Protein AF-A0A1F3SXJ8-F1 (afdb_monomer_lite)

Structure (mmCIF, N/CA/C/O backbone):
data_AF-A0A1F3SXJ8-F1
#
_entry.id   AF-A0A1F3SXJ8-F1
#
loop_
_atom_site.group_PDB
_atom_site.id
_atom_site.type_symbol
_atom_site.label_atom_id
_atom_site.label_alt_id
_atom_site.label_comp_id
_atom_site.label_asym_id
_atom_site.label_entity_id
_atom_site.label_seq_id
_atom_site.pdbx_PDB_ins_code
_atom_site.Cartn_x
_atom_site.Cartn_y
_atom_site.Cartn_z
_atom_site.occupancy
_atom_site.B_iso_or_equiv
_atom_site.auth_seq_id
_atom_site.auth_comp_id
_atom_site.auth_asym_id
_atom_site.auth_atom_id
_atom_site.pdbx_PDB_model_num
ATOM 1 N N . MET A 1 1 ? 17.870 -5.395 9.537 1.00 45.91 1 MET A N 1
ATOM 2 C CA . MET A 1 1 ? 19.115 -6.196 9.465 1.00 45.91 1 MET A CA 1
ATOM 3 C C . MET A 1 1 ? 20.356 -5.421 9.894 1.00 45.91 1 MET A C 1
ATOM 5 O O . MET A 1 1 ? 21.103 -5.962 10.693 1.00 45.91 1 MET A O 1
ATOM 9 N N . LYS A 1 2 ? 20.575 -4.167 9.451 1.00 41.06 2 LYS A N 1
ATOM 10 C CA . LYS A 1 2 ? 21.709 -3.338 9.923 1.00 41.06 2 LYS A CA 1
ATOM 11 C C . LYS A 1 2 ? 21.764 -3.216 11.456 1.00 41.06 2 LYS A C 1
ATOM 13 O O . LYS A 1 2 ? 22.825 -3.426 12.023 1.00 41.06 2 LYS A O 1
ATOM 18 N N . THR A 1 3 ? 20.620 -2.989 12.109 1.00 46.38 3 THR A N 1
ATOM 19 C CA . THR A 1 3 ? 20.518 -2.929 13.578 1.00 46.38 3 THR A CA 1
ATOM 20 C C . THR A 1 3 ? 20.816 -4.271 14.235 1.00 46.38 3 THR A C 1
ATOM 22 O O . THR A 1 3 ? 21.673 -4.316 15.090 1.00 46.38 3 THR A O 1
ATOM 25 N N . LEU A 1 4 ? 20.222 -5.382 13.777 1.00 50.81 4 LEU A N 1
ATOM 26 C CA . LEU A 1 4 ? 20.514 -6.718 14.321 1.00 50.81 4 LEU A CA 1
ATOM 27 C C . LEU A 1 4 ? 21.997 -7.090 14.170 1.00 50.81 4 LEU A C 1
ATOM 29 O O . LEU A 1 4 ? 22.610 -7.548 15.122 1.00 50.81 4 LEU A O 1
ATOM 33 N N . ARG A 1 5 ? 22.598 -6.834 13.001 1.00 53.53 5 ARG A N 1
ATOM 34 C CA . ARG A 1 5 ? 24.032 -7.052 12.769 1.00 53.53 5 ARG A CA 1
ATOM 35 C C . ARG A 1 5 ? 24.880 -6.163 13.680 1.00 53.53 5 ARG A C 1
ATOM 37 O O . ARG A 1 5 ? 25.856 -6.649 14.230 1.00 53.53 5 ARG A O 1
ATOM 44 N N . ALA A 1 6 ? 24.498 -4.900 13.878 1.00 56.47 6 ALA A N 1
ATOM 45 C CA . ALA A 1 6 ? 25.168 -4.004 14.816 1.00 56.47 6 ALA A CA 1
ATOM 46 C C . ALA A 1 6 ? 25.017 -4.478 16.270 1.00 56.47 6 ALA A C 1
ATOM 48 O O . ALA A 1 6 ? 26.016 -4.550 16.967 1.00 56.47 6 ALA A O 1
ATOM 49 N N . THR A 1 7 ? 23.825 -4.883 16.711 1.00 57.97 7 THR A N 1
ATOM 50 C CA . THR A 1 7 ? 23.561 -5.406 18.060 1.00 57.97 7 THR A CA 1
ATOM 51 C C . THR A 1 7 ? 24.315 -6.707 18.312 1.00 57.97 7 THR A C 1
ATOM 53 O O . THR A 1 7 ? 24.943 -6.842 19.354 1.00 57.97 7 THR A O 1
ATOM 56 N N . VAL A 1 8 ? 24.336 -7.632 17.347 1.00 61.56 8 VAL A N 1
ATOM 57 C CA . VAL A 1 8 ? 25.119 -8.877 17.426 1.00 61.56 8 VAL A CA 1
ATOM 58 C C . VAL A 1 8 ? 26.617 -8.575 17.462 1.00 61.56 8 VAL A C 1
ATOM 60 O O . VAL A 1 8 ? 27.333 -9.162 18.265 1.00 61.56 8 VAL A O 1
ATOM 63 N N . LEU A 1 9 ? 27.102 -7.627 16.654 1.00 59.56 9 LEU A N 1
ATOM 64 C CA . LEU A 1 9 ? 28.509 -7.216 16.673 1.00 59.56 9 LEU A CA 1
ATOM 65 C C . LEU A 1 9 ? 28.885 -6.493 17.972 1.00 59.56 9 LEU A C 1
ATOM 67 O O . LEU A 1 9 ? 29.981 -6.712 18.480 1.00 59.56 9 LEU A O 1
ATOM 71 N N . ILE A 1 10 ? 28.000 -5.665 18.527 1.00 66.50 10 ILE A N 1
ATOM 72 C CA . ILE A 1 10 ? 28.198 -4.975 19.807 1.00 66.50 10 ILE A CA 1
ATOM 73 C C . ILE A 1 10 ? 28.194 -5.995 20.943 1.00 66.50 10 ILE A C 1
ATOM 75 O O . ILE A 1 10 ? 29.121 -5.985 21.744 1.00 66.50 10 ILE A O 1
ATOM 79 N N . ALA A 1 11 ? 27.227 -6.915 20.976 1.00 63.75 11 ALA A N 1
ATOM 80 C CA . ALA A 1 11 ? 27.183 -7.999 21.950 1.00 63.75 11 ALA A CA 1
ATOM 81 C C . ALA A 1 11 ? 28.458 -8.848 21.861 1.00 63.75 11 ALA A C 1
ATOM 83 O O . ALA A 1 11 ? 29.163 -8.980 22.854 1.00 63.75 11 ALA A O 1
ATOM 84 N N . ALA A 1 12 ? 28.843 -9.308 20.668 1.00 62.53 12 ALA A N 1
ATOM 85 C CA . ALA A 1 12 ? 30.094 -10.036 20.463 1.00 62.53 12 ALA A CA 1
ATOM 86 C C . ALA A 1 12 ? 31.324 -9.223 20.911 1.00 62.53 12 ALA A C 1
ATOM 88 O O . ALA A 1 12 ? 32.210 -9.764 21.562 1.00 62.53 12 ALA A O 1
ATOM 89 N N . SER A 1 13 ? 31.366 -7.915 20.644 1.00 61.56 13 SER A N 1
ATOM 90 C CA . SER A 1 13 ? 32.469 -7.036 21.062 1.00 61.56 13 SER A CA 1
ATOM 91 C C . SER A 1 13 ? 32.528 -6.844 22.580 1.00 61.56 13 SER A C 1
ATOM 93 O O . SER A 1 13 ? 33.615 -6.847 23.153 1.00 61.56 13 SER A O 1
ATOM 95 N N . VAL A 1 14 ? 31.379 -6.720 23.251 1.00 65.81 14 VAL A N 1
ATOM 96 C CA . VAL A 1 14 ? 31.276 -6.641 24.717 1.00 65.81 14 VAL A CA 1
ATOM 97 C C . VAL A 1 14 ? 31.698 -7.965 25.355 1.00 65.81 14 VAL A C 1
ATOM 99 O O . VAL A 1 14 ? 32.440 -7.962 26.339 1.00 65.81 14 VAL A O 1
ATOM 102 N N . LEU A 1 15 ? 31.300 -9.096 24.768 1.00 60.72 15 LEU A N 1
ATOM 103 C CA . LEU A 1 15 ? 31.690 -10.436 25.213 1.00 60.72 15 LEU A CA 1
ATOM 104 C C . LEU A 1 15 ? 33.191 -10.704 25.009 1.00 60.72 15 LEU A C 1
ATOM 106 O O . LEU A 1 15 ? 33.859 -11.250 25.887 1.00 60.72 15 LEU A O 1
ATOM 110 N N . LEU A 1 16 ? 33.762 -10.245 23.895 1.00 59.88 16 LEU A N 1
ATOM 111 C CA . LEU A 1 16 ? 35.203 -10.317 23.641 1.00 59.88 16 LEU A CA 1
ATOM 112 C C . LEU A 1 16 ? 35.997 -9.386 24.570 1.00 59.88 16 LEU A C 1
ATOM 114 O O . LEU A 1 16 ? 37.046 -9.780 25.077 1.00 59.88 16 LEU A O 1
ATOM 118 N N . ALA A 1 17 ? 35.495 -8.181 24.853 1.00 63.03 17 ALA A N 1
ATOM 119 C CA . ALA A 1 17 ? 36.131 -7.245 25.781 1.00 63.03 17 ALA A CA 1
ATOM 120 C C . ALA A 1 17 ? 36.107 -7.758 27.232 1.00 63.03 17 ALA A C 1
ATOM 122 O O . ALA A 1 17 ? 37.111 -7.661 27.940 1.00 63.03 17 ALA A O 1
ATOM 123 N N . THR A 1 18 ? 34.996 -8.358 27.669 1.00 59.91 18 THR A N 1
ATOM 124 C CA . THR A 1 18 ? 34.894 -9.012 28.986 1.00 59.91 18 THR A CA 1
ATOM 125 C C . THR A 1 18 ? 35.774 -10.260 29.075 1.00 59.91 18 THR A C 1
ATOM 127 O O . THR A 1 18 ? 36.429 -10.461 30.097 1.00 59.91 18 THR A O 1
ATOM 130 N N . SER A 1 19 ? 35.900 -11.034 27.992 1.00 57.22 19 SER A N 1
ATOM 131 C CA . SER A 1 19 ? 36.876 -12.131 27.887 1.00 57.22 19 SER A CA 1
ATOM 132 C C . SER A 1 19 ? 38.327 -11.647 27.998 1.00 57.22 19 SER A C 1
ATOM 134 O O . SER A 1 19 ? 39.131 -12.235 28.724 1.00 57.22 19 SER A O 1
ATOM 136 N N . ALA A 1 20 ? 38.671 -10.539 27.336 1.00 58.50 20 ALA A N 1
ATOM 137 C CA . ALA A 1 20 ? 40.007 -9.951 27.408 1.00 58.50 20 ALA A CA 1
ATOM 138 C C . ALA A 1 20 ? 40.341 -9.437 28.821 1.00 58.50 20 ALA A C 1
ATOM 140 O O . ALA A 1 20 ? 41.445 -9.667 29.311 1.00 58.50 20 ALA A O 1
ATOM 141 N N . LEU A 1 21 ? 39.372 -8.822 29.510 1.00 55.25 21 LEU A N 1
ATOM 142 C CA . LEU A 1 21 ? 39.504 -8.405 30.912 1.00 55.25 21 LEU A CA 1
ATOM 143 C C . LEU A 1 21 ? 39.670 -9.602 31.867 1.00 55.25 21 LEU A C 1
ATOM 145 O O . LEU A 1 21 ? 40.415 -9.509 32.843 1.00 55.25 21 LEU A O 1
ATOM 149 N N . ALA A 1 22 ? 39.036 -10.740 31.565 1.00 53.34 22 ALA A N 1
ATOM 150 C CA . ALA A 1 22 ? 39.152 -11.977 32.340 1.00 53.34 22 ALA A CA 1
ATOM 151 C C . ALA A 1 22 ? 40.514 -12.679 32.189 1.00 53.34 22 ALA A C 1
ATOM 153 O O . ALA A 1 22 ? 40.909 -13.440 33.068 1.00 53.34 22 ALA A O 1
ATOM 154 N N . LYS A 1 23 ? 41.267 -12.401 31.114 1.00 50.53 23 LYS A N 1
ATOM 155 C CA . LYS A 1 23 ? 42.625 -12.934 30.882 1.00 50.53 23 LYS A CA 1
ATOM 156 C C . LYS A 1 23 ? 43.728 -12.197 31.653 1.00 50.53 23 LYS A C 1
ATOM 158 O O . LYS A 1 23 ? 44.911 -12.475 31.444 1.00 50.53 23 LYS A O 1
ATOM 163 N N . ASN A 1 24 ? 43.377 -11.275 32.552 1.00 55.25 24 ASN A N 1
ATOM 164 C CA . ASN A 1 24 ? 44.347 -10.662 33.451 1.00 55.25 24 ASN A CA 1
ATOM 165 C C . ASN A 1 24 ? 45.011 -11.751 34.321 1.00 55.25 24 ASN A C 1
ATOM 167 O O . ASN A 1 24 ? 44.344 -12.455 35.076 1.00 55.25 24 ASN A O 1
ATOM 171 N N . LYS A 1 25 ? 46.338 -11.894 34.199 1.00 52.59 25 LYS A N 1
ATOM 172 C CA . LYS A 1 25 ? 47.150 -13.027 34.695 1.00 52.59 25 LYS A CA 1
ATOM 173 C C . LYS A 1 25 ? 47.098 -13.272 36.212 1.00 52.59 25 LYS A C 1
ATOM 175 O O . LYS A 1 25 ? 47.639 -14.268 36.679 1.00 52.59 25 LYS A O 1
ATOM 180 N N . ASN A 1 26 ? 46.452 -12.396 36.976 1.00 57.78 26 ASN A N 1
ATOM 181 C CA . ASN A 1 26 ? 46.413 -12.445 38.437 1.00 57.78 26 ASN A CA 1
ATOM 182 C C . ASN A 1 26 ? 45.236 -13.238 39.024 1.00 57.78 26 ASN A C 1
ATOM 184 O O . ASN A 1 26 ? 45.022 -13.187 40.233 1.00 57.78 26 ASN A O 1
ATOM 188 N N . CYS A 1 27 ? 44.460 -13.957 38.213 1.00 54.38 27 CYS A N 1
ATOM 189 C CA . CYS A 1 27 ? 43.386 -14.799 38.731 1.00 54.38 27 CYS A CA 1
ATOM 190 C C . CYS A 1 27 ? 43.185 -16.049 37.850 1.00 54.38 27 CYS A C 1
ATOM 192 O O . CYS A 1 27 ? 42.284 -16.094 37.017 1.00 54.38 27 CYS A O 1
ATOM 194 N N . PRO A 1 28 ? 44.058 -17.061 37.995 1.00 52.66 28 PRO A N 1
ATOM 195 C CA . PRO A 1 28 ? 43.994 -18.287 37.199 1.00 52.66 28 PRO A CA 1
ATOM 196 C C . PRO A 1 28 ? 42.751 -19.154 37.481 1.00 52.66 28 PRO A C 1
ATOM 198 O O . PRO A 1 28 ? 42.366 -19.919 36.606 1.00 52.66 28 PRO A O 1
ATOM 201 N N . ASP A 1 29 ? 42.082 -18.971 38.629 1.00 56.00 29 ASP A N 1
ATOM 202 C CA . ASP A 1 29 ? 40.935 -19.791 39.064 1.00 56.00 29 ASP A CA 1
ATOM 203 C C . ASP A 1 29 ? 39.591 -19.041 39.102 1.00 56.00 29 ASP A C 1
ATOM 205 O O . ASP A 1 29 ? 38.616 -19.527 39.683 1.00 56.00 29 ASP A O 1
ATOM 209 N N . CYS A 1 30 ? 39.480 -17.834 38.532 1.00 58.09 30 CYS A N 1
ATOM 210 C CA . CYS A 1 30 ? 38.157 -17.217 38.477 1.00 58.09 30 CYS A CA 1
ATOM 211 C C . CYS A 1 30 ? 37.302 -17.880 37.395 1.00 58.09 30 CYS A C 1
ATOM 213 O O . CYS A 1 30 ? 37.627 -17.852 36.211 1.00 58.09 30 CYS A O 1
ATOM 215 N N . ILE A 1 31 ? 36.126 -18.337 37.830 1.00 56.97 31 ILE A N 1
ATOM 216 C CA . ILE A 1 31 ? 34.956 -18.807 37.061 1.00 56.97 31 ILE A CA 1
ATOM 217 C C . ILE A 1 31 ? 34.684 -17.978 35.780 1.00 56.97 31 ILE A C 1
ATOM 219 O O . ILE A 1 31 ? 34.106 -18.463 34.808 1.00 56.97 31 ILE A O 1
ATOM 223 N N . ILE A 1 32 ? 35.136 -16.723 35.754 1.00 54.41 32 ILE A N 1
ATOM 224 C CA . ILE A 1 32 ? 35.036 -15.791 34.630 1.00 54.41 32 ILE A CA 1
ATOM 225 C C . ILE A 1 32 ? 35.848 -16.263 33.403 1.00 54.41 32 ILE A C 1
ATOM 227 O O . ILE A 1 32 ? 35.368 -16.118 32.282 1.00 54.41 32 ILE A O 1
ATOM 231 N N . GLY A 1 33 ? 37.032 -16.865 33.575 1.00 55.81 33 GLY A N 1
ATOM 232 C CA . GLY A 1 33 ? 37.881 -17.318 32.461 1.00 55.81 33 GLY A CA 1
ATOM 233 C C . GLY A 1 33 ? 37.307 -18.517 31.698 1.00 55.81 33 GLY A C 1
ATOM 234 O O . GLY A 1 33 ? 37.305 -18.533 30.465 1.00 55.81 33 GLY A O 1
ATOM 235 N N . GLU A 1 34 ? 36.749 -19.494 32.419 1.00 62.91 34 GLU A N 1
ATOM 236 C CA . GLU A 1 34 ? 36.032 -20.627 31.818 1.00 62.91 34 GLU A CA 1
ATOM 237 C C . GLU A 1 34 ? 34.749 -20.164 31.123 1.00 62.91 34 GLU A C 1
ATOM 239 O O . GLU A 1 34 ? 34.487 -20.556 29.984 1.00 62.91 34 GLU A O 1
ATOM 244 N N . SER A 1 35 ? 34.007 -19.251 31.761 1.00 62.47 35 SER A N 1
ATOM 245 C CA . SER A 1 35 ? 32.795 -18.662 31.187 1.00 62.47 35 SER A CA 1
ATOM 246 C C . SER A 1 35 ? 33.098 -17.903 29.894 1.00 62.47 35 SER A C 1
ATOM 248 O O . SER A 1 35 ? 32.388 -18.067 28.910 1.00 62.47 35 SER A O 1
ATOM 250 N N . ALA A 1 36 ? 34.188 -17.134 29.843 1.00 58.91 36 ALA A N 1
ATOM 251 C CA . ALA A 1 36 ? 34.584 -16.371 28.664 1.00 58.91 36 ALA A CA 1
ATOM 252 C C . ALA A 1 36 ? 35.030 -17.247 27.479 1.00 58.91 36 ALA A C 1
ATOM 254 O O . ALA A 1 36 ? 34.729 -16.931 26.328 1.00 58.91 36 ALA A O 1
ATOM 255 N N . ASN A 1 37 ? 35.728 -18.357 27.741 1.00 62.50 37 ASN A N 1
ATOM 256 C CA . ASN A 1 37 ? 36.095 -19.318 26.696 1.00 62.50 37 ASN A CA 1
ATOM 257 C C . ASN A 1 37 ? 34.879 -20.113 26.198 1.00 62.50 37 ASN A C 1
ATOM 259 O O . ASN A 1 37 ? 34.784 -20.381 25.000 1.00 62.50 37 ASN A O 1
ATOM 263 N N . ALA A 1 38 ? 33.946 -20.468 27.087 1.00 69.06 38 ALA A N 1
ATOM 264 C CA . ALA A 1 38 ? 32.680 -21.088 26.700 1.00 69.06 38 ALA A CA 1
ATOM 265 C C . ALA A 1 38 ? 31.848 -20.140 25.823 1.00 69.06 38 ALA A C 1
ATOM 267 O O . ALA A 1 38 ? 31.354 -20.547 24.775 1.00 69.06 38 ALA A O 1
ATOM 268 N N . LEU A 1 39 ? 31.792 -18.858 26.189 1.00 62.84 39 LEU A N 1
ATOM 269 C CA . LEU A 1 39 ? 31.069 -17.842 25.436 1.00 62.84 39 LEU A CA 1
ATOM 270 C C . LEU A 1 39 ? 31.705 -17.553 24.072 1.00 62.84 39 LEU A C 1
ATOM 272 O O . LEU A 1 39 ? 30.993 -17.450 23.084 1.00 62.84 39 LEU A O 1
ATOM 276 N N . SER A 1 40 ? 33.041 -17.496 23.991 1.00 63.25 40 SER A N 1
ATOM 277 C CA . SER A 1 40 ? 33.751 -17.329 22.714 1.00 63.25 40 SER A CA 1
ATOM 278 C C . SER A 1 40 ? 33.445 -18.471 21.741 1.00 63.25 40 SER A C 1
ATOM 280 O O . SER A 1 40 ? 33.204 -18.223 20.563 1.00 63.25 40 SER A O 1
ATOM 282 N N . LYS A 1 41 ? 33.403 -19.716 22.235 1.00 72.75 41 LYS A N 1
ATOM 283 C CA . LYS A 1 41 ? 33.024 -20.884 21.423 1.00 72.75 41 LYS A CA 1
ATOM 284 C C . LYS A 1 41 ? 31.560 -20.843 20.972 1.00 72.75 41 LYS A C 1
ATOM 286 O O . LYS A 1 41 ? 31.239 -21.423 19.944 1.00 72.75 41 LYS A O 1
ATOM 291 N N . GLN A 1 42 ? 30.692 -20.159 21.717 1.00 73.25 42 GLN A N 1
ATOM 292 C CA . GLN A 1 42 ? 29.283 -19.957 21.362 1.00 73.25 42 GLN A CA 1
ATOM 293 C C . GLN A 1 42 ? 29.064 -18.754 20.430 1.00 73.25 42 GLN A C 1
ATOM 295 O O . GLN A 1 42 ? 28.085 -18.723 19.691 1.00 73.25 42 GLN A O 1
ATOM 300 N N . THR A 1 43 ? 29.969 -17.768 20.412 1.00 70.12 43 THR A N 1
ATOM 301 C CA . THR A 1 43 ? 29.855 -16.604 19.516 1.00 70.12 43 THR A CA 1
ATOM 302 C C . THR A 1 43 ? 30.278 -16.888 18.076 1.00 70.12 43 THR A C 1
ATOM 304 O O . THR A 1 43 ? 29.793 -16.206 17.174 1.00 70.12 43 THR A O 1
ATOM 307 N N . ASP A 1 44 ? 31.141 -17.880 17.835 1.00 73.94 44 ASP A N 1
ATOM 308 C CA . ASP A 1 44 ? 31.619 -18.210 16.484 1.00 73.94 44 ASP A CA 1
ATOM 309 C C . ASP A 1 44 ? 30.480 -18.663 15.542 1.00 73.94 44 ASP A C 1
ATOM 311 O O . ASP A 1 44 ? 30.356 -18.068 14.466 1.00 73.94 44 ASP A O 1
ATOM 315 N N . PRO A 1 45 ? 29.569 -19.582 15.940 1.00 76.75 45 PRO A N 1
ATOM 316 C CA . PRO A 1 45 ? 28.390 -19.925 15.138 1.00 76.75 45 PRO A CA 1
ATOM 317 C C . PRO A 1 45 ? 27.483 -18.722 14.849 1.00 76.75 45 PRO A C 1
ATOM 319 O O . PRO A 1 45 ? 27.024 -18.543 13.724 1.00 76.75 45 PRO A O 1
ATOM 322 N N . ILE A 1 46 ? 27.277 -17.834 15.829 1.00 70.06 46 ILE A N 1
ATOM 323 C CA . ILE A 1 46 ? 26.433 -16.636 15.671 1.00 70.06 46 ILE A CA 1
ATOM 324 C C . ILE A 1 46 ? 27.055 -15.657 14.664 1.00 70.06 46 ILE A C 1
ATOM 326 O O . ILE A 1 46 ? 26.353 -15.083 13.827 1.00 70.06 46 ILE A O 1
ATOM 330 N N . LEU A 1 47 ? 28.376 -15.461 14.718 1.00 71.25 47 LEU A N 1
ATOM 331 C CA . LEU A 1 47 ? 29.100 -14.622 13.762 1.00 71.25 47 LEU A CA 1
ATOM 332 C C . LEU A 1 47 ? 29.119 -15.240 12.362 1.00 71.25 47 LEU A C 1
ATOM 334 O O . LEU A 1 47 ? 29.050 -14.502 11.378 1.00 71.25 47 LEU A O 1
ATOM 338 N N . GLU A 1 48 ? 29.192 -16.564 12.256 1.00 76.19 48 GLU A N 1
ATOM 339 C CA . GLU A 1 48 ? 29.110 -17.279 10.983 1.00 76.19 48 GLU A CA 1
ATOM 340 C C . GLU A 1 48 ? 27.710 -17.167 10.364 1.00 76.19 48 GLU A C 1
ATOM 342 O O . GLU A 1 48 ? 27.592 -16.783 9.198 1.00 76.19 48 GLU A O 1
ATOM 347 N N . VAL A 1 49 ? 26.647 -17.318 11.161 1.00 74.50 49 VAL A N 1
ATOM 348 C CA . VAL A 1 49 ? 25.262 -17.049 10.737 1.00 74.50 49 VAL A CA 1
ATOM 349 C C . VAL A 1 49 ? 25.102 -15.589 10.299 1.00 74.50 49 VAL A C 1
ATOM 351 O O . VAL A 1 49 ? 24.595 -15.323 9.208 1.00 74.50 49 VAL A O 1
ATOM 354 N N . ALA A 1 50 ? 25.612 -14.626 11.073 1.00 70.25 50 ALA A N 1
ATOM 355 C CA . ALA A 1 50 ? 25.540 -13.207 10.722 1.00 70.25 50 ALA A CA 1
ATOM 356 C C . ALA A 1 50 ? 26.315 -12.854 9.436 1.00 70.25 50 ALA A C 1
ATOM 358 O O . ALA A 1 50 ? 25.921 -11.931 8.719 1.00 70.25 50 ALA A O 1
ATOM 359 N N . ARG A 1 51 ? 27.406 -13.574 9.131 1.00 77.38 51 ARG A N 1
ATOM 360 C CA . ARG A 1 51 ? 28.158 -13.459 7.866 1.00 77.38 51 ARG A CA 1
ATOM 361 C C . ARG A 1 51 ? 27.454 -14.157 6.701 1.00 77.38 51 ARG A C 1
ATOM 363 O O . ARG A 1 51 ? 27.634 -13.729 5.566 1.00 77.38 51 ARG A O 1
ATOM 370 N N . SER A 1 52 ? 26.669 -15.196 6.978 1.00 80.50 52 SER A N 1
ATOM 371 C CA . SER A 1 52 ? 25.893 -15.930 5.975 1.00 80.50 52 SER A CA 1
ATOM 372 C C . SER A 1 52 ? 24.619 -15.202 5.539 1.00 80.50 52 SER A C 1
ATOM 374 O O . SER A 1 52 ? 24.088 -15.499 4.466 1.00 80.50 52 SER A O 1
ATOM 376 N N . CYS A 1 53 ? 24.130 -14.233 6.327 1.00 74.38 53 CYS A N 1
ATOM 377 C CA . CYS A 1 53 ? 22.936 -13.503 5.932 1.00 74.38 53 CYS A CA 1
ATOM 378 C C . CYS A 1 53 ? 23.191 -12.681 4.658 1.00 74.38 53 CYS A C 1
ATOM 380 O O . CYS A 1 53 ? 24.202 -11.979 4.551 1.00 74.38 53 CYS A O 1
ATOM 382 N N . PRO A 1 54 ? 22.268 -12.750 3.684 1.00 79.44 54 PRO A N 1
ATOM 383 C CA . PRO A 1 54 ? 22.410 -12.044 2.424 1.00 79.44 54 PRO A CA 1
ATOM 384 C C . PRO A 1 54 ? 22.520 -10.533 2.650 1.00 79.44 54 PRO A C 1
ATOM 386 O O . PRO A 1 54 ? 21.953 -9.978 3.594 1.00 79.44 54 PRO A O 1
ATOM 389 N N . GLU A 1 55 ? 23.244 -9.863 1.750 1.00 80.00 55 GLU A N 1
ATOM 390 C CA . GLU A 1 55 ? 23.338 -8.401 1.747 1.00 80.00 55 GLU A CA 1
ATOM 391 C C . GLU A 1 55 ? 21.939 -7.762 1.826 1.00 80.00 55 GLU A C 1
ATOM 393 O O . GLU A 1 55 ? 21.007 -8.265 1.184 1.00 80.00 55 GLU A O 1
ATOM 398 N N . PRO A 1 56 ? 21.769 -6.656 2.577 1.00 76.88 56 PRO A N 1
ATOM 399 C CA . PRO A 1 56 ? 20.491 -5.957 2.660 1.00 76.88 56 PRO A CA 1
ATOM 400 C C . PRO A 1 56 ? 19.902 -5.692 1.269 1.00 76.88 56 PRO A C 1
ATOM 402 O O . PRO A 1 56 ? 20.602 -5.192 0.390 1.00 76.88 56 PRO A O 1
ATOM 405 N N . GLY A 1 57 ? 18.628 -6.031 1.062 1.00 87.62 57 GLY A N 1
ATOM 406 C CA . GLY A 1 57 ? 17.943 -5.894 -0.225 1.00 87.62 57 GLY A CA 1
ATOM 407 C C . GLY A 1 57 ? 17.981 -7.148 -1.102 1.00 87.62 57 GLY A C 1
ATOM 408 O O . GLY A 1 57 ? 17.061 -7.346 -1.889 1.00 87.62 57 GLY A O 1
ATOM 409 N N . LYS A 1 58 ? 18.976 -8.042 -0.965 1.00 91.69 58 LYS A N 1
ATOM 410 C CA . LYS A 1 58 ? 19.015 -9.283 -1.767 1.00 91.69 58 LYS A CA 1
ATOM 411 C C . LYS A 1 58 ? 17.877 -10.231 -1.409 1.00 91.69 58 LYS A C 1
ATOM 413 O O . LYS A 1 58 ? 17.271 -10.806 -2.309 1.00 91.69 58 LYS A O 1
ATOM 418 N N . LEU A 1 59 ? 17.591 -10.385 -0.115 1.00 91.19 59 LEU A N 1
ATOM 419 C CA . LEU A 1 59 ? 16.481 -11.219 0.342 1.00 91.19 59 LEU A CA 1
ATOM 420 C C . LEU A 1 59 ? 15.151 -10.664 -0.175 1.00 91.19 59 LEU A C 1
ATOM 422 O O . LEU A 1 59 ? 14.350 -11.399 -0.742 1.00 91.19 59 LEU A O 1
ATOM 426 N N . GLU A 1 60 ? 14.942 -9.355 -0.045 1.00 94.38 60 GLU A N 1
ATOM 427 C CA . GLU A 1 60 ? 13.683 -8.724 -0.437 1.00 94.38 60 GLU A CA 1
ATOM 428 C C . GLU A 1 60 ? 13.475 -8.679 -1.955 1.00 94.38 60 GLU A C 1
ATOM 430 O O . GLU A 1 60 ? 12.330 -8.765 -2.415 1.00 94.38 60 GLU A O 1
ATOM 435 N N . LEU A 1 61 ? 14.560 -8.604 -2.732 1.00 96.12 61 LEU A N 1
ATOM 436 C CA . LEU A 1 61 ? 14.533 -8.787 -4.180 1.00 96.12 61 LEU A CA 1
ATOM 437 C C . LEU A 1 61 ? 14.183 -10.231 -4.559 1.00 96.12 61 LEU A C 1
ATOM 439 O O . LEU A 1 61 ? 13.351 -10.443 -5.439 1.00 96.12 61 LEU A O 1
ATOM 443 N N . GLU A 1 62 ? 14.768 -11.226 -3.894 1.00 95.94 62 GLU A N 1
ATOM 444 C CA . GLU A 1 62 ? 14.465 -12.633 -4.172 1.00 95.94 62 GLU A CA 1
ATOM 445 C C . GLU A 1 62 ? 13.008 -12.976 -3.827 1.00 95.94 62 GLU A C 1
ATOM 447 O O . GLU A 1 62 ? 12.308 -13.633 -4.601 1.00 95.94 62 GLU A O 1
ATOM 452 N N . GLU A 1 63 ? 12.489 -12.440 -2.721 1.00 95.69 63 GLU A N 1
ATOM 453 C CA . GLU A 1 63 ? 11.063 -12.506 -2.395 1.00 95.69 63 GLU A CA 1
ATOM 454 C C . GLU A 1 63 ? 10.190 -11.868 -3.482 1.00 95.69 63 GLU A C 1
ATOM 456 O O . GLU A 1 63 ? 9.155 -12.432 -3.852 1.00 95.69 63 GLU A O 1
ATOM 461 N N . ALA A 1 64 ? 10.595 -10.710 -4.017 1.00 97.75 64 ALA A N 1
ATOM 462 C CA . ALA A 1 64 ? 9.878 -10.042 -5.100 1.00 97.75 64 ALA A CA 1
ATOM 463 C C . ALA A 1 64 ? 9.887 -10.880 -6.388 1.00 97.75 64 ALA A C 1
ATOM 465 O O . ALA A 1 64 ? 8.834 -11.043 -7.009 1.00 97.75 64 ALA A O 1
ATOM 466 N N . ARG A 1 65 ? 11.026 -11.485 -6.749 1.00 97.75 65 ARG A N 1
ATOM 467 C CA . ARG A 1 65 ? 11.150 -12.414 -7.887 1.00 97.75 65 ARG A CA 1
ATOM 468 C C . ARG A 1 65 ? 10.261 -13.637 -7.721 1.00 97.75 65 ARG A C 1
ATOM 470 O O . ARG A 1 65 ? 9.516 -13.971 -8.642 1.00 97.75 65 ARG A O 1
ATOM 477 N N . LYS A 1 66 ? 10.266 -14.263 -6.542 1.00 97.44 66 LYS A N 1
ATOM 478 C CA . LYS A 1 66 ? 9.400 -15.409 -6.232 1.00 97.44 66 LYS A CA 1
ATOM 479 C C . LYS A 1 66 ? 7.919 -15.033 -6.311 1.00 97.44 66 LYS A C 1
ATOM 481 O O . LYS A 1 66 ? 7.134 -15.754 -6.928 1.00 97.44 66 LYS A O 1
ATOM 486 N N . ALA A 1 67 ? 7.531 -13.900 -5.723 1.00 97.44 67 ALA A N 1
ATOM 487 C CA . ALA A 1 67 ? 6.156 -13.411 -5.769 1.00 97.44 67 ALA A CA 1
ATOM 488 C C . ALA A 1 67 ? 5.708 -13.099 -7.203 1.00 97.44 67 ALA A C 1
ATOM 490 O O . ALA A 1 67 ? 4.583 -13.436 -7.569 1.00 97.44 67 ALA A O 1
ATOM 491 N N . HIS A 1 68 ? 6.593 -12.511 -8.012 1.00 98.19 68 HIS A N 1
ATOM 492 C CA . HIS A 1 68 ? 6.357 -12.234 -9.424 1.00 98.19 68 HIS A CA 1
ATOM 493 C C . HIS A 1 68 ? 6.198 -13.517 -10.237 1.00 98.19 68 HIS A C 1
ATOM 495 O O . HIS A 1 68 ? 5.189 -13.679 -10.913 1.00 98.19 68 HIS A O 1
ATOM 501 N N . ALA A 1 69 ? 7.138 -14.460 -10.136 1.00 98.00 69 ALA A N 1
ATOM 502 C CA . ALA A 1 69 ? 7.077 -15.734 -10.852 1.00 98.00 69 ALA A CA 1
ATOM 503 C C . ALA A 1 69 ? 5.806 -16.538 -10.521 1.00 98.00 69 ALA A C 1
ATOM 505 O O . ALA A 1 69 ? 5.280 -17.239 -11.382 1.00 98.00 69 ALA A O 1
ATOM 506 N N . ALA A 1 70 ? 5.277 -16.402 -9.300 1.00 97.62 70 ALA A N 1
ATOM 507 C CA . ALA A 1 70 ? 4.025 -17.038 -8.900 1.00 97.62 70 ALA A CA 1
ATOM 508 C C . ALA A 1 70 ? 2.780 -16.463 -9.608 1.00 97.62 70 ALA A C 1
ATOM 510 O O . ALA A 1 70 ? 1.803 -17.188 -9.783 1.00 97.62 70 ALA A O 1
ATOM 511 N N . VAL A 1 71 ? 2.785 -15.185 -10.009 1.00 97.75 71 VAL A N 1
ATOM 512 C CA . VAL A 1 71 ? 1.647 -14.542 -10.706 1.00 97.75 71 VAL A CA 1
ATOM 513 C C . VAL A 1 71 ? 1.866 -14.359 -12.211 1.00 97.75 71 VAL A C 1
ATOM 515 O O . VAL A 1 71 ? 0.894 -14.281 -12.962 1.00 97.75 71 VAL A O 1
ATOM 518 N N . PHE A 1 72 ? 3.124 -14.342 -12.651 1.00 97.69 72 PHE A N 1
ATOM 519 C CA . PHE A 1 72 ? 3.569 -14.286 -14.042 1.00 97.69 72 PHE A CA 1
ATOM 520 C C . PHE A 1 72 ? 4.562 -15.428 -14.308 1.00 97.69 72 PHE A C 1
ATOM 522 O O . PHE A 1 72 ? 5.773 -15.193 -14.397 1.00 97.69 72 PHE A O 1
ATOM 529 N N . PRO A 1 73 ? 4.092 -16.687 -14.389 1.00 97.12 73 PRO A N 1
ATOM 530 C CA . PRO A 1 73 ? 4.986 -17.805 -14.636 1.00 97.12 73 PRO A CA 1
ATOM 531 C C . PRO A 1 73 ? 5.658 -17.668 -16.014 1.00 97.12 73 PRO A C 1
ATOM 533 O O . PRO A 1 73 ? 5.006 -17.232 -16.967 1.00 97.12 73 PRO A O 1
ATOM 536 N N . PRO A 1 74 ? 6.932 -18.086 -16.168 1.00 94.44 74 PRO A N 1
ATOM 537 C CA . PRO A 1 74 ? 7.668 -17.970 -17.434 1.00 94.44 74 PRO A CA 1
ATOM 538 C C . PRO A 1 74 ? 7.016 -18.674 -18.633 1.00 94.44 74 PRO A C 1
ATOM 540 O O . PRO A 1 74 ? 7.373 -18.399 -19.773 1.00 94.44 74 PRO A O 1
ATOM 543 N N . SER A 1 75 ? 6.076 -19.591 -18.385 1.00 96.31 75 SER A N 1
ATOM 544 C CA . SER A 1 75 ? 5.312 -20.303 -19.411 1.00 96.31 75 SER A CA 1
ATOM 545 C C . SER A 1 75 ? 4.201 -19.469 -20.055 1.00 96.31 75 SER A C 1
ATOM 547 O O . SER A 1 75 ? 3.617 -19.914 -21.045 1.00 96.31 75 SER A O 1
ATOM 549 N N . LEU A 1 76 ? 3.874 -18.286 -19.518 1.00 96.12 76 LEU A N 1
ATOM 550 C CA . LEU A 1 76 ? 2.848 -17.435 -20.111 1.00 96.12 76 LEU A CA 1
ATOM 551 C C . LEU A 1 76 ? 3.284 -16.920 -21.491 1.00 96.12 76 LEU A C 1
ATOM 553 O O . LEU A 1 76 ? 4.436 -16.517 -21.674 1.00 96.12 76 LEU A O 1
ATOM 557 N N . PRO A 1 77 ? 2.359 -16.870 -22.467 1.00 96.69 77 PRO A N 1
ATOM 558 C CA . PRO A 1 77 ? 2.665 -16.333 -23.780 1.00 96.69 77 PRO A CA 1
ATOM 559 C C . PRO A 1 77 ? 3.033 -14.850 -23.677 1.00 96.69 77 PRO A C 1
ATOM 561 O O . PRO A 1 77 ? 2.355 -14.060 -23.010 1.00 96.69 77 PRO A O 1
ATOM 564 N N . THR A 1 78 ? 4.098 -14.474 -24.381 1.00 96.25 78 THR A N 1
ATOM 565 C CA . THR A 1 78 ? 4.512 -13.076 -24.520 1.00 96.25 78 THR A CA 1
ATOM 566 C C . THR A 1 78 ? 3.924 -12.472 -25.789 1.00 96.25 78 THR A C 1
ATOM 568 O O . THR A 1 78 ? 3.725 -13.156 -26.791 1.00 96.25 78 THR A O 1
ATOM 571 N N . ALA A 1 79 ? 3.634 -11.181 -25.729 1.00 95.88 79 ALA A N 1
ATOM 572 C CA . ALA A 1 79 ? 3.192 -10.355 -26.835 1.00 95.88 79 ALA A CA 1
ATOM 573 C C . ALA A 1 79 ? 4.103 -9.131 -26.942 1.00 95.88 79 ALA A C 1
ATOM 575 O O . ALA A 1 79 ? 4.881 -8.836 -26.032 1.00 95.88 79 ALA A O 1
ATOM 576 N N . GLU A 1 80 ? 3.978 -8.410 -28.050 1.00 95.38 80 GLU A N 1
ATOM 577 C CA . GLU A 1 80 ? 4.634 -7.125 -28.244 1.00 95.38 80 GLU A CA 1
ATOM 578 C C . GLU A 1 80 ? 3.587 -6.034 -28.447 1.00 95.38 80 GLU A C 1
ATOM 580 O O . GLU A 1 80 ? 2.637 -6.219 -29.210 1.00 95.38 80 GLU A O 1
ATOM 585 N N . LYS A 1 81 ? 3.740 -4.901 -27.757 1.00 94.75 81 LYS A N 1
ATOM 586 C CA . LYS A 1 81 ? 2.851 -3.739 -27.887 1.00 94.75 81 LYS A CA 1
ATOM 587 C C . LYS A 1 81 ? 3.649 -2.447 -27.829 1.00 94.75 81 LYS A C 1
ATOM 589 O O . LYS A 1 81 ? 4.644 -2.359 -27.116 1.00 94.75 81 LYS A O 1
ATOM 594 N N . ASN A 1 82 ? 3.175 -1.438 -28.552 1.00 91.62 82 ASN A N 1
ATOM 595 C CA . ASN A 1 82 ? 3.668 -0.079 -28.384 1.00 91.62 82 ASN A CA 1
ATOM 596 C C . ASN A 1 82 ? 3.002 0.536 -27.147 1.00 91.62 82 ASN A C 1
ATOM 598 O O . ASN A 1 82 ? 1.774 0.577 -27.076 1.00 91.62 82 ASN A O 1
ATOM 602 N N . ALA A 1 83 ? 3.796 1.011 -26.193 1.00 86.69 83 ALA A N 1
ATOM 603 C CA . ALA A 1 83 ? 3.334 1.740 -25.018 1.00 86.69 83 ALA A CA 1
ATOM 604 C C . ALA A 1 83 ? 4.271 2.925 -24.767 1.00 86.69 83 ALA A C 1
ATOM 606 O O . ALA A 1 83 ? 5.489 2.759 -24.733 1.00 86.69 83 ALA A O 1
ATOM 607 N N . SER A 1 84 ? 3.697 4.125 -24.646 1.00 80.25 84 SER A N 1
ATOM 608 C CA . SER A 1 84 ? 4.434 5.374 -24.389 1.00 80.25 84 SER A CA 1
ATOM 609 C C . SER A 1 84 ? 5.637 5.591 -25.322 1.00 80.25 84 SER A C 1
ATOM 611 O O . SER A 1 84 ? 6.724 5.954 -24.882 1.00 80.25 84 SER A O 1
ATOM 613 N N . GLY A 1 85 ? 5.451 5.317 -26.619 1.00 85.12 85 GLY A N 1
ATOM 614 C CA . GLY A 1 85 ? 6.485 5.489 -27.648 1.00 85.12 85 GLY A CA 1
ATOM 615 C C . GLY A 1 85 ? 7.513 4.355 -27.755 1.00 85.12 85 GLY A C 1
ATOM 616 O O . GLY A 1 85 ? 8.348 4.391 -28.654 1.00 85.12 85 GLY A O 1
ATOM 617 N N . LEU A 1 86 ? 7.441 3.327 -26.904 1.00 87.56 86 LEU A N 1
ATOM 618 C CA . LEU A 1 86 ? 8.356 2.184 -26.907 1.00 87.56 86 LEU A CA 1
ATOM 619 C C . LEU A 1 86 ? 7.643 0.912 -27.365 1.00 87.56 86 LEU A C 1
ATOM 621 O O . LEU A 1 86 ? 6.514 0.649 -26.951 1.00 87.56 86 LEU A O 1
ATOM 625 N N . ARG A 1 87 ? 8.309 0.082 -28.177 1.00 92.25 87 ARG A N 1
ATOM 626 C CA . ARG A 1 87 ? 7.851 -1.287 -28.452 1.00 92.25 87 ARG A CA 1
ATOM 627 C C . ARG A 1 87 ? 8.346 -2.195 -27.333 1.00 92.25 87 ARG A C 1
ATOM 629 O O . ARG A 1 87 ? 9.548 -2.369 -27.152 1.00 92.25 87 ARG A O 1
ATOM 636 N N . LEU A 1 88 ? 7.424 -2.769 -26.578 1.00 93.62 88 LEU A N 1
ATOM 637 C CA . LEU A 1 88 ? 7.724 -3.574 -25.399 1.00 93.62 88 LEU A CA 1
ATOM 638 C C . LEU A 1 88 ? 7.273 -5.008 -25.607 1.00 93.62 88 LEU A C 1
ATOM 640 O O . LEU A 1 88 ? 6.244 -5.243 -26.240 1.00 93.62 88 LEU A O 1
ATOM 644 N N . ARG A 1 89 ? 8.015 -5.950 -25.028 1.00 95.00 89 ARG A N 1
ATOM 645 C CA . ARG A 1 89 ? 7.677 -7.368 -24.957 1.00 95.00 89 ARG A CA 1
ATOM 646 C C . ARG A 1 89 ? 7.459 -7.7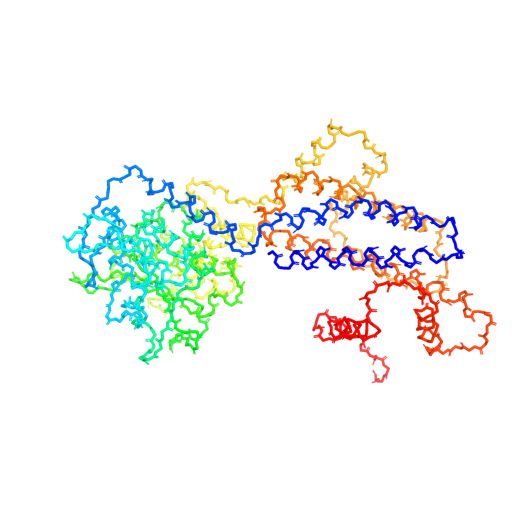83 -23.507 1.00 95.00 89 ARG A C 1
ATOM 648 O O . ARG A 1 89 ? 8.257 -7.472 -22.628 1.00 95.00 89 ARG A O 1
ATOM 655 N N . GLY A 1 90 ? 6.391 -8.531 -23.286 1.00 96.12 90 GLY A N 1
ATOM 656 C CA . GLY A 1 90 ? 6.015 -9.113 -22.002 1.00 96.12 90 GLY A CA 1
ATOM 657 C C . GLY A 1 90 ? 4.729 -9.907 -22.168 1.00 96.12 90 GLY A C 1
ATOM 658 O O . GLY A 1 90 ? 4.210 -10.029 -23.277 1.00 96.12 90 GLY A O 1
ATOM 659 N N . THR A 1 91 ? 4.178 -10.457 -21.098 1.00 97.31 91 THR A N 1
ATOM 660 C CA . THR A 1 91 ? 2.812 -10.989 -21.145 1.00 97.31 91 THR A CA 1
ATOM 661 C C . THR A 1 91 ? 1.820 -9.862 -21.457 1.00 97.31 91 THR A C 1
ATOM 663 O O . THR A 1 91 ? 2.064 -8.688 -21.170 1.00 97.31 91 THR A O 1
ATOM 666 N N . ASN A 1 92 ? 0.662 -10.201 -22.031 1.00 97.06 92 ASN A N 1
ATOM 667 C CA . ASN A 1 92 ? -0.384 -9.207 -22.322 1.00 97.06 92 ASN A CA 1
ATOM 668 C C . ASN A 1 92 ? -0.787 -8.383 -21.091 1.00 97.06 92 ASN A C 1
ATOM 670 O O . ASN A 1 92 ? -1.152 -7.215 -21.222 1.00 97.06 92 ASN A O 1
ATOM 674 N N . GLU A 1 93 ? -0.726 -9.006 -19.919 1.00 97.75 93 GLU A N 1
ATOM 675 C CA . GLU A 1 93 ? -1.099 -8.401 -18.654 1.00 97.75 93 GLU A CA 1
ATOM 676 C C . GLU A 1 93 ? 0.007 -7.510 -18.080 1.00 97.75 93 GLU A C 1
ATOM 678 O O . GLU A 1 93 ? -0.301 -6.406 -17.640 1.00 97.75 93 GLU A O 1
ATOM 683 N N . GLU A 1 94 ? 1.281 -7.918 -18.147 1.00 98.06 94 GLU A N 1
ATOM 684 C CA . GLU A 1 94 ? 2.401 -7.030 -17.790 1.00 98.06 94 GLU A CA 1
ATOM 685 C C . GLU A 1 94 ? 2.383 -5.764 -18.653 1.00 98.06 94 GLU A C 1
ATOM 687 O O . GLU A 1 94 ? 2.523 -4.668 -18.126 1.00 98.06 94 GLU A O 1
ATOM 692 N N . LEU A 1 95 ? 2.131 -5.892 -19.962 1.00 97.12 95 LEU A N 1
ATOM 693 C CA . LEU A 1 95 ? 2.044 -4.748 -20.878 1.00 97.12 95 LEU A CA 1
ATOM 694 C C . LEU A 1 95 ? 0.864 -3.815 -20.559 1.00 97.12 95 LEU A C 1
ATOM 696 O O . LEU A 1 95 ? 0.989 -2.599 -20.690 1.00 97.12 95 LEU A O 1
ATOM 700 N N . ARG A 1 96 ? -0.282 -4.366 -20.133 1.00 96.94 96 ARG A N 1
ATOM 701 C CA . ARG A 1 96 ? -1.434 -3.567 -19.679 1.00 96.94 96 ARG A CA 1
ATOM 702 C C . ARG A 1 96 ? -1.096 -2.817 -18.393 1.00 96.94 96 ARG A C 1
ATOM 704 O O . ARG A 1 96 ? -1.293 -1.608 -18.327 1.00 96.94 96 ARG A O 1
ATOM 711 N N . ILE A 1 97 ? -0.587 -3.533 -17.389 1.00 97.50 97 ILE A N 1
ATOM 712 C CA . ILE A 1 97 ? -0.228 -2.964 -16.085 1.00 97.50 97 ILE A CA 1
ATOM 713 C C . ILE A 1 97 ? 0.848 -1.895 -16.249 1.00 97.50 97 ILE A C 1
ATOM 715 O O . ILE A 1 97 ? 0.726 -0.829 -15.660 1.00 97.50 97 ILE A O 1
ATOM 719 N N . PHE A 1 98 ? 1.859 -2.152 -17.077 1.00 96.00 98 PHE A N 1
ATOM 720 C CA . PHE A 1 98 ? 2.880 -1.177 -17.436 1.00 96.00 98 PHE A CA 1
ATOM 721 C C . PHE A 1 98 ? 2.254 0.136 -17.896 1.00 96.00 98 PHE A C 1
ATOM 723 O O . PHE A 1 98 ? 2.537 1.179 -17.315 1.00 96.00 98 PHE A O 1
ATOM 730 N N . GLY A 1 99 ? 1.357 0.068 -18.886 1.00 94.62 99 GLY A N 1
ATOM 731 C CA . GLY A 1 99 ? 0.671 1.244 -19.412 1.00 94.62 99 GLY A CA 1
ATOM 732 C C . GLY A 1 99 ? -0.090 2.018 -18.337 1.00 94.62 99 GLY A C 1
ATOM 733 O O . GLY A 1 99 ? -0.126 3.237 -18.402 1.00 94.62 99 GLY A O 1
ATOM 734 N N . GLU A 1 100 ? -0.647 1.337 -17.332 1.00 95.50 100 GLU A N 1
ATOM 735 C CA . GLU A 1 100 ? -1.330 1.978 -16.202 1.00 95.50 100 GLU A CA 1
ATOM 736 C C . GLU A 1 100 ? -0.365 2.577 -15.168 1.00 95.50 100 GLU A C 1
ATOM 738 O O . GLU A 1 100 ? -0.636 3.663 -14.665 1.00 95.50 100 GLU A O 1
ATOM 743 N N . ILE A 1 101 ? 0.752 1.908 -14.856 1.00 96.00 101 ILE A N 1
ATOM 744 C CA . ILE A 1 101 ? 1.787 2.418 -13.937 1.00 96.00 101 ILE A CA 1
ATOM 745 C C . ILE A 1 101 ? 2.349 3.742 -14.454 1.00 96.00 101 ILE A C 1
ATOM 747 O O . ILE A 1 101 ? 2.611 4.653 -13.671 1.00 96.00 101 ILE A O 1
ATOM 751 N N . VAL A 1 102 ? 2.537 3.837 -15.769 1.00 92.81 102 VAL A N 1
ATOM 752 C CA . VAL A 1 102 ? 3.212 4.970 -16.415 1.00 92.81 102 VAL A CA 1
ATOM 753 C C . VAL A 1 102 ? 2.222 5.929 -17.070 1.00 92.81 102 VAL A C 1
ATOM 755 O O . VAL A 1 102 ? 2.623 6.877 -17.739 1.00 92.81 102 VAL A O 1
ATOM 758 N N . ALA A 1 103 ? 0.923 5.684 -16.887 1.00 90.25 103 ALA A N 1
ATOM 759 C CA . ALA A 1 103 ? -0.116 6.620 -17.269 1.00 90.25 103 ALA A CA 1
ATOM 760 C C . ALA A 1 103 ? -0.085 7.849 -16.355 1.00 90.25 103 ALA A C 1
ATOM 762 O O . ALA A 1 103 ? 0.310 7.787 -15.193 1.00 90.25 103 ALA A O 1
ATOM 763 N N . GLY A 1 104 ? -0.565 8.969 -16.882 1.00 86.19 104 GLY A N 1
ATOM 764 C CA . GLY A 1 104 ? -0.671 10.225 -16.153 1.00 86.19 104 GLY A CA 1
ATOM 765 C C . GLY A 1 104 ? -0.356 11.409 -17.049 1.00 86.19 104 GLY A C 1
ATOM 766 O O . GLY A 1 104 ? 0.159 11.253 -18.155 1.00 86.19 104 GLY A O 1
ATOM 767 N N . ASN A 1 105 ? -0.663 12.606 -16.557 1.00 86.56 105 ASN A N 1
ATOM 768 C CA . ASN A 1 105 ? -0.395 13.840 -17.301 1.00 86.56 105 ASN A CA 1
ATOM 769 C C . ASN A 1 105 ? 1.075 14.281 -17.211 1.00 86.56 105 ASN A C 1
ATOM 771 O O . ASN A 1 105 ? 1.522 15.082 -18.027 1.00 86.56 105 ASN A O 1
ATOM 775 N N . ARG A 1 106 ? 1.825 13.769 -16.227 1.00 92.06 106 ARG A N 1
ATOM 776 C CA . ARG A 1 106 ? 3.272 13.975 -16.086 1.00 92.06 106 ARG A CA 1
ATOM 777 C C . ARG A 1 106 ? 3.947 12.660 -15.724 1.00 92.06 106 ARG A C 1
ATOM 779 O O . ARG A 1 106 ? 3.755 12.165 -14.619 1.00 92.06 106 ARG A O 1
ATOM 786 N N . THR A 1 107 ? 4.725 12.105 -16.643 1.00 87.75 107 THR A N 1
ATOM 787 C CA . THR A 1 107 ? 5.614 10.967 -16.376 1.00 87.75 107 THR A CA 1
ATOM 788 C C . THR A 1 107 ? 6.952 11.458 -15.826 1.00 87.75 107 THR A C 1
ATOM 790 O O . THR A 1 107 ? 7.297 12.613 -16.073 1.00 87.75 107 THR A O 1
ATOM 793 N N . PRO A 1 108 ? 7.726 10.607 -15.134 1.00 88.31 108 PRO A N 1
ATOM 794 C CA . PRO A 1 108 ? 9.081 10.958 -14.730 1.00 88.31 108 PRO A CA 1
ATOM 795 C C . PRO A 1 108 ? 9.961 11.326 -15.927 1.00 88.31 108 PRO A C 1
ATOM 797 O O . PRO A 1 108 ? 9.863 10.702 -16.989 1.00 88.31 108 PRO A O 1
ATOM 800 N N . SER A 1 109 ? 10.844 12.303 -15.754 1.00 88.81 109 SER A N 1
ATOM 801 C CA . SER A 1 109 ? 11.771 12.769 -16.788 1.00 88.81 109 SER A CA 1
ATOM 802 C C . SER A 1 109 ? 12.763 11.691 -17.232 1.00 88.81 109 SER A C 1
ATOM 804 O O . SER A 1 109 ? 13.119 11.641 -18.408 1.00 88.81 109 SER A O 1
ATOM 806 N N . ASN A 1 110 ? 13.139 10.774 -16.331 1.00 85.19 110 ASN A N 1
ATOM 807 C CA . ASN A 1 110 ? 14.035 9.649 -16.623 1.00 85.19 110 ASN A CA 1
ATOM 808 C C . ASN A 1 110 ? 13.403 8.577 -17.541 1.00 85.19 110 ASN A C 1
ATOM 810 O O . ASN A 1 110 ? 14.092 7.650 -17.965 1.00 85.19 110 ASN A O 1
ATOM 814 N N . TRP A 1 111 ? 12.111 8.695 -17.877 1.00 81.94 111 TRP A N 1
ATOM 815 C CA . TRP A 1 111 ? 11.353 7.694 -18.629 1.00 81.94 111 TRP A CA 1
ATOM 816 C C . TRP A 1 111 ? 11.969 7.286 -19.982 1.00 81.94 111 TRP A C 1
ATOM 818 O O . TRP A 1 111 ? 12.137 6.082 -20.208 1.00 81.94 111 TRP A O 1
ATOM 828 N N . PRO A 1 112 ? 12.307 8.216 -20.901 1.00 78.06 112 PRO A N 1
ATOM 829 C CA . PRO A 1 112 ? 12.813 7.834 -22.220 1.00 78.06 112 PRO A CA 1
ATOM 830 C C . PRO A 1 112 ? 14.203 7.189 -22.141 1.00 78.06 112 PRO A C 1
ATOM 832 O O . PRO A 1 112 ? 14.480 6.221 -22.853 1.00 78.06 112 PRO A O 1
ATOM 835 N N . ASP A 1 113 ? 15.048 7.687 -21.238 1.00 85.19 113 ASP A N 1
ATOM 836 C CA . ASP A 1 113 ? 16.431 7.235 -21.073 1.00 85.19 113 ASP A CA 1
ATOM 837 C C . ASP A 1 113 ? 16.510 5.885 -20.350 1.00 85.19 113 ASP A C 1
ATOM 839 O O . ASP A 1 113 ? 17.348 5.043 -20.684 1.00 85.19 113 ASP A O 1
ATOM 843 N N . ALA A 1 114 ? 15.592 5.621 -19.416 1.00 83.94 114 ALA A N 1
ATOM 844 C CA . ALA A 1 114 ? 15.521 4.359 -18.686 1.00 83.94 114 ALA A CA 1
ATOM 845 C C . ALA A 1 114 ? 15.382 3.148 -19.626 1.00 83.94 114 ALA A C 1
ATOM 847 O O . ALA A 1 114 ? 16.012 2.110 -19.413 1.00 83.94 114 ALA A O 1
ATOM 848 N N . ALA A 1 115 ? 14.620 3.285 -20.715 1.00 80.12 115 ALA A N 1
ATOM 849 C CA . ALA A 1 115 ? 14.454 2.217 -21.698 1.00 80.12 115 ALA A CA 1
ATOM 850 C C . ALA A 1 115 ? 15.716 1.952 -22.536 1.00 80.12 115 ALA A C 1
ATOM 852 O O . ALA A 1 115 ? 15.928 0.821 -22.981 1.00 80.12 115 ALA A O 1
ATOM 853 N N . ALA A 1 116 ? 16.572 2.957 -22.742 1.00 83.69 116 ALA A N 1
ATOM 854 C CA . ALA A 1 116 ? 17.784 2.822 -23.551 1.00 83.69 116 ALA A CA 1
ATOM 855 C C . ALA A 1 116 ? 18.808 1.856 -22.929 1.00 83.69 116 ALA A C 1
ATOM 857 O O . ALA A 1 116 ? 19.555 1.202 -23.658 1.00 83.69 116 ALA A O 1
ATOM 858 N N . ASN A 1 117 ? 18.793 1.718 -21.601 1.00 85.94 117 ASN A N 1
ATOM 859 C CA . ASN A 1 117 ? 19.681 0.821 -20.857 1.00 85.94 117 ASN A CA 1
ATOM 860 C C . ASN A 1 117 ? 19.235 -0.647 -20.890 1.00 85.94 117 ASN A C 1
ATOM 862 O O . ASN A 1 117 ? 19.969 -1.529 -20.440 1.00 85.94 117 ASN A O 1
ATOM 866 N N . CYS A 1 118 ? 18.049 -0.935 -21.428 1.00 91.69 118 CYS A N 1
ATOM 867 C CA . CYS A 1 118 ? 17.549 -2.295 -21.509 1.00 91.69 118 CYS A CA 1
ATOM 868 C C . CYS A 1 118 ? 18.072 -3.024 -22.749 1.00 91.69 118 CYS A C 1
ATOM 870 O O . CYS A 1 118 ? 17.997 -2.490 -23.862 1.00 91.69 118 CYS A O 1
ATOM 872 N N . PRO A 1 119 ? 18.563 -4.271 -22.598 1.00 87.62 119 PRO A N 1
ATOM 873 C CA . PRO A 1 119 ? 19.016 -5.051 -23.733 1.00 87.62 119 PRO A CA 1
ATOM 874 C C . PRO A 1 119 ? 17.853 -5.267 -24.700 1.00 87.62 119 PRO A C 1
ATOM 876 O O . PRO A 1 119 ? 16.767 -5.722 -24.333 1.00 87.62 119 PRO A O 1
ATOM 879 N N . LYS A 1 120 ? 18.100 -4.927 -25.962 1.00 84.06 120 LYS A N 1
ATOM 880 C CA . LYS A 1 120 ? 17.164 -5.160 -27.059 1.00 84.06 120 LYS A CA 1
ATOM 881 C C . LYS A 1 120 ? 17.014 -6.659 -27.277 1.00 84.06 120 LYS A C 1
ATOM 883 O O . LYS A 1 120 ? 18.003 -7.391 -27.319 1.00 84.06 120 LYS A O 1
ATOM 888 N N . LEU A 1 121 ? 15.780 -7.120 -27.440 1.00 83.75 121 LEU A N 1
ATOM 889 C CA . LEU A 1 121 ? 15.508 -8.536 -27.639 1.00 83.75 121 LEU A CA 1
ATOM 890 C C . LEU A 1 121 ? 15.787 -8.931 -29.095 1.00 83.75 121 LEU A C 1
ATOM 892 O O . LEU A 1 121 ? 15.223 -8.362 -30.034 1.00 83.75 121 LEU A O 1
ATOM 896 N N . ASN A 1 122 ? 16.665 -9.920 -29.283 1.00 77.88 122 ASN A N 1
ATOM 897 C CA . ASN A 1 122 ? 17.027 -10.440 -30.603 1.00 77.88 122 ASN A CA 1
ATOM 898 C C . ASN A 1 122 ? 15.795 -10.986 -31.350 1.00 77.88 122 ASN A C 1
ATOM 900 O O . ASN A 1 122 ? 14.925 -11.622 -30.755 1.00 77.88 122 ASN A O 1
ATOM 904 N N . GLY A 1 123 ? 15.738 -10.762 -32.668 1.00 71.00 123 GLY A N 1
ATOM 905 C CA . GLY A 1 123 ? 14.713 -11.338 -33.552 1.00 71.00 123 GLY A CA 1
ATOM 906 C C . GLY A 1 123 ? 13.400 -10.555 -33.670 1.00 71.00 123 GLY A C 1
ATOM 907 O O . GLY A 1 123 ? 12.486 -11.028 -34.338 1.00 71.00 123 GLY A O 1
ATOM 908 N N . SER A 1 124 ? 13.303 -9.363 -33.075 1.00 59.56 124 SER A N 1
ATOM 909 C CA . SER A 1 124 ? 12.111 -8.502 -33.159 1.00 59.56 124 SER A CA 1
ATOM 910 C C . SER A 1 124 ? 12.446 -7.259 -33.992 1.00 59.56 124 SER A C 1
ATOM 912 O O . SER A 1 124 ? 13.409 -6.559 -33.674 1.00 59.56 124 SER A O 1
ATOM 914 N N . TYR A 1 125 ? 11.705 -6.984 -35.072 1.00 52.50 125 TYR A N 1
ATOM 915 C CA . TYR A 1 125 ? 11.863 -5.754 -35.864 1.00 52.50 125 TYR A CA 1
ATOM 916 C C . TYR A 1 125 ? 10.528 -4.994 -36.011 1.00 52.50 125 TYR A C 1
ATOM 918 O O . TYR A 1 125 ? 9.532 -5.592 -36.434 1.00 52.50 125 TYR A O 1
ATOM 926 N N . PRO A 1 126 ? 10.476 -3.679 -35.696 1.00 71.25 126 PRO A N 1
ATOM 927 C CA . PRO A 1 126 ? 11.432 -2.930 -34.867 1.00 71.25 126 PRO A CA 1
ATOM 928 C C . PRO A 1 126 ? 11.733 -3.598 -33.513 1.00 71.25 126 PRO A C 1
ATOM 930 O O . PRO A 1 126 ? 10.940 -4.400 -33.026 1.00 71.25 126 PRO A O 1
ATOM 933 N N . GLN A 1 127 ? 12.902 -3.285 -32.944 1.00 82.31 127 GLN A N 1
ATOM 934 C CA . GLN A 1 127 ? 13.414 -3.897 -31.712 1.00 82.31 127 GLN A CA 1
ATOM 935 C C . GLN A 1 127 ? 12.466 -3.654 -30.535 1.00 82.31 127 GLN A C 1
ATOM 937 O O . GLN A 1 127 ? 12.044 -2.522 -30.303 1.00 82.31 127 GLN A O 1
ATOM 942 N N . ALA A 1 128 ? 12.147 -4.724 -29.808 1.00 88.50 128 ALA A N 1
ATOM 943 C CA . ALA A 1 128 ? 11.332 -4.676 -28.604 1.00 88.50 128 ALA A CA 1
ATOM 944 C C . ALA A 1 128 ? 12.208 -4.779 -27.343 1.00 88.50 128 ALA A C 1
ATOM 946 O O . ALA A 1 128 ? 13.236 -5.466 -27.348 1.00 88.50 128 ALA A O 1
ATOM 947 N N . TYR A 1 129 ? 11.782 -4.124 -26.265 1.00 92.44 129 TYR A N 1
ATOM 948 C CA . TYR A 1 129 ? 12.436 -4.155 -24.951 1.00 92.44 129 TYR A CA 1
ATOM 949 C C . TYR A 1 129 ? 11.641 -5.019 -23.967 1.00 92.44 129 TYR A C 1
ATOM 951 O O . TYR A 1 129 ? 10.413 -5.021 -24.016 1.00 92.44 129 TYR A O 1
ATOM 959 N N . ASP A 1 130 ? 12.308 -5.741 -23.062 1.00 94.19 130 ASP A N 1
ATOM 960 C CA . ASP A 1 130 ? 11.610 -6.468 -21.991 1.00 94.19 130 ASP A CA 1
ATOM 961 C C . ASP A 1 130 ? 10.943 -5.476 -21.021 1.00 94.19 130 ASP A C 1
ATOM 963 O O . ASP A 1 130 ? 11.600 -4.595 -20.460 1.00 94.19 130 ASP A O 1
ATOM 967 N N . VAL A 1 131 ? 9.631 -5.622 -20.819 1.00 95.75 131 VAL A N 1
ATOM 968 C CA . VAL A 1 131 ? 8.818 -4.707 -20.002 1.00 95.75 131 VAL A CA 1
ATOM 969 C C . VAL A 1 131 ? 9.288 -4.623 -18.544 1.00 95.75 131 VAL A C 1
ATOM 971 O O . VAL A 1 131 ? 9.214 -3.555 -17.936 1.00 95.75 131 VAL A O 1
ATOM 974 N N . ARG A 1 132 ? 9.821 -5.715 -17.979 1.00 96.56 132 ARG A N 1
ATOM 975 C CA . ARG A 1 132 ? 10.308 -5.751 -16.591 1.00 96.56 132 ARG A CA 1
ATOM 976 C C . ARG A 1 132 ? 11.630 -5.016 -16.471 1.00 96.56 132 ARG A C 1
ATOM 978 O O . ARG A 1 132 ? 11.823 -4.299 -15.493 1.00 96.56 132 ARG A O 1
ATOM 985 N N . CYS A 1 133 ? 12.508 -5.144 -17.467 1.00 96.44 133 CYS A N 1
ATOM 986 C CA . CYS A 1 133 ? 13.734 -4.353 -17.512 1.00 96.44 133 CYS A CA 1
ATOM 987 C C . CYS A 1 133 ? 13.412 -2.856 -17.540 1.00 96.44 133 CYS A C 1
ATOM 989 O O . CYS A 1 133 ? 13.938 -2.107 -16.719 1.00 96.44 133 CYS A O 1
ATOM 991 N N . VAL A 1 134 ? 12.505 -2.433 -18.430 1.00 95.12 134 VAL A N 1
ATOM 992 C CA . VAL A 1 134 ? 12.152 -1.012 -18.563 1.00 95.12 134 VAL A CA 1
ATOM 993 C C . VAL A 1 134 ? 11.556 -0.484 -17.259 1.00 95.12 134 VAL A C 1
ATOM 995 O O . VAL A 1 134 ? 12.008 0.545 -16.769 1.00 95.12 134 VAL A O 1
ATOM 998 N N . LEU A 1 135 ? 10.619 -1.207 -16.630 1.00 95.88 135 LEU A N 1
ATOM 999 C CA . LEU A 1 135 ? 10.102 -0.798 -15.317 1.00 95.88 135 LEU A CA 1
ATOM 1000 C C . LEU A 1 135 ? 11.192 -0.739 -14.251 1.00 95.88 135 LEU A C 1
ATOM 1002 O O . LEU A 1 135 ? 11.196 0.198 -13.463 1.00 95.88 135 LEU A O 1
ATOM 1006 N N . SER A 1 136 ? 12.108 -1.707 -14.221 1.00 96.62 136 SER A N 1
ATOM 1007 C CA . SER A 1 136 ? 13.202 -1.728 -13.242 1.00 96.62 136 SER A CA 1
ATOM 1008 C C . SER A 1 136 ? 14.104 -0.509 -13.390 1.00 96.62 136 SER A C 1
ATOM 1010 O O . SER A 1 136 ? 14.522 0.057 -12.385 1.00 96.62 136 SER A O 1
ATOM 1012 N N . ALA A 1 137 ? 14.368 -0.081 -14.626 1.00 94.94 137 ALA A N 1
ATOM 1013 C CA . ALA A 1 137 ? 15.145 1.117 -14.900 1.00 94.94 137 ALA A CA 1
ATOM 1014 C C . ALA A 1 137 ? 14.406 2.392 -14.460 1.00 94.94 137 ALA A C 1
ATOM 1016 O O . ALA A 1 137 ? 15.011 3.254 -13.837 1.00 94.94 137 ALA A O 1
ATOM 1017 N N . VAL A 1 138 ? 13.097 2.490 -14.713 1.00 93.81 138 VAL A N 1
ATOM 1018 C CA . VAL A 1 138 ? 12.302 3.681 -14.358 1.00 93.81 138 VAL A CA 1
ATOM 1019 C C . VAL A 1 138 ? 12.085 3.798 -12.847 1.00 93.81 138 VAL A C 1
ATOM 1021 O O . VAL A 1 138 ? 12.169 4.891 -12.295 1.00 93.81 138 VAL A O 1
ATOM 1024 N N . PHE A 1 139 ? 11.830 2.677 -12.167 1.00 95.50 139 PHE A N 1
ATOM 1025 C CA . PHE A 1 139 ? 11.770 2.619 -10.704 1.00 95.50 139 PHE A CA 1
ATOM 1026 C C . PHE A 1 139 ? 13.150 2.702 -10.038 1.00 95.50 139 PHE A C 1
ATOM 1028 O O . PHE A 1 139 ? 13.218 2.720 -8.810 1.00 95.50 139 PHE A O 1
ATOM 1035 N N . GLU A 1 140 ? 14.232 2.659 -10.820 1.00 95.12 140 GLU A N 1
ATOM 1036 C CA . GLU A 1 140 ? 15.612 2.541 -10.333 1.00 95.12 140 GLU A CA 1
ATOM 1037 C C . GLU A 1 140 ? 15.802 1.343 -9.374 1.00 95.12 140 GLU A C 1
ATOM 1039 O O . GLU A 1 140 ? 16.645 1.342 -8.477 1.00 95.12 140 GLU A O 1
ATOM 1044 N N . SER A 1 141 ? 14.978 0.303 -9.544 1.00 96.25 141 SER A N 1
ATOM 1045 C CA . SER A 1 141 ? 14.917 -0.871 -8.677 1.00 96.25 141 SER A CA 1
ATOM 1046 C C . SER A 1 141 ? 14.118 -2.011 -9.309 1.00 96.25 141 SER A C 1
ATOM 1048 O O . SER A 1 141 ? 12.912 -1.900 -9.551 1.00 96.25 141 SER A O 1
ATOM 1050 N N . GLU A 1 142 ? 14.775 -3.161 -9.488 1.00 97.31 142 GLU A N 1
ATOM 1051 C CA . GLU A 1 142 ? 14.111 -4.408 -9.888 1.00 97.31 142 GLU A CA 1
ATOM 1052 C C . GLU A 1 142 ? 13.074 -4.851 -8.842 1.00 97.31 142 GLU A C 1
ATOM 1054 O O . GLU A 1 142 ? 11.980 -5.287 -9.196 1.00 97.31 142 GLU A O 1
ATOM 1059 N N . GLU A 1 143 ? 13.365 -4.677 -7.546 1.00 97.62 143 GLU A N 1
ATOM 1060 C CA . GLU A 1 143 ? 12.431 -5.035 -6.472 1.00 97.62 143 GLU A CA 1
ATOM 1061 C C . GLU A 1 143 ? 11.116 -4.251 -6.611 1.00 97.62 143 GLU A C 1
ATOM 1063 O O . GLU A 1 143 ? 10.033 -4.844 -6.588 1.00 97.62 143 GLU A O 1
ATOM 1068 N N . SER A 1 144 ? 11.209 -2.930 -6.786 1.00 98.25 144 SER A N 1
ATOM 1069 C CA . SER A 1 144 ? 10.051 -2.042 -6.925 1.00 98.25 144 SER A CA 1
ATOM 1070 C C . SER A 1 144 ? 9.209 -2.416 -8.140 1.00 98.25 144 SER A C 1
ATOM 1072 O O . SER A 1 144 ? 7.994 -2.571 -8.018 1.00 98.25 144 SER A O 1
ATOM 1074 N N . ALA A 1 145 ? 9.848 -2.627 -9.294 1.00 98.12 145 ALA A N 1
ATOM 1075 C CA . ALA A 1 145 ? 9.166 -2.988 -10.532 1.00 98.12 145 ALA A CA 1
ATOM 1076 C C . ALA A 1 145 ? 8.387 -4.304 -10.402 1.00 98.12 145 ALA A C 1
ATOM 1078 O O . ALA A 1 145 ? 7.196 -4.366 -10.723 1.00 98.12 145 ALA A O 1
ATOM 1079 N N . LEU A 1 146 ? 9.032 -5.349 -9.874 1.00 98.56 146 LEU A N 1
ATOM 1080 C CA . LEU A 1 146 ? 8.402 -6.654 -9.691 1.00 98.56 146 LEU A CA 1
ATOM 1081 C C . LEU A 1 146 ? 7.250 -6.585 -8.682 1.00 98.56 146 LEU A C 1
ATOM 1083 O O . LEU A 1 146 ? 6.177 -7.139 -8.935 1.00 98.56 146 LEU A O 1
ATOM 1087 N N . ARG A 1 147 ? 7.425 -5.874 -7.560 1.00 98.62 147 ARG A N 1
ATOM 1088 C CA . ARG A 1 147 ? 6.360 -5.701 -6.559 1.00 98.62 147 ARG A CA 1
ATOM 1089 C C . ARG A 1 147 ? 5.188 -4.890 -7.112 1.00 98.62 147 ARG A C 1
ATOM 1091 O O . ARG A 1 147 ? 4.049 -5.285 -6.878 1.00 98.62 147 ARG A O 1
ATOM 1098 N N . ALA A 1 148 ? 5.430 -3.830 -7.883 1.00 98.62 148 ALA A N 1
ATOM 1099 C CA . ALA A 1 148 ? 4.373 -3.039 -8.516 1.00 98.62 148 ALA A CA 1
ATOM 1100 C C . ALA A 1 148 ? 3.519 -3.888 -9.477 1.00 98.62 148 ALA A C 1
ATOM 1102 O O . ALA A 1 148 ? 2.288 -3.837 -9.411 1.00 98.62 148 ALA A O 1
ATOM 1103 N N . LEU A 1 149 ? 4.154 -4.736 -10.297 1.00 98.62 149 LEU A N 1
ATOM 1104 C CA . LEU A 1 149 ? 3.459 -5.697 -11.163 1.00 98.62 149 LEU A CA 1
ATOM 1105 C C . LEU A 1 149 ? 2.623 -6.702 -10.352 1.00 98.62 149 LEU A C 1
ATOM 1107 O O . LEU A 1 149 ? 1.469 -6.969 -10.696 1.00 98.62 149 LEU A O 1
ATOM 1111 N N . VAL A 1 150 ? 3.177 -7.243 -9.260 1.00 98.62 150 VAL A N 1
ATOM 1112 C CA . VAL A 1 150 ? 2.473 -8.192 -8.379 1.00 98.62 150 VAL A CA 1
ATOM 1113 C C . VAL A 1 150 ? 1.264 -7.547 -7.706 1.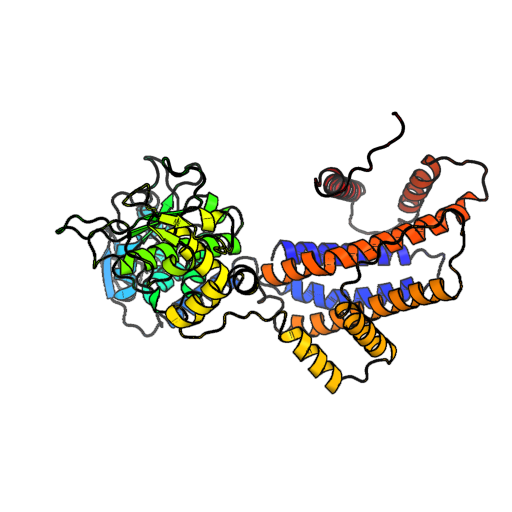00 98.62 150 VAL A C 1
ATOM 1115 O O . VAL A 1 150 ? 0.190 -8.155 -7.704 1.00 98.62 150 VAL A O 1
ATOM 1118 N N . ILE A 1 151 ? 1.419 -6.335 -7.159 1.00 98.50 151 ILE A N 1
ATOM 1119 C CA . ILE A 1 151 ? 0.325 -5.570 -6.547 1.00 98.50 151 ILE A CA 1
ATOM 1120 C C . ILE A 1 151 ? -0.786 -5.403 -7.584 1.00 98.50 151 ILE A C 1
ATOM 1122 O O . ILE A 1 151 ? -1.888 -5.906 -7.380 1.00 98.50 151 ILE A O 1
ATOM 1126 N N . ALA A 1 152 ? -0.474 -4.821 -8.741 1.00 98.31 152 ALA A N 1
ATOM 1127 C CA . ALA A 1 152 ? -1.448 -4.576 -9.796 1.00 98.31 152 ALA A CA 1
ATOM 1128 C C . ALA A 1 152 ? -2.166 -5.839 -10.269 1.00 98.31 152 ALA A C 1
ATOM 1130 O O . ALA A 1 152 ? -3.380 -5.816 -10.476 1.00 98.31 152 ALA A O 1
ATOM 1131 N N . LYS A 1 153 ? -1.446 -6.957 -10.396 1.00 97.69 153 LYS A N 1
ATOM 1132 C CA . LYS A 1 153 ? -2.042 -8.223 -10.822 1.00 97.69 153 LYS A CA 1
ATOM 1133 C C . LYS A 1 153 ? -3.002 -8.807 -9.790 1.00 97.69 153 LYS A C 1
ATOM 1135 O O . LYS A 1 153 ? -4.055 -9.317 -10.164 1.00 97.69 153 LYS A O 1
ATOM 1140 N N . LYS A 1 154 ? -2.621 -8.792 -8.511 1.00 97.19 154 LYS A N 1
ATOM 1141 C CA . LYS A 1 154 ? -3.405 -9.422 -7.439 1.00 97.19 154 LYS A CA 1
ATOM 1142 C C . LYS A 1 154 ? -4.578 -8.560 -6.986 1.00 97.19 154 LYS A C 1
ATOM 1144 O O . LYS A 1 154 ? -5.616 -9.099 -6.610 1.00 97.19 154 LYS A O 1
ATOM 1149 N N . THR A 1 155 ? -4.401 -7.244 -6.990 1.00 97.06 155 THR A N 1
ATOM 1150 C CA . THR A 1 155 ? -5.314 -6.311 -6.321 1.00 97.06 155 THR A CA 1
ATOM 1151 C C . THR A 1 155 ? -6.023 -5.366 -7.279 1.00 97.06 155 THR A C 1
ATOM 1153 O O . THR A 1 155 ? -6.971 -4.705 -6.866 1.00 97.06 155 THR A O 1
ATOM 1156 N N . GLY A 1 156 ? -5.559 -5.256 -8.526 1.00 96.62 156 GLY A N 1
ATOM 1157 C CA . GLY A 1 156 ? -6.034 -4.253 -9.476 1.00 96.62 156 GLY A CA 1
ATOM 1158 C C . GLY A 1 156 ? -5.499 -2.837 -9.216 1.00 96.62 156 GLY A C 1
ATOM 1159 O O . GLY A 1 156 ? -5.791 -1.939 -10.016 1.00 96.62 156 GLY A O 1
ATOM 1160 N N . TYR A 1 157 ? -4.715 -2.636 -8.146 1.00 98.00 157 TYR A N 1
ATOM 1161 C CA . TYR A 1 157 ? -4.188 -1.335 -7.729 1.00 98.00 157 TYR A CA 1
ATOM 1162 C C . TYR A 1 157 ? -2.840 -1.030 -8.346 1.00 98.00 157 TYR A C 1
ATOM 1164 O O . TYR A 1 157 ? -1.963 -1.880 -8.442 1.00 98.00 157 TYR A O 1
ATOM 1172 N N . ILE A 1 158 ? -2.659 0.221 -8.720 1.00 98.12 158 ILE A N 1
ATOM 1173 C CA . ILE A 1 158 ? -1.498 0.666 -9.466 1.00 98.12 158 ILE A CA 1
ATOM 1174 C C . ILE A 1 158 ? -0.628 1.526 -8.561 1.00 98.12 158 ILE A C 1
ATOM 1176 O O . ILE A 1 158 ? -1.093 2.507 -7.984 1.00 98.12 158 ILE A O 1
ATOM 1180 N N . VAL A 1 159 ? 0.643 1.155 -8.446 1.00 98.31 159 VAL A N 1
ATOM 1181 C CA . VAL A 1 159 ? 1.682 2.011 -7.867 1.00 98.31 159 VAL A CA 1
ATOM 1182 C C . VAL A 1 159 ? 2.106 2.974 -8.972 1.00 98.31 159 VAL A C 1
ATOM 1184 O O . VAL A 1 159 ? 2.888 2.602 -9.842 1.00 98.31 159 VAL A O 1
ATOM 1187 N N . SER A 1 160 ? 1.487 4.155 -9.010 1.00 97.56 160 SER A N 1
ATOM 1188 C CA . SER A 1 160 ? 1.604 5.097 -10.126 1.00 97.56 160 SER A CA 1
ATOM 1189 C C . SER A 1 160 ? 2.953 5.805 -10.113 1.00 97.56 160 SER A C 1
ATOM 1191 O O . SER A 1 160 ? 3.418 6.242 -9.060 1.00 97.56 160 SER A O 1
ATOM 1193 N N . LEU A 1 161 ? 3.554 5.954 -11.290 1.00 96.12 161 LEU A N 1
ATOM 1194 C CA . LEU A 1 161 ? 4.731 6.792 -11.519 1.00 96.12 161 LEU A CA 1
ATOM 1195 C C . LEU A 1 161 ? 4.362 8.213 -11.964 1.00 96.12 161 LEU A C 1
ATOM 1197 O O . LEU A 1 161 ? 5.254 9.018 -12.230 1.00 96.12 161 LEU A O 1
ATOM 1201 N N . SER A 1 162 ? 3.070 8.540 -12.045 1.00 95.44 162 SER A N 1
ATOM 1202 C CA . SER A 1 162 ? 2.624 9.891 -12.380 1.00 95.44 162 SER A CA 1
ATOM 1203 C C . SER A 1 162 ? 3.107 10.908 -11.346 1.00 95.44 162 SER A C 1
ATOM 1205 O O . SER A 1 162 ? 2.876 10.768 -10.145 1.00 95.44 162 SER A O 1
ATOM 1207 N N . GLN A 1 163 ? 3.711 11.983 -11.841 1.00 95.62 163 GLN A N 1
ATOM 1208 C CA . GLN A 1 163 ? 4.222 13.110 -11.063 1.00 95.62 163 GLN A CA 1
ATOM 1209 C C . GLN A 1 163 ? 3.161 14.195 -10.848 1.00 95.62 163 GLN A C 1
ATOM 1211 O O . GLN A 1 163 ? 3.448 15.255 -10.301 1.00 95.62 163 GLN A O 1
ATOM 1216 N N . GLU A 1 164 ? 1.912 13.953 -11.261 1.00 94.69 164 GLU A N 1
ATOM 1217 C CA . GLU A 1 164 ? 0.845 14.960 -11.248 1.00 94.69 164 GLU A CA 1
ATOM 1218 C C . GLU A 1 164 ? 0.503 15.504 -9.853 1.00 94.69 164 GLU A C 1
ATOM 1220 O O . GLU A 1 164 ? -0.049 16.599 -9.751 1.00 94.69 164 GLU A O 1
ATOM 1225 N N . LYS A 1 165 ? 0.830 14.752 -8.793 1.00 94.19 165 LYS A N 1
ATOM 1226 C CA . LYS A 1 165 ? 0.602 15.142 -7.393 1.00 94.19 165 LYS A CA 1
ATOM 1227 C C . LYS A 1 165 ? 1.770 15.917 -6.780 1.00 94.19 165 LYS A C 1
ATOM 1229 O O . LYS A 1 165 ? 1.579 16.558 -5.751 1.00 94.19 165 LYS A O 1
ATOM 1234 N N . SER A 1 166 ? 2.944 15.885 -7.403 1.00 94.19 166 SER A N 1
ATOM 1235 C CA . SER A 1 166 ? 4.085 16.721 -7.023 1.00 94.19 166 SER A CA 1
ATOM 1236 C C . SER A 1 166 ? 3.975 18.093 -7.689 1.00 94.19 166 SER A C 1
ATOM 1238 O O . SER A 1 166 ? 3.436 18.182 -8.792 1.00 94.19 166 SER A O 1
ATOM 1240 N N . PRO A 1 167 ? 4.479 19.181 -7.089 1.00 93.75 167 PRO A N 1
ATOM 1241 C CA . PRO A 1 167 ? 4.570 20.468 -7.779 1.00 93.75 167 PRO A CA 1
ATOM 1242 C C . PRO A 1 167 ? 5.380 20.385 -9.080 1.00 93.75 167 PRO A C 1
ATOM 1244 O O . PRO A 1 167 ? 6.136 19.440 -9.306 1.00 93.75 167 PRO A O 1
ATOM 1247 N N . GLU A 1 168 ? 5.181 21.347 -9.979 1.00 93.38 168 GLU A N 1
ATOM 1248 C CA . GLU A 1 168 ? 5.913 21.390 -11.248 1.00 93.38 168 GLU A CA 1
ATOM 1249 C C . GLU A 1 168 ? 7.425 21.515 -11.005 1.00 93.38 168 GLU A C 1
ATOM 1251 O O . GLU A 1 168 ? 7.855 22.266 -10.133 1.00 93.38 168 GLU A O 1
ATOM 1256 N N . GLY A 1 169 ? 8.224 20.747 -11.751 1.00 93.56 169 GLY A N 1
ATOM 1257 C CA . GLY A 1 169 ? 9.681 20.688 -11.587 1.00 93.56 169 GLY A CA 1
ATOM 1258 C C . GLY A 1 169 ? 10.182 19.753 -10.480 1.00 93.56 169 GLY A C 1
ATOM 1259 O O . GLY A 1 169 ? 11.391 19.585 -10.355 1.00 93.56 169 GLY A O 1
ATOM 1260 N N . TYR A 1 170 ? 9.289 19.119 -9.713 1.00 95.25 170 TYR A N 1
ATOM 1261 C CA . TYR A 1 170 ? 9.652 18.159 -8.670 1.00 95.25 170 TYR A CA 1
ATOM 1262 C C . TYR A 1 170 ? 9.168 16.758 -9.031 1.00 95.25 170 TYR A C 1
ATOM 1264 O O . TYR A 1 170 ? 7.985 16.552 -9.313 1.00 95.25 170 TYR A O 1
ATOM 1272 N N . GLU A 1 171 ? 10.082 15.791 -8.979 1.00 94.06 171 GLU A N 1
ATOM 1273 C CA . GLU A 1 171 ? 9.809 14.396 -9.319 1.00 94.06 171 GLU A CA 1
ATOM 1274 C C . GLU A 1 171 ? 10.190 13.463 -8.178 1.00 94.06 171 GLU A C 1
ATOM 1276 O O . GLU A 1 171 ? 11.237 13.614 -7.557 1.00 94.06 171 GLU A O 1
ATOM 1281 N N . GLN A 1 172 ? 9.349 12.469 -7.919 1.00 94.75 172 GLN A N 1
ATOM 1282 C CA . GLN A 1 172 ? 9.608 11.436 -6.934 1.00 94.75 172 GLN A CA 1
ATOM 1283 C C . GLN A 1 172 ? 9.273 10.072 -7.511 1.00 94.75 172 GLN A C 1
ATOM 1285 O O . GLN A 1 172 ? 8.126 9.766 -7.849 1.00 94.75 172 GLN A O 1
ATOM 1290 N N . ILE A 1 173 ? 10.302 9.236 -7.574 1.00 94.50 173 ILE A N 1
ATOM 1291 C CA . ILE A 1 173 ? 10.168 7.809 -7.829 1.00 94.50 173 ILE A CA 1
ATOM 1292 C C . ILE A 1 173 ? 9.993 7.086 -6.494 1.00 94.50 173 ILE A C 1
ATOM 1294 O O . ILE A 1 173 ? 10.545 7.494 -5.467 1.00 94.50 173 ILE A O 1
ATOM 1298 N N . TRP A 1 174 ? 9.209 6.012 -6.508 1.00 97.38 174 TRP A N 1
ATOM 1299 C CA . TRP A 1 174 ? 9.015 5.154 -5.346 1.00 97.38 174 TRP A CA 1
ATOM 1300 C C . TRP A 1 174 ? 10.301 4.420 -4.967 1.00 97.38 174 TRP A C 1
ATOM 1302 O O . TRP A 1 174 ? 10.860 3.678 -5.781 1.00 97.38 174 TRP A O 1
ATOM 1312 N N . LYS A 1 175 ? 10.717 4.538 -3.704 1.00 96.94 175 LYS A N 1
ATOM 1313 C CA . LYS A 1 175 ? 11.860 3.772 -3.179 1.00 96.94 175 LYS A CA 1
ATOM 1314 C C . LYS A 1 175 ? 11.456 2.302 -2.942 1.00 96.94 175 LYS A C 1
ATOM 1316 O O . LYS A 1 175 ? 10.276 2.032 -2.684 1.00 96.94 175 LY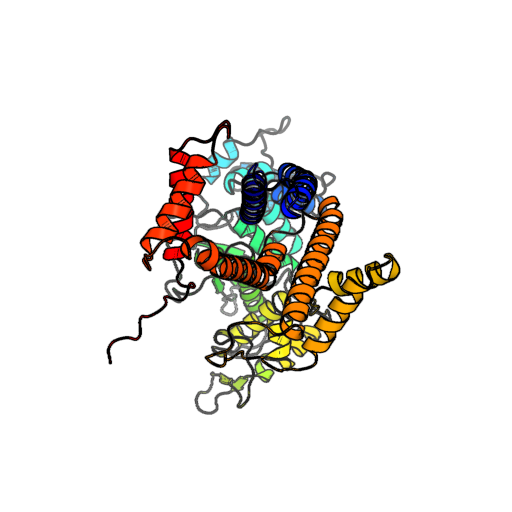S A O 1
ATOM 1321 N N . PRO A 1 176 ? 12.396 1.335 -2.982 1.00 97.62 176 PRO A N 1
ATOM 1322 C CA . PRO A 1 176 ? 12.093 -0.089 -2.784 1.00 97.62 176 PRO A CA 1
ATOM 1323 C C . PRO A 1 176 ? 11.294 -0.381 -1.511 1.00 97.62 176 PRO A C 1
ATOM 1325 O O . PRO A 1 176 ? 10.292 -1.096 -1.540 1.00 97.62 176 PRO A O 1
ATOM 1328 N N . GLU A 1 177 ? 11.687 0.229 -0.395 1.00 96.75 177 GLU A N 1
ATOM 1329 C CA . GLU A 1 177 ? 11.025 0.106 0.900 1.00 96.75 177 GLU A CA 1
ATOM 1330 C C . GLU A 1 177 ? 9.576 0.629 0.906 1.00 96.75 177 GLU A C 1
ATOM 1332 O O . GLU A 1 177 ? 8.737 0.107 1.645 1.00 96.75 177 GLU A O 1
ATOM 1337 N N . GLU A 1 178 ? 9.251 1.607 0.061 1.00 98.31 178 GLU A N 1
ATOM 1338 C CA . GLU A 1 178 ? 7.918 2.210 -0.032 1.00 98.31 178 GLU A CA 1
ATOM 1339 C C . GLU A 1 178 ? 6.966 1.290 -0.802 1.00 98.31 178 GLU A C 1
ATOM 1341 O O . GLU A 1 178 ? 5.887 0.950 -0.309 1.00 98.31 178 GLU A O 1
ATOM 1346 N N . VAL A 1 179 ? 7.400 0.787 -1.967 1.00 98.62 179 VAL A N 1
ATOM 1347 C CA . VAL A 1 179 ? 6.632 -0.210 -2.736 1.00 98.62 179 VAL A CA 1
ATOM 1348 C C . VAL A 1 179 ? 6.475 -1.498 -1.930 1.00 98.62 179 VAL A C 1
ATOM 1350 O O . VAL A 1 179 ? 5.419 -2.136 -1.953 1.00 98.62 179 VAL A O 1
ATOM 1353 N N . ARG A 1 180 ? 7.499 -1.875 -1.156 1.00 97.88 180 ARG A N 1
ATOM 1354 C CA . ARG A 1 180 ? 7.446 -3.012 -0.232 1.00 97.88 180 ARG A CA 1
ATOM 1355 C C . ARG A 1 180 ? 6.380 -2.828 0.845 1.00 97.88 180 ARG A C 1
ATOM 1357 O O . ARG A 1 180 ? 5.640 -3.776 1.104 1.00 97.88 180 ARG A O 1
ATOM 1364 N N . ALA A 1 181 ? 6.270 -1.639 1.436 1.00 98.12 181 ALA A N 1
ATOM 1365 C CA . ALA A 1 181 ? 5.236 -1.336 2.421 1.00 98.12 181 ALA A CA 1
ATOM 1366 C C . ALA A 1 181 ? 3.823 -1.484 1.834 1.00 98.12 181 ALA A C 1
ATOM 1368 O O . ALA A 1 181 ? 2.978 -2.131 2.455 1.00 98.12 181 ALA A O 1
ATOM 1369 N N . ILE A 1 182 ? 3.592 -0.980 0.615 1.00 98.56 182 ILE A N 1
ATOM 1370 C CA . ILE A 1 182 ? 2.317 -1.152 -0.102 1.00 98.56 182 ILE A CA 1
ATOM 1371 C C . ILE A 1 182 ? 2.057 -2.634 -0.388 1.00 98.56 182 ILE A C 1
ATOM 1373 O O . ILE A 1 182 ? 0.969 -3.137 -0.106 1.00 98.56 182 ILE A O 1
ATOM 1377 N N . HIS A 1 183 ? 3.058 -3.363 -0.894 1.00 98.31 183 HIS A N 1
ATOM 1378 C CA . HIS A 1 183 ? 2.918 -4.790 -1.180 1.00 98.31 183 HIS A CA 1
ATOM 1379 C C . HIS A 1 183 ? 2.489 -5.559 0.075 1.00 98.31 183 HIS A C 1
ATOM 1381 O O . HIS A 1 183 ? 1.507 -6.297 0.028 1.00 98.31 183 HIS A O 1
ATOM 1387 N N . TYR A 1 184 ? 3.155 -5.340 1.210 1.00 97.25 184 TYR A N 1
ATOM 1388 C CA . TYR A 1 184 ? 2.803 -6.003 2.466 1.00 97.25 184 TYR A CA 1
ATOM 1389 C C . TYR A 1 184 ? 1.446 -5.568 3.018 1.00 97.25 184 TYR A C 1
ATOM 1391 O O . TYR A 1 184 ? 0.697 -6.419 3.491 1.00 97.25 184 TYR A O 1
ATOM 1399 N N . ALA A 1 185 ? 1.079 -4.291 2.898 1.00 97.31 185 ALA A N 1
ATOM 1400 C CA . ALA A 1 185 ? -0.248 -3.823 3.295 1.00 97.31 185 ALA A CA 1
ATOM 1401 C C . ALA A 1 185 ? -1.354 -4.545 2.510 1.00 97.31 185 ALA A C 1
ATOM 1403 O O . ALA A 1 185 ? -2.326 -5.019 3.091 1.00 97.31 185 ALA A O 1
ATOM 1404 N N . THR A 1 186 ? -1.175 -4.725 1.198 1.00 96.62 186 THR A N 1
ATOM 1405 C CA . THR A 1 186 ? -2.155 -5.451 0.373 1.00 96.62 186 THR A CA 1
ATOM 1406 C C . THR A 1 186 ? -2.209 -6.958 0.635 1.00 96.62 186 THR A C 1
ATOM 1408 O O . THR A 1 186 ? -3.216 -7.586 0.325 1.00 96.62 186 THR A O 1
ATOM 1411 N N . GLN A 1 187 ? -1.155 -7.548 1.206 1.00 95.31 187 GLN A N 1
ATOM 1412 C CA . GLN A 1 187 ? -1.140 -8.960 1.604 1.00 95.31 187 GLN A CA 1
ATOM 1413 C C . GLN A 1 187 ? -1.818 -9.202 2.958 1.00 95.31 187 GLN A C 1
ATOM 1415 O O . GLN A 1 187 ? -2.302 -10.304 3.211 1.00 95.31 187 GLN A O 1
ATOM 1420 N N . ASP A 1 188 ? -1.856 -8.192 3.827 1.00 92.88 188 ASP A N 1
ATOM 1421 C CA . ASP A 1 188 ? -2.484 -8.297 5.148 1.00 92.88 188 ASP A CA 1
ATOM 1422 C C . ASP A 1 188 ? -4.003 -8.323 5.117 1.00 92.88 188 ASP A C 1
ATOM 1424 O O . ASP A 1 188 ? -4.651 -8.857 6.035 1.00 92.88 188 ASP A O 1
ATOM 1428 N N . LEU A 1 189 ? -4.545 -7.687 4.086 1.00 92.88 189 LEU A N 1
ATOM 1429 C CA . LEU A 1 189 ? -5.953 -7.398 3.955 1.00 92.88 189 LEU A CA 1
ATOM 1430 C C . LEU A 1 189 ? -6.706 -8.570 3.305 1.00 92.88 189 LEU A C 1
ATOM 1432 O O . LEU A 1 189 ? -6.184 -9.233 2.405 1.00 92.88 189 LEU A O 1
ATOM 1436 N N . PRO A 1 190 ? -7.945 -8.841 3.747 1.00 92.00 190 PRO A N 1
ATOM 1437 C CA . PRO A 1 190 ? -8.794 -9.847 3.129 1.00 92.00 190 PRO A CA 1
ATOM 1438 C C . PRO A 1 190 ? -9.230 -9.437 1.715 1.00 92.00 190 PRO A C 1
ATOM 1440 O O . PRO A 1 190 ? -9.112 -8.285 1.299 1.00 92.00 190 PRO A O 1
ATOM 1443 N N . PHE A 1 191 ? -9.759 -10.401 0.956 1.00 90.94 191 PHE A N 1
ATOM 1444 C CA . PHE A 1 191 ? -10.077 -10.234 -0.468 1.00 90.94 191 PHE A CA 1
ATOM 1445 C C . PHE A 1 191 ? -11.085 -9.109 -0.769 1.00 90.94 191 PHE A C 1
ATOM 1447 O O . PHE A 1 191 ? -11.091 -8.587 -1.879 1.00 90.94 191 PHE A O 1
ATOM 1454 N N . ASN A 1 192 ? -11.927 -8.720 0.193 1.00 88.75 192 ASN A N 1
ATOM 1455 C CA . ASN A 1 192 ? -12.873 -7.604 0.071 1.00 88.75 192 ASN A CA 1
ATOM 1456 C C . ASN A 1 192 ? -12.189 -6.229 0.013 1.00 88.75 192 ASN A C 1
ATOM 1458 O O . ASN A 1 192 ? -12.830 -5.271 -0.398 1.00 88.75 192 ASN A O 1
ATOM 1462 N N . PHE A 1 193 ? -10.908 -6.126 0.370 1.00 92.38 193 PHE A N 1
ATOM 1463 C CA . PHE A 1 193 ? -10.084 -4.934 0.143 1.00 92.38 193 PHE A CA 1
ATOM 1464 C C . PHE A 1 193 ? -9.340 -4.974 -1.187 1.00 92.38 193 PHE A C 1
ATOM 1466 O O . PHE A 1 193 ? -8.524 -4.090 -1.437 1.00 92.38 193 PHE A O 1
ATOM 1473 N N . LEU A 1 194 ? -9.540 -5.996 -2.018 1.00 91.69 194 LEU A N 1
ATOM 1474 C CA . LEU A 1 194 ? -8.867 -6.146 -3.304 1.00 91.69 194 LEU A CA 1
ATOM 1475 C C . LEU A 1 194 ? -9.851 -5.847 -4.436 1.00 91.69 194 LEU A C 1
ATOM 1477 O O . LEU A 1 194 ? -11.033 -6.169 -4.342 1.00 91.69 194 LEU A O 1
ATOM 1481 N N . ASN A 1 195 ? -9.357 -5.275 -5.533 1.00 91.50 195 ASN A N 1
ATOM 1482 C CA . ASN A 1 195 ? -10.146 -4.931 -6.718 1.00 91.50 195 ASN A CA 1
ATOM 1483 C C . ASN A 1 195 ? -11.359 -4.035 -6.408 1.00 91.50 195 ASN A C 1
ATOM 1485 O O . ASN A 1 195 ? -12.409 -4.153 -7.049 1.00 91.50 195 ASN A O 1
ATOM 1489 N N . LEU A 1 196 ? -11.228 -3.136 -5.427 1.00 89.81 196 LEU A N 1
ATOM 1490 C CA . LEU A 1 196 ? -12.250 -2.139 -5.130 1.00 89.81 196 LEU A CA 1
ATOM 1491 C C . LEU A 1 196 ? -12.493 -1.281 -6.378 1.00 89.81 196 LEU A C 1
ATOM 1493 O O . LEU A 1 196 ? -11.604 -0.578 -6.842 1.00 89.81 196 LEU A O 1
ATOM 1497 N N . LYS A 1 197 ? -13.710 -1.319 -6.934 1.00 85.25 197 LYS A N 1
ATOM 1498 C CA . LYS A 1 197 ? -14.060 -0.580 -8.170 1.00 85.25 197 LYS A CA 1
ATOM 1499 C C . LYS A 1 197 ? -13.858 0.934 -8.048 1.00 85.25 197 LYS A C 1
ATOM 1501 O O . LYS A 1 197 ? -13.707 1.635 -9.042 1.00 85.25 197 LYS A O 1
ATOM 1506 N N . THR A 1 198 ? -13.905 1.420 -6.821 1.00 85.44 198 THR A N 1
ATOM 1507 C CA . THR A 1 198 ? -13.772 2.810 -6.396 1.00 85.44 198 THR A CA 1
ATOM 1508 C C . THR A 1 198 ? -12.345 3.228 -6.111 1.00 85.44 198 THR A C 1
ATOM 1510 O O . THR A 1 198 ? -12.152 4.408 -5.868 1.00 85.44 198 THR A O 1
ATOM 1513 N N . PHE A 1 199 ? -11.359 2.331 -6.129 1.00 93.06 199 PHE A N 1
ATOM 1514 C CA . PHE A 1 199 ? -9.969 2.662 -5.828 1.00 93.06 199 PHE A CA 1
ATOM 1515 C C . PHE A 1 199 ? -9.042 2.075 -6.886 1.00 93.06 199 PHE A C 1
ATOM 1517 O O . PHE A 1 199 ? -9.163 0.909 -7.259 1.00 93.06 199 PHE A O 1
ATOM 1524 N N . LYS A 1 200 ? -8.107 2.888 -7.386 1.00 94.69 200 LYS A N 1
ATOM 1525 C CA . LYS A 1 200 ? -7.246 2.458 -8.494 1.00 94.69 200 LYS A CA 1
ATOM 1526 C C . LYS A 1 200 ? -5.760 2.680 -8.273 1.00 94.69 200 LYS A C 1
ATOM 1528 O O . LYS A 1 200 ? -4.982 1.844 -8.726 1.00 94.69 200 LYS A O 1
ATOM 1533 N N . GLN A 1 201 ? -5.351 3.780 -7.645 1.00 96.44 201 GLN A N 1
ATOM 1534 C CA . GLN A 1 201 ? -3.960 4.237 -7.717 1.00 96.44 201 GLN A CA 1
ATOM 1535 C C . GLN A 1 201 ? -3.395 4.723 -6.384 1.00 96.44 201 GLN A C 1
ATOM 1537 O O . GLN A 1 201 ? -4.061 5.430 -5.630 1.00 96.44 201 GLN A O 1
ATOM 1542 N N . PHE A 1 202 ? -2.127 4.394 -6.154 1.00 98.25 202 PHE A N 1
ATOM 1543 C CA . PHE A 1 202 ? -1.252 5.048 -5.189 1.00 98.25 202 PHE A CA 1
ATOM 1544 C C . PHE A 1 202 ? -0.380 6.065 -5.923 1.00 98.25 202 PHE A C 1
ATOM 1546 O O . PHE A 1 202 ? 0.213 5.733 -6.948 1.00 98.25 202 PHE A O 1
ATOM 1553 N N . TYR A 1 203 ? -0.259 7.267 -5.372 1.00 97.94 203 TYR A N 1
ATOM 1554 C CA . TYR A 1 203 ? 0.632 8.322 -5.843 1.00 97.94 203 TYR A CA 1
ATOM 1555 C C . TYR A 1 203 ? 1.676 8.648 -4.785 1.00 97.94 203 TYR A C 1
ATOM 1557 O O . TYR A 1 203 ? 1.391 8.590 -3.586 1.00 97.94 203 TYR A O 1
ATOM 1565 N N . ARG A 1 204 ? 2.857 9.057 -5.243 1.00 97.31 204 ARG A N 1
ATOM 1566 C CA . ARG A 1 204 ? 3.944 9.534 -4.396 1.00 97.31 204 ARG A CA 1
ATOM 1567 C C . ARG A 1 204 ? 4.211 11.005 -4.677 1.00 97.31 204 ARG A C 1
ATOM 1569 O O . ARG A 1 204 ? 4.434 11.384 -5.821 1.00 97.31 204 ARG A O 1
ATOM 1576 N N . VAL A 1 205 ? 4.173 11.824 -3.633 1.00 97.19 205 VAL A N 1
ATOM 1577 C CA . VAL A 1 205 ? 4.549 13.246 -3.697 1.00 97.19 205 VAL A CA 1
ATOM 1578 C C . VAL A 1 205 ? 6.034 13.389 -3.378 1.00 97.19 205 VAL A C 1
ATOM 1580 O O . VAL A 1 205 ? 6.551 12.568 -2.637 1.00 97.19 205 VAL A O 1
ATOM 1583 N N . HIS A 1 206 ? 6.728 14.395 -3.905 1.00 97.19 206 HIS A N 1
ATOM 1584 C CA . HIS A 1 206 ? 8.124 14.687 -3.550 1.00 97.19 206 HIS A CA 1
ATOM 1585 C C . HIS A 1 206 ? 8.344 14.917 -2.043 1.00 97.19 206 HIS A C 1
ATOM 1587 O O . HIS A 1 206 ? 7.472 15.457 -1.363 1.00 97.19 206 HIS A O 1
ATOM 1593 N N . ASP A 1 207 ? 9.508 14.489 -1.531 1.00 96.50 207 ASP A N 1
ATOM 1594 C CA . ASP A 1 207 ? 9.804 14.398 -0.090 1.00 96.50 207 ASP A CA 1
ATOM 1595 C C . ASP A 1 207 ? 9.650 15.718 0.678 1.00 96.50 207 ASP A C 1
ATOM 1597 O O . ASP A 1 207 ? 9.195 15.720 1.822 1.00 96.50 207 ASP A O 1
ATOM 1601 N N . ASP A 1 208 ? 9.950 16.836 0.022 1.00 96.44 208 ASP A N 1
ATOM 1602 C CA . ASP A 1 208 ? 9.876 18.179 0.612 1.00 96.44 208 ASP A CA 1
ATOM 1603 C C . ASP A 1 208 ? 8.456 18.760 0.707 1.00 96.44 208 ASP A C 1
ATOM 1605 O O . ASP A 1 208 ? 8.273 19.871 1.209 1.00 96.44 208 ASP A O 1
ATOM 1609 N N . PHE A 1 209 ? 7.438 18.044 0.223 1.0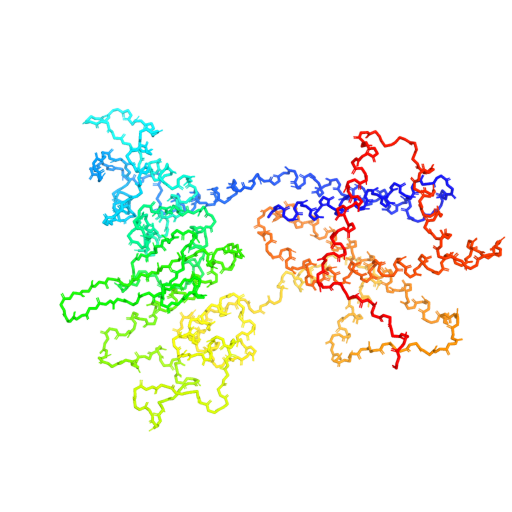0 96.12 209 PHE A N 1
ATOM 1610 C CA . PHE A 1 209 ? 6.066 18.539 0.211 1.00 96.12 209 PHE A CA 1
ATOM 1611 C C . PHE A 1 209 ? 5.151 17.728 1.118 1.00 96.12 209 PHE A C 1
ATOM 1613 O O . PHE A 1 209 ? 5.232 16.505 1.239 1.00 96.12 209 PHE A O 1
ATOM 1620 N N . VAL A 1 210 ? 4.217 18.453 1.720 1.00 95.94 210 VAL A N 1
ATOM 1621 C CA . VAL A 1 210 ? 3.125 17.931 2.539 1.00 95.94 210 VAL A CA 1
ATOM 1622 C C . VAL A 1 210 ? 1.793 18.319 1.909 1.00 95.94 210 VAL A C 1
ATOM 1624 O O . VAL A 1 210 ? 1.738 19.142 0.990 1.00 95.94 210 VAL A O 1
ATOM 1627 N N . SER A 1 211 ? 0.695 17.740 2.390 1.00 93.88 211 SER A N 1
ATOM 1628 C CA . SER A 1 211 ? -0.626 18.151 1.921 1.00 93.88 211 SER A CA 1
ATOM 1629 C C . SER A 1 211 ? -0.904 19.612 2.297 1.00 93.88 211 SER A C 1
ATOM 1631 O O . SER A 1 211 ? -0.770 19.970 3.469 1.00 93.88 211 SER A O 1
ATOM 1633 N N . PRO A 1 212 ? -1.366 20.457 1.357 1.00 91.50 212 PRO A N 1
ATOM 1634 C CA . PRO A 1 212 ? -1.705 21.847 1.658 1.00 91.50 212 PRO A CA 1
ATOM 1635 C C . PRO A 1 212 ? -2.925 21.971 2.581 1.00 91.50 212 PRO A C 1
ATOM 1637 O O . PRO A 1 212 ? -3.086 22.979 3.260 1.00 91.50 212 PRO A O 1
ATOM 1640 N N . THR A 1 213 ? -3.798 20.960 2.607 1.00 91.12 213 THR A N 1
ATOM 1641 C CA . THR A 1 213 ? -5.020 20.957 3.425 1.00 91.12 213 THR A CA 1
ATOM 1642 C C . THR A 1 213 ? -4.869 20.173 4.722 1.00 91.12 213 THR A C 1
ATOM 1644 O O . THR A 1 213 ? -5.663 20.369 5.640 1.00 91.12 213 THR A O 1
ATOM 1647 N N . ASN A 1 214 ? -3.873 19.288 4.813 1.00 92.38 214 ASN A N 1
ATOM 1648 C CA . ASN A 1 214 ? -3.586 18.518 6.020 1.00 92.38 214 ASN A CA 1
ATOM 1649 C C . ASN A 1 214 ? -2.072 18.255 6.159 1.00 92.38 214 ASN A C 1
ATOM 1651 O O . ASN A 1 214 ? -1.628 17.140 5.883 1.00 92.38 214 ASN A O 1
ATOM 1655 N N . PRO A 1 215 ? -1.274 19.264 6.555 1.00 94.56 215 PRO A N 1
ATOM 1656 C CA . PRO A 1 215 ? 0.190 19.170 6.581 1.00 94.56 215 PRO A CA 1
ATOM 1657 C C . PRO A 1 215 ? 0.746 18.029 7.443 1.00 94.56 215 PRO A C 1
ATOM 1659 O O . PRO A 1 215 ? 1.834 17.529 7.172 1.00 94.56 215 PRO A O 1
ATOM 1662 N N . ASP A 1 216 ? -0.014 17.593 8.450 1.00 93.88 216 ASP A N 1
ATOM 1663 C CA . ASP A 1 216 ? 0.376 16.515 9.362 1.00 93.88 216 ASP A CA 1
ATOM 1664 C C . ASP A 1 216 ? 0.038 15.112 8.826 1.00 93.88 216 ASP A C 1
ATOM 1666 O O . ASP A 1 216 ? 0.425 14.105 9.425 1.00 93.88 216 ASP A O 1
ATOM 1670 N N . ALA A 1 217 ? -0.696 15.017 7.712 1.00 94.75 217 ALA A N 1
ATOM 1671 C CA . ALA A 1 217 ? -1.065 13.739 7.122 1.00 94.75 217 ALA A CA 1
ATOM 1672 C C . ALA A 1 217 ? 0.146 13.050 6.487 1.00 94.75 217 ALA A C 1
ATOM 1674 O O . ALA A 1 217 ? 0.777 13.560 5.562 1.00 94.75 217 ALA A O 1
ATOM 1675 N N . ALA A 1 218 ? 0.423 11.833 6.948 1.00 97.06 218 ALA A N 1
ATOM 1676 C CA . ALA A 1 218 ? 1.428 10.959 6.356 1.00 97.06 218 ALA A CA 1
ATOM 1677 C C . ALA A 1 218 ? 1.016 10.475 4.952 1.00 97.06 218 ALA A C 1
ATOM 1679 O O . ALA A 1 218 ? 1.842 10.399 4.040 1.00 97.06 218 ALA A O 1
ATOM 1680 N N . ALA A 1 219 ? -0.270 10.179 4.780 1.00 97.88 219 ALA A N 1
ATOM 1681 C CA . ALA A 1 219 ? -0.914 9.842 3.522 1.00 97.88 219 ALA A CA 1
ATOM 1682 C C . ALA A 1 219 ? -2.384 10.290 3.570 1.00 97.88 219 ALA A C 1
ATOM 1684 O O . ALA A 1 219 ? -2.886 10.652 4.634 1.00 97.88 219 ALA A O 1
ATOM 1685 N N . ILE A 1 220 ? -3.047 10.341 2.413 1.00 96.62 220 ILE A N 1
ATOM 1686 C CA . ILE A 1 220 ? -4.461 10.717 2.310 1.00 96.62 220 ILE A CA 1
ATOM 1687 C C . ILE A 1 220 ? -5.170 9.828 1.287 1.00 96.62 220 ILE A C 1
ATOM 1689 O O . ILE A 1 220 ? -4.815 9.814 0.104 1.00 96.62 220 ILE A O 1
ATOM 1693 N N . ALA A 1 221 ? -6.225 9.146 1.722 1.00 95.31 221 ALA A N 1
ATOM 1694 C CA . ALA A 1 221 ? -7.197 8.486 0.867 1.00 95.31 221 ALA A CA 1
ATOM 1695 C C . ALA A 1 221 ? -8.227 9.486 0.318 1.00 95.31 221 ALA A C 1
ATOM 1697 O O . ALA A 1 221 ? -9.112 9.974 1.026 1.00 95.31 221 ALA A O 1
ATOM 1698 N N . HIS A 1 222 ? -8.156 9.735 -0.986 1.00 92.12 222 HIS A N 1
ATOM 1699 C CA . HIS A 1 222 ? -9.156 10.490 -1.728 1.00 92.12 222 HIS A CA 1
ATOM 1700 C C . HIS A 1 222 ? -10.266 9.553 -2.201 1.00 92.12 222 HIS A C 1
ATOM 1702 O O . HIS A 1 222 ? -10.000 8.549 -2.872 1.00 92.12 222 HIS A O 1
ATOM 1708 N N . SER A 1 223 ? -11.509 9.883 -1.853 1.00 86.06 223 SER A N 1
ATOM 1709 C CA . SER A 1 223 ? -12.678 9.144 -2.317 1.00 86.06 223 SER A CA 1
ATOM 1710 C C . SER A 1 223 ? -12.867 9.309 -3.829 1.00 86.06 223 SER A C 1
ATOM 1712 O O . SER A 1 223 ? -12.422 10.305 -4.409 1.00 86.06 223 SER A O 1
ATOM 1714 N N . PRO A 1 224 ? -1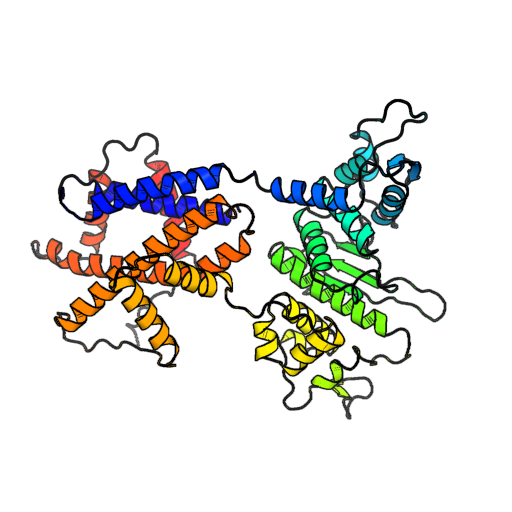3.519 8.346 -4.503 1.00 80.31 224 PRO A N 1
ATOM 1715 C CA . PRO A 1 224 ? -13.979 8.569 -5.865 1.00 80.31 224 PRO A CA 1
ATOM 1716 C C . PRO A 1 224 ? -14.898 9.798 -5.893 1.00 80.31 224 PRO A C 1
ATOM 1718 O O . PRO A 1 224 ? -15.906 9.860 -5.186 1.00 80.31 224 PRO A O 1
ATOM 1721 N N . HIS A 1 225 ? -14.549 10.792 -6.706 1.00 63.59 225 HIS A N 1
ATOM 1722 C CA . HIS A 1 225 ? -15.383 11.968 -6.933 1.00 63.59 225 HIS A CA 1
ATOM 1723 C C . HIS A 1 225 ? -16.153 11.806 -8.242 1.00 63.59 225 HIS A C 1
ATOM 1725 O O . HIS A 1 225 ? -15.563 11.552 -9.295 1.00 63.59 225 HIS A O 1
ATOM 1731 N N . GLY A 1 226 ? -17.471 11.988 -8.162 1.00 48.44 226 GLY A N 1
ATOM 1732 C CA . GLY A 1 226 ? -18.352 12.017 -9.318 1.00 48.44 226 GLY A CA 1
ATOM 1733 C C . GLY A 1 226 ? -19.721 12.590 -8.981 1.00 48.44 226 GLY A C 1
ATOM 1734 O O . GLY A 1 226 ? -20.502 11.990 -8.248 1.00 48.44 226 GLY A O 1
ATOM 1735 N N . ASN A 1 227 ? -20.035 13.739 -9.571 1.00 44.84 227 ASN A N 1
ATOM 1736 C CA . ASN A 1 227 ? -21.391 14.014 -10.039 1.00 44.84 227 ASN A CA 1
ATOM 1737 C C . ASN A 1 227 ? -21.857 12.840 -10.927 1.00 44.84 227 ASN A C 1
ATOM 1739 O O . ASN A 1 227 ? -21.032 12.121 -11.485 1.00 44.84 227 ASN A O 1
ATOM 1743 N N . THR A 1 228 ? -23.170 12.639 -11.043 1.00 51.44 228 THR A N 1
ATOM 1744 C CA . THR A 1 228 ? -23.887 11.468 -11.604 1.00 51.44 228 THR A CA 1
ATOM 1745 C C . THR A 1 228 ? -23.427 10.910 -12.970 1.00 51.44 228 THR A C 1
ATOM 1747 O O . THR A 1 228 ? -23.982 9.909 -13.413 1.00 51.44 228 THR A O 1
ATOM 1750 N N . PHE A 1 229 ? -22.420 11.493 -13.628 1.00 51.22 229 PHE A N 1
ATOM 1751 C CA . PHE A 1 229 ? -21.964 11.147 -14.976 1.00 51.22 229 PHE A CA 1
ATOM 1752 C C . PHE A 1 229 ? -20.444 10.936 -15.154 1.00 51.22 229 PHE A C 1
ATOM 1754 O O . PHE A 1 229 ? -20.046 10.513 -16.236 1.00 51.22 229 PHE A O 1
ATOM 1761 N N . SER A 1 230 ? -19.585 11.165 -14.146 1.00 52.12 230 SER A N 1
ATOM 1762 C CA . SER A 1 230 ? -18.138 10.885 -14.257 1.00 52.12 230 SER A CA 1
ATOM 1763 C C . SER A 1 230 ? -17.607 10.179 -13.013 1.00 52.12 230 SER A C 1
ATOM 1765 O O . SER A 1 230 ? -17.436 10.797 -11.967 1.00 52.12 230 SER A O 1
ATOM 1767 N N . PHE A 1 231 ? -17.321 8.882 -13.125 1.00 66.75 231 PHE A N 1
ATOM 1768 C CA . PHE A 1 231 ? -16.694 8.107 -12.054 1.00 66.75 231 PHE A CA 1
ATOM 1769 C C . PHE A 1 231 ? -15.173 8.238 -12.145 1.00 66.75 231 PHE A C 1
ATOM 1771 O O . PHE A 1 231 ? -14.525 7.458 -12.841 1.00 66.75 231 PHE A O 1
ATOM 1778 N N . THR A 1 232 ? -14.597 9.213 -11.438 1.00 78.06 232 THR A N 1
ATOM 1779 C CA . THR A 1 232 ? -13.147 9.219 -11.198 1.00 78.06 232 THR A CA 1
ATOM 1780 C C . THR A 1 232 ? -12.851 8.223 -10.078 1.00 78.06 232 THR A C 1
ATOM 1782 O O . THR A 1 232 ? -13.393 8.398 -8.983 1.00 78.06 232 THR A O 1
ATOM 1785 N N . PRO A 1 233 ? -12.020 7.187 -10.296 1.00 87.12 233 PRO A N 1
ATOM 1786 C CA . PRO A 1 233 ? -11.619 6.299 -9.214 1.00 87.12 233 PRO A CA 1
ATOM 1787 C C . PRO A 1 233 ? -10.893 7.068 -8.103 1.00 87.12 233 PRO A C 1
ATOM 1789 O O . PRO A 1 233 ? -10.112 7.987 -8.354 1.00 87.12 233 PRO A O 1
ATOM 1792 N N . GLY A 1 234 ? -11.136 6.664 -6.865 1.00 91.56 234 GLY A N 1
ATOM 1793 C CA . GLY A 1 234 ? -10.382 7.073 -5.694 1.00 91.56 234 GLY A CA 1
ATOM 1794 C C . GLY A 1 234 ? -8.916 6.658 -5.787 1.00 91.56 234 GLY A C 1
ATOM 1795 O O . GLY A 1 234 ? -8.520 5.759 -6.544 1.00 91.56 234 GLY A O 1
ATOM 1796 N N . HIS A 1 235 ? -8.097 7.345 -5.005 1.00 95.69 235 HIS A N 1
ATOM 1797 C CA . HIS A 1 235 ? -6.652 7.165 -4.980 1.00 95.69 235 HIS A CA 1
ATOM 1798 C C . HIS A 1 235 ? -6.082 7.486 -3.597 1.00 95.69 235 HIS A C 1
ATOM 1800 O O . HIS A 1 235 ? -6.730 8.142 -2.785 1.00 95.69 235 HIS A O 1
ATOM 1806 N N . ILE A 1 236 ? -4.863 7.028 -3.333 1.00 97.75 236 ILE A N 1
ATOM 1807 C CA . ILE A 1 236 ? -4.122 7.317 -2.104 1.00 97.75 236 ILE A CA 1
ATOM 1808 C C . ILE A 1 236 ? -2.901 8.141 -2.489 1.00 97.75 236 ILE A C 1
ATOM 1810 O O . ILE A 1 236 ? -2.168 7.768 -3.403 1.00 97.75 236 ILE A O 1
ATOM 1814 N N . VAL A 1 237 ? -2.688 9.259 -1.805 1.00 98.00 237 VAL A N 1
ATOM 1815 C CA . VAL A 1 237 ? -1.511 10.113 -1.980 1.00 98.00 237 VAL A CA 1
ATOM 1816 C C . VAL A 1 237 ? -0.616 9.940 -0.761 1.00 98.00 237 VAL A C 1
ATOM 1818 O O . VAL A 1 237 ? -1.036 10.239 0.353 1.00 98.00 237 VAL A O 1
ATOM 1821 N N . ALA A 1 238 ? 0.598 9.434 -0.967 1.00 98.25 238 ALA A N 1
ATOM 1822 C CA . ALA A 1 238 ? 1.583 9.236 0.087 1.00 98.25 238 ALA A CA 1
ATOM 1823 C C . ALA A 1 238 ? 2.632 10.357 0.075 1.00 98.25 238 ALA A C 1
ATOM 1825 O O . ALA A 1 238 ? 3.195 10.690 -0.975 1.00 98.25 238 ALA A O 1
ATOM 1826 N N . TYR A 1 239 ? 2.910 10.902 1.258 1.00 98.06 239 TYR A N 1
ATOM 1827 C CA . TYR A 1 239 ? 3.940 11.910 1.502 1.00 98.06 239 TYR A CA 1
ATOM 1828 C C . TYR A 1 239 ? 5.137 11.276 2.218 1.00 98.06 239 TYR A C 1
ATOM 1830 O O . TYR A 1 239 ? 5.065 10.138 2.690 1.00 98.06 239 TYR A O 1
ATOM 1838 N N . PHE A 1 240 ? 6.227 12.030 2.378 1.00 96.62 240 PHE A N 1
ATOM 1839 C CA . PHE A 1 240 ? 7.401 11.572 3.131 1.00 96.62 240 PHE A CA 1
ATOM 1840 C C . PHE A 1 240 ? 7.049 11.068 4.543 1.00 96.62 240 PHE A C 1
ATOM 1842 O O . PHE A 1 240 ? 7.615 10.086 5.034 1.00 96.62 240 PHE A O 1
ATOM 1849 N N . GLY A 1 241 ? 6.054 11.695 5.181 1.00 96.12 241 GLY A N 1
ATOM 1850 C CA . GLY A 1 241 ? 5.571 11.328 6.511 1.00 96.12 241 GLY A CA 1
ATOM 1851 C C . GLY A 1 241 ? 5.125 9.868 6.651 1.00 96.12 241 GLY A C 1
ATOM 1852 O O . GLY A 1 241 ? 5.269 9.319 7.743 1.00 96.12 241 GLY A O 1
ATOM 1853 N N . ALA A 1 242 ? 4.657 9.220 5.575 1.00 96.75 242 ALA A N 1
ATOM 1854 C CA . ALA A 1 242 ? 4.300 7.797 5.590 1.00 96.75 242 ALA A CA 1
ATOM 1855 C C . ALA A 1 242 ? 5.515 6.876 5.748 1.00 96.75 242 ALA A C 1
ATOM 1857 O O . ALA A 1 242 ? 5.383 5.779 6.282 1.00 96.75 242 ALA A O 1
ATOM 1858 N N . PHE A 1 243 ? 6.703 7.310 5.325 1.00 96.19 243 PHE A N 1
ATOM 1859 C CA . PHE A 1 243 ? 7.876 6.439 5.205 1.00 96.19 243 PHE A CA 1
ATOM 1860 C C . PHE A 1 243 ? 8.976 6.739 6.225 1.00 96.19 243 PHE A C 1
ATOM 1862 O O . PHE A 1 243 ? 9.850 5.898 6.443 1.00 96.19 243 PHE A O 1
ATOM 1869 N N . LYS A 1 244 ? 8.905 7.883 6.921 1.00 94.81 244 LYS A N 1
ATOM 1870 C CA . LYS A 1 244 ? 9.932 8.339 7.880 1.00 94.81 244 LYS A CA 1
ATOM 1871 C C . LYS A 1 244 ? 10.260 7.337 8.999 1.00 94.81 244 LYS A C 1
ATOM 1873 O O . LYS A 1 244 ? 11.372 7.337 9.510 1.00 94.81 244 LYS A O 1
ATOM 1878 N N . ASN A 1 245 ? 9.308 6.471 9.353 1.00 93.81 245 ASN A N 1
ATOM 1879 C CA . ASN A 1 245 ? 9.432 5.489 10.438 1.00 93.81 245 ASN A CA 1
ATOM 1880 C C . ASN A 1 245 ? 9.652 4.047 9.925 1.00 93.81 245 ASN A C 1
ATOM 1882 O O . ASN A 1 245 ? 9.442 3.073 10.652 1.00 93.81 245 ASN A O 1
ATOM 1886 N N . GLY A 1 246 ? 10.070 3.898 8.664 1.00 93.94 246 GLY A N 1
ATOM 1887 C CA . GLY A 1 246 ? 10.405 2.619 8.044 1.00 93.94 246 GLY A CA 1
ATOM 1888 C C . GLY A 1 246 ? 9.201 1.790 7.581 1.00 93.94 246 GLY A C 1
ATOM 1889 O O . GLY A 1 246 ? 8.038 2.144 7.775 1.00 93.94 246 GLY A O 1
ATOM 1890 N N . VAL A 1 247 ? 9.496 0.638 6.967 1.00 93.81 247 VAL A N 1
ATOM 1891 C CA . VAL A 1 247 ? 8.517 -0.211 6.256 1.00 93.81 247 VAL A CA 1
ATOM 1892 C C . VAL A 1 247 ? 7.337 -0.639 7.131 1.00 93.81 247 VAL A C 1
ATOM 1894 O O . VAL A 1 247 ? 6.217 -0.705 6.637 1.00 93.81 247 VAL A O 1
ATOM 1897 N N . LYS A 1 248 ? 7.561 -0.939 8.420 1.00 93.88 248 LYS A N 1
ATOM 1898 C CA . LYS A 1 248 ? 6.486 -1.380 9.328 1.00 93.88 248 LYS A CA 1
ATOM 1899 C C . LYS A 1 248 ? 5.455 -0.270 9.534 1.00 93.88 248 LYS A C 1
ATOM 1901 O O . LYS A 1 248 ? 4.273 -0.522 9.348 1.00 93.88 248 LYS A O 1
ATOM 1906 N N . ALA A 1 249 ? 5.908 0.940 9.859 1.00 95.31 249 ALA A N 1
ATOM 1907 C CA . ALA A 1 249 ? 5.021 2.084 10.040 1.00 95.31 249 ALA A CA 1
ATOM 1908 C C . ALA A 1 249 ? 4.329 2.466 8.725 1.00 95.31 249 ALA A C 1
ATOM 1910 O O . ALA A 1 249 ? 3.116 2.639 8.707 1.00 95.31 249 ALA A O 1
ATOM 1911 N N . ALA A 1 250 ? 5.071 2.485 7.613 1.00 97.25 250 ALA A N 1
ATOM 1912 C CA . ALA A 1 250 ? 4.508 2.754 6.293 1.00 97.25 250 ALA A CA 1
ATOM 1913 C C . ALA A 1 250 ? 3.414 1.750 5.909 1.00 97.25 250 ALA A C 1
ATOM 1915 O O . ALA A 1 250 ? 2.361 2.132 5.411 1.00 97.25 250 ALA A O 1
ATOM 1916 N N . ARG A 1 251 ? 3.631 0.459 6.178 1.00 97.50 251 ARG A N 1
ATOM 1917 C CA . ARG A 1 251 ? 2.641 -0.604 5.959 1.00 97.50 251 ARG A CA 1
ATOM 1918 C C . ARG A 1 251 ? 1.377 -0.368 6.784 1.00 97.50 251 ARG A C 1
ATOM 1920 O O . ARG A 1 251 ? 0.287 -0.534 6.248 1.00 97.50 251 ARG A O 1
ATOM 1927 N N . THR A 1 252 ? 1.517 0.025 8.050 1.00 97.00 252 THR A N 1
ATOM 1928 C CA . THR A 1 252 ? 0.396 0.403 8.927 1.00 97.00 252 THR A CA 1
ATOM 1929 C C . THR A 1 252 ? -0.384 1.583 8.347 1.00 97.00 252 THR A C 1
ATOM 1931 O O . THR A 1 252 ? -1.583 1.451 8.114 1.00 97.00 252 THR A O 1
ATOM 1934 N N . THR A 1 253 ? 0.303 2.655 7.938 1.00 97.94 253 THR A N 1
ATOM 1935 C CA . THR A 1 253 ? -0.325 3.794 7.248 1.00 97.94 253 THR A CA 1
ATOM 1936 C C . THR A 1 253 ? -1.049 3.372 5.965 1.00 97.94 253 THR A C 1
ATOM 1938 O O . THR A 1 253 ? -2.178 3.785 5.733 1.00 97.94 253 THR A O 1
ATOM 1941 N N . MET A 1 254 ? -0.464 2.509 5.129 1.00 98.19 254 MET A N 1
ATOM 1942 C CA . MET A 1 254 ? -1.134 2.055 3.901 1.00 98.19 254 MET A CA 1
ATOM 1943 C C . MET A 1 254 ? -2.380 1.203 4.186 1.00 98.19 254 MET A C 1
ATOM 1945 O O . MET A 1 254 ? -3.360 1.300 3.451 1.00 98.19 254 MET A O 1
ATOM 1949 N N . VAL A 1 255 ? -2.369 0.385 5.246 1.00 98.25 255 VAL A N 1
ATOM 1950 C CA . VAL A 1 255 ? -3.558 -0.358 5.697 1.00 98.25 255 VAL A CA 1
ATOM 1951 C C . VAL A 1 255 ? -4.659 0.603 6.149 1.00 98.25 255 VAL A C 1
ATOM 1953 O O . VAL A 1 255 ? -5.811 0.413 5.757 1.00 98.25 255 VAL A O 1
ATOM 1956 N N . HIS A 1 256 ? -4.306 1.644 6.907 1.00 98.12 256 HIS A N 1
ATOM 1957 C CA . HIS A 1 256 ? -5.230 2.700 7.317 1.00 98.12 256 HIS A CA 1
ATOM 1958 C C . HIS A 1 256 ? -5.889 3.369 6.096 1.00 98.12 256 HIS A C 1
ATOM 1960 O O . HIS A 1 256 ? -7.114 3.407 5.985 1.00 98.12 256 HIS A O 1
ATOM 1966 N N . GLU A 1 257 ? -5.101 3.816 5.115 1.00 97.75 257 GLU A N 1
ATOM 1967 C CA . GLU A 1 257 ? -5.652 4.479 3.925 1.00 97.75 257 GLU A CA 1
ATOM 1968 C C . GLU A 1 257 ? -6.495 3.541 3.042 1.00 97.75 257 GLU A C 1
ATOM 1970 O O . GLU A 1 257 ? -7.501 3.953 2.458 1.00 97.75 257 GLU A O 1
ATOM 1975 N N . LEU A 1 258 ? -6.138 2.257 2.956 1.00 96.50 258 LEU A N 1
ATOM 1976 C CA . LEU A 1 258 ? -6.949 1.256 2.254 1.00 96.50 258 LEU A CA 1
ATOM 1977 C C . LEU A 1 258 ? -8.285 0.985 2.962 1.00 96.50 258 LEU A C 1
ATOM 1979 O O . LEU A 1 258 ? -9.276 0.682 2.294 1.00 96.50 258 LEU A O 1
ATOM 1983 N N . ALA A 1 259 ? -8.345 1.128 4.287 1.00 95.56 259 ALA A N 1
ATOM 1984 C CA . ALA A 1 259 ? -9.596 1.046 5.032 1.00 95.56 259 ALA A CA 1
ATOM 1985 C C . ALA A 1 259 ? -10.543 2.203 4.711 1.00 95.56 259 ALA A C 1
ATOM 1987 O O . ALA A 1 259 ? -11.731 1.953 4.498 1.00 95.56 259 ALA A O 1
ATOM 1988 N N . HIS A 1 260 ? -10.029 3.424 4.540 1.00 93.81 260 HIS A N 1
ATOM 1989 C CA . HIS A 1 260 ? -10.833 4.525 3.998 1.00 93.81 260 HIS A CA 1
ATOM 1990 C C . HIS A 1 260 ? -11.387 4.191 2.609 1.00 93.81 260 HIS A C 1
ATOM 1992 O O . HIS A 1 260 ? -12.567 4.409 2.347 1.00 93.81 260 HIS A O 1
ATOM 1998 N N . GLN A 1 261 ? -10.584 3.595 1.722 1.00 92.38 261 GLN A N 1
ATOM 1999 C CA . GLN A 1 261 ? -11.061 3.209 0.386 1.00 92.38 261 GLN A CA 1
ATOM 2000 C C . GLN A 1 261 ? -12.161 2.142 0.435 1.00 92.38 261 GLN A C 1
ATOM 2002 O O . GLN A 1 261 ? -13.137 2.232 -0.316 1.00 92.38 261 GLN A O 1
ATOM 2007 N N . LEU A 1 262 ? -12.057 1.153 1.329 1.00 90.81 262 LEU A N 1
ATOM 2008 C CA . LEU A 1 262 ? -13.137 0.188 1.542 1.00 90.81 262 LEU A CA 1
ATOM 2009 C C . LEU A 1 262 ? -14.411 0.881 2.044 1.00 90.81 262 LEU A C 1
ATOM 2011 O O . LEU A 1 262 ? -15.494 0.589 1.536 1.00 90.81 262 LEU A O 1
ATOM 2015 N N . ASP A 1 263 ? -14.296 1.814 2.991 1.00 87.12 263 ASP A N 1
ATOM 2016 C CA . ASP A 1 263 ? -15.438 2.602 3.464 1.00 87.12 263 ASP A CA 1
ATOM 2017 C C . ASP A 1 263 ? -16.110 3.360 2.304 1.00 87.12 263 ASP A C 1
ATOM 2019 O O . ASP A 1 263 ? -17.300 3.176 2.032 1.00 87.12 263 ASP A O 1
ATOM 2023 N N . TYR A 1 264 ? -15.327 4.090 1.503 1.00 85.31 264 TYR A N 1
ATOM 2024 C CA . TYR A 1 264 ? -15.828 4.804 0.324 1.00 85.31 264 TYR A CA 1
ATOM 2025 C C . TYR A 1 264 ? -16.478 3.884 -0.715 1.00 85.31 264 TYR A C 1
ATOM 2027 O O . TYR A 1 264 ? -17.410 4.285 -1.411 1.00 85.31 264 TYR A O 1
ATOM 2035 N N . SER A 1 265 ? -16.013 2.642 -0.835 1.00 79.38 265 SER A N 1
ATOM 2036 C CA . SER A 1 265 ? -16.585 1.660 -1.766 1.00 79.38 265 SER A CA 1
ATOM 2037 C C . SER A 1 265 ? -18.028 1.310 -1.428 1.00 79.38 265 SER A C 1
ATOM 2039 O O . SER A 1 265 ? -18.842 1.089 -2.325 1.00 79.38 265 SER A O 1
ATOM 2041 N N . ASN A 1 266 ? -18.355 1.302 -0.138 1.00 71.81 266 ASN A N 1
ATOM 2042 C CA . ASN A 1 266 ? -19.701 1.026 0.351 1.00 71.81 266 ASN A CA 1
ATOM 2043 C C . ASN A 1 266 ? -20.625 2.256 0.263 1.00 71.81 266 ASN A C 1
ATOM 2045 O O . ASN A 1 266 ? -21.835 2.126 0.443 1.00 71.81 266 ASN A O 1
ATOM 2049 N N . TRP A 1 267 ? -20.084 3.437 -0.062 1.00 64.69 267 TRP A N 1
ATOM 2050 C CA . TRP A 1 267 ? -20.823 4.701 -0.108 1.00 64.69 267 TRP A CA 1
ATOM 2051 C C . TRP A 1 267 ? -21.680 4.897 -1.373 1.00 64.69 267 TRP A C 1
ATOM 2053 O O . TRP A 1 267 ? -22.666 5.635 -1.327 1.00 64.69 267 TRP A O 1
ATOM 2063 N N . LEU A 1 268 ? -21.380 4.221 -2.491 1.00 53.69 268 LEU A N 1
ATOM 2064 C CA . LEU A 1 268 ? -21.995 4.463 -3.814 1.00 53.69 268 LEU A CA 1
ATOM 2065 C C . LEU A 1 268 ? -23.507 4.125 -3.950 1.00 53.69 268 LEU A C 1
ATOM 2067 O O . LEU A 1 268 ? -24.010 4.001 -5.065 1.00 53.69 268 LEU A O 1
ATOM 2071 N N . GLY A 1 269 ? -24.253 4.007 -2.846 1.00 49.34 269 GLY A N 1
ATOM 2072 C CA . GLY A 1 269 ? -25.694 3.724 -2.826 1.00 49.34 269 GLY A CA 1
ATOM 2073 C C . GLY A 1 269 ? -26.602 4.766 -2.154 1.00 49.34 269 GLY A C 1
ATOM 2074 O O . GLY A 1 269 ? -27.811 4.692 -2.358 1.00 49.34 269 GLY A O 1
ATOM 2075 N N . THR A 1 270 ? -26.101 5.734 -1.366 1.00 42.31 270 THR A N 1
ATOM 2076 C CA . THR A 1 270 ? -26.983 6.697 -0.661 1.00 42.31 270 THR A CA 1
ATOM 2077 C C . THR A 1 270 ? -26.395 8.110 -0.579 1.00 42.31 270 THR A C 1
ATOM 2079 O O . THR A 1 270 ? -25.325 8.321 -0.019 1.00 42.31 270 THR A O 1
ATOM 2082 N N . SER A 1 271 ? -27.127 9.089 -1.116 1.00 36.84 271 SER A N 1
ATOM 2083 C CA . SER A 1 271 ? -26.710 10.460 -1.456 1.00 36.84 271 SER A CA 1
ATOM 2084 C C . SER A 1 271 ? -26.558 11.454 -0.292 1.00 36.84 271 SER A C 1
ATOM 2086 O O . SER A 1 271 ? -26.742 12.656 -0.485 1.00 36.84 271 SER A O 1
ATOM 2088 N N . THR A 1 272 ? -26.248 11.010 0.923 1.00 42.00 272 THR A N 1
ATOM 2089 C CA . THR A 1 272 ? -25.978 11.928 2.039 1.00 42.00 272 THR A CA 1
ATOM 2090 C C . THR A 1 272 ? -24.660 11.581 2.708 1.00 42.00 272 THR A C 1
ATOM 2092 O O . THR A 1 272 ? -24.271 10.421 2.809 1.00 42.00 272 THR A O 1
ATOM 2095 N N . TYR A 1 273 ? -23.966 12.629 3.145 1.00 42.16 273 TYR A N 1
ATOM 2096 C CA . TYR A 1 273 ? -22.599 12.667 3.672 1.00 42.16 273 TYR A CA 1
ATOM 2097 C C . TYR A 1 273 ? -22.318 11.774 4.908 1.00 42.16 273 TYR A C 1
ATOM 2099 O O . TYR A 1 273 ? -21.289 11.952 5.548 1.00 42.16 273 TYR A O 1
ATOM 2107 N N . MET A 1 274 ? -23.207 10.845 5.291 1.00 39.72 274 MET A N 1
ATOM 2108 C CA . MET A 1 274 ? -23.133 10.085 6.549 1.00 39.72 274 MET A CA 1
ATOM 2109 C C . MET A 1 274 ? -23.805 8.693 6.520 1.00 39.72 274 MET A C 1
ATOM 2111 O O . MET A 1 274 ? -24.462 8.316 7.491 1.00 39.72 274 MET A O 1
ATOM 2115 N N . ASN A 1 275 ? -23.649 7.904 5.451 1.00 41.62 275 ASN A N 1
ATOM 2116 C CA . ASN A 1 275 ? -23.997 6.471 5.465 1.00 41.62 275 ASN A CA 1
ATOM 2117 C C . ASN A 1 275 ? -22.753 5.615 5.175 1.00 41.62 275 ASN A C 1
ATOM 2119 O O . ASN A 1 275 ? -22.422 5.422 4.014 1.00 41.62 275 ASN A O 1
ATOM 2123 N N . ARG A 1 276 ? -21.911 5.324 6.179 1.00 51.75 276 ARG A N 1
ATOM 2124 C CA . ARG A 1 276 ? -22.048 4.353 7.298 1.00 51.75 276 ARG A CA 1
ATOM 2125 C C . ARG A 1 276 ? -21.275 3.078 6.926 1.00 51.75 276 ARG A C 1
ATOM 2127 O O . ARG A 1 276 ? -21.768 2.272 6.142 1.00 51.75 276 ARG A O 1
ATOM 2134 N N . THR A 1 277 ? -20.081 2.933 7.493 1.00 55.03 277 THR A N 1
ATOM 2135 C CA . THR A 1 277 ? -19.139 1.806 7.423 1.00 55.03 277 THR A CA 1
ATOM 2136 C C . THR A 1 277 ? -19.800 0.476 7.803 1.00 55.03 277 THR A C 1
ATOM 2138 O O . THR A 1 277 ? -19.543 -0.068 8.863 1.00 55.03 277 THR A O 1
ATOM 2141 N N . ILE A 1 278 ? -20.708 -0.088 7.001 1.00 65.62 278 ILE A N 1
ATOM 2142 C CA . ILE A 1 278 ? -21.342 -1.400 7.275 1.00 65.62 278 ILE A CA 1
ATOM 2143 C C . ILE A 1 278 ? -22.007 -1.446 8.686 1.00 65.62 278 ILE A C 1
ATOM 2145 O O . ILE A 1 278 ? -22.214 -2.499 9.279 1.00 65.62 278 ILE A O 1
ATOM 2149 N N . GLY A 1 279 ? -22.364 -0.293 9.270 1.00 80.56 279 GLY A N 1
ATOM 2150 C CA . GLY A 1 279 ? -22.886 -0.199 10.637 1.00 80.56 279 GLY A CA 1
ATOM 2151 C C . GLY A 1 279 ? -21.832 -0.136 11.752 1.00 80.56 279 GLY A C 1
ATOM 2152 O O . GLY A 1 279 ? -22.220 -0.032 12.916 1.00 80.56 279 GLY A O 1
ATOM 2153 N N . PHE A 1 280 ? -20.535 -0.159 11.434 1.00 91.00 280 PHE A N 1
ATOM 2154 C CA . PHE A 1 280 ? -19.425 -0.004 12.379 1.00 91.00 280 PHE A CA 1
ATOM 2155 C C . PHE A 1 280 ? -19.524 1.310 13.156 1.00 91.00 280 PHE A C 1
ATOM 2157 O O . PHE A 1 280 ? -19.336 1.344 14.371 1.00 91.00 280 PHE A O 1
ATOM 2164 N N . GLU A 1 281 ? -19.890 2.402 12.486 1.00 89.62 281 GLU A N 1
ATOM 2165 C CA . GLU A 1 281 ? -20.014 3.709 13.122 1.00 89.62 281 GLU A CA 1
ATOM 2166 C C . GLU A 1 281 ? -21.035 3.710 14.266 1.00 89.62 281 GLU A C 1
ATOM 2168 O O . GLU A 1 281 ? -20.829 4.396 15.265 1.00 89.62 281 GLU A O 1
ATOM 2173 N N . LYS A 1 282 ? -22.093 2.887 14.192 1.00 91.81 282 LYS A N 1
ATOM 2174 C CA . LYS A 1 282 ? -23.102 2.783 15.261 1.00 91.81 282 LYS A CA 1
ATOM 2175 C C . LYS A 1 282 ? -22.526 2.243 16.565 1.00 91.81 282 LYS A C 1
ATOM 2177 O O . LYS A 1 282 ? -23.196 2.370 17.588 1.00 91.81 282 LYS A O 1
ATOM 2182 N N . ILE A 1 283 ? -21.330 1.656 16.569 1.00 95.25 283 ILE A N 1
ATOM 2183 C CA . ILE A 1 283 ? -20.688 1.171 17.795 1.00 95.25 283 ILE A CA 1
ATOM 2184 C C . ILE A 1 283 ? -20.326 2.355 18.704 1.00 95.25 283 ILE A C 1
ATOM 2186 O O . ILE A 1 283 ? -20.589 2.315 19.903 1.00 95.25 283 ILE A O 1
ATOM 2190 N N . SER A 1 284 ? -19.771 3.436 18.148 1.00 96.19 284 SER A N 1
ATOM 2191 C CA . SER A 1 284 ? -19.207 4.550 18.933 1.00 96.19 284 SER A CA 1
ATOM 2192 C C . SER A 1 284 ? -19.758 5.929 18.588 1.00 96.19 284 SER A C 1
ATOM 2194 O O . SER A 1 284 ? -19.497 6.888 19.316 1.00 96.19 284 SER A O 1
ATOM 2196 N N . TRP A 1 285 ? -20.553 6.034 17.527 1.00 95.00 285 TRP A N 1
ATOM 2197 C CA . TRP A 1 285 ? -21.030 7.299 16.988 1.00 95.00 285 TRP A CA 1
ATOM 2198 C C . TRP A 1 285 ? -22.550 7.325 16.866 1.00 95.00 285 TRP A C 1
ATOM 2200 O O . TRP A 1 285 ? -23.205 6.315 16.598 1.00 95.00 285 TRP A O 1
ATOM 2210 N N . GLU A 1 286 ? -23.116 8.511 17.043 1.00 93.88 286 GLU A N 1
ATOM 2211 C CA . GLU A 1 286 ? -24.532 8.797 16.837 1.00 93.88 286 GLU A CA 1
ATOM 2212 C C . GLU A 1 286 ? -24.708 10.165 16.165 1.00 93.88 286 GLU A C 1
ATOM 2214 O O . GLU A 1 286 ? -23.814 11.009 16.271 1.00 93.88 286 GLU A O 1
ATOM 2219 N N . PRO A 1 287 ? -25.823 10.404 15.453 1.00 92.38 287 PRO A N 1
ATOM 2220 C CA . PRO A 1 287 ? -26.116 11.723 14.906 1.00 92.38 287 PRO A CA 1
ATOM 2221 C C . PRO A 1 287 ? -26.117 12.781 16.008 1.00 92.38 287 PRO A C 1
ATOM 2223 O O . PRO A 1 287 ? -26.668 12.558 17.086 1.00 92.38 287 PRO A O 1
ATOM 2226 N N . ASP A 1 288 ? -25.513 13.933 15.736 1.00 91.88 288 ASP A N 1
ATOM 2227 C CA . ASP A 1 288 ? -25.557 15.054 16.664 1.00 91.88 288 ASP A CA 1
ATOM 2228 C C . ASP A 1 288 ? -26.927 15.754 16.569 1.00 91.88 288 ASP A C 1
ATOM 2230 O O . ASP A 1 288 ? -27.233 16.337 15.524 1.00 91.88 288 ASP A O 1
ATOM 2234 N N . PRO A 1 289 ? -27.763 15.730 17.630 1.00 92.00 289 PRO A N 1
ATOM 2235 C CA . PRO A 1 289 ? -29.080 16.364 17.594 1.00 92.00 289 PRO A CA 1
ATOM 2236 C C . PRO A 1 289 ? -29.003 17.891 17.456 1.00 92.00 289 PRO A C 1
ATOM 2238 O O . PRO A 1 289 ? -29.981 18.506 17.040 1.00 92.00 289 PRO A O 1
ATOM 2241 N N . LEU A 1 290 ? -27.863 18.502 17.798 1.00 94.56 290 LEU A N 1
ATOM 2242 C CA . LEU A 1 290 ? -27.656 19.949 17.717 1.00 94.56 290 LEU A CA 1
ATOM 2243 C C . LEU A 1 290 ? -27.045 20.382 16.379 1.00 94.56 290 LEU A C 1
ATOM 2245 O O . LEU A 1 290 ? -27.136 21.552 16.017 1.00 94.56 290 LEU A O 1
ATOM 2249 N N . ASN A 1 291 ? -26.435 19.454 15.638 1.00 90.31 291 ASN A N 1
ATOM 2250 C CA . ASN A 1 291 ? -25.764 19.730 14.372 1.00 90.31 291 ASN A CA 1
ATOM 2251 C C . ASN A 1 291 ? -26.181 18.700 13.307 1.00 90.31 291 ASN A C 1
ATOM 2253 O O . ASN A 1 291 ? -25.440 17.741 13.060 1.00 90.31 291 ASN A O 1
ATOM 2257 N N . PRO A 1 292 ? -27.342 18.886 12.646 1.00 86.19 292 PRO A N 1
ATOM 2258 C CA . PRO A 1 292 ? -27.788 18.003 11.574 1.00 86.19 292 PRO A CA 1
ATOM 2259 C C . PRO A 1 292 ? -26.697 17.835 10.514 1.00 86.19 292 PRO A C 1
ATOM 2261 O O . PRO A 1 292 ? -26.105 18.812 10.059 1.00 86.19 292 PRO A O 1
ATOM 2264 N N . GLY A 1 293 ? -26.407 16.595 10.125 1.00 80.31 293 GLY A N 1
ATOM 2265 C CA . GLY A 1 293 ? -25.316 16.323 9.187 1.00 80.31 293 GLY A CA 1
ATOM 2266 C C . GLY A 1 293 ? -23.952 16.065 9.840 1.00 80.31 293 GLY A C 1
ATOM 2267 O O . GLY A 1 293 ? -23.008 15.769 9.114 1.00 80.31 293 GLY A O 1
ATOM 2268 N N . LYS A 1 294 ? -23.836 16.127 11.175 1.00 86.88 294 LYS A N 1
ATOM 2269 C CA . LYS A 1 294 ? -22.632 15.725 11.921 1.00 86.88 294 LYS A CA 1
ATOM 2270 C C . LYS A 1 294 ? -22.890 14.516 12.822 1.00 86.88 294 LYS A C 1
ATOM 2272 O O . LYS A 1 294 ? -24.018 14.258 13.243 1.00 86.88 294 LYS A O 1
ATOM 2277 N N . MET A 1 295 ? -21.817 13.791 13.136 1.00 89.69 295 MET A N 1
ATOM 2278 C CA . MET A 1 295 ? -21.812 12.723 14.137 1.00 89.69 295 MET A CA 1
ATOM 2279 C C . MET A 1 295 ? -21.131 13.214 15.410 1.00 89.69 295 MET A C 1
ATOM 2281 O O . MET A 1 295 ? -20.132 13.932 15.347 1.00 89.69 295 MET A O 1
ATOM 2285 N N . ARG A 1 296 ? -21.625 12.762 16.560 1.00 94.44 296 ARG A N 1
ATOM 2286 C CA . ARG A 1 296 ? -20.970 12.914 17.860 1.00 94.44 296 ARG A CA 1
ATOM 2287 C C . ARG A 1 296 ? -20.627 11.548 18.450 1.00 94.44 296 ARG A C 1
ATOM 2289 O O . ARG A 1 296 ? -21.225 10.531 18.094 1.00 94.44 296 ARG A O 1
ATOM 2296 N N . LYS A 1 297 ? -19.656 11.533 19.361 1.00 96.62 297 LYS A N 1
ATOM 2297 C CA . LYS A 1 297 ? -19.278 10.335 20.120 1.00 96.62 297 LYS A CA 1
ATOM 2298 C C . LYS A 1 297 ? -20.413 9.969 21.079 1.00 96.62 297 LYS A C 1
ATOM 2300 O O . LYS A 1 297 ? -20.938 10.851 21.759 1.00 96.62 297 LYS A O 1
ATOM 2305 N N . LYS A 1 298 ? -20.769 8.687 21.162 1.00 96.75 298 LYS A N 1
ATOM 2306 C CA . LYS A 1 298 ? -21.698 8.192 22.187 1.00 96.75 298 LYS A CA 1
ATOM 2307 C C . LYS A 1 298 ? -21.070 8.321 23.571 1.00 96.75 298 LYS A C 1
ATOM 2309 O O . LYS A 1 298 ? -19.855 8.182 23.730 1.00 96.75 298 LYS A O 1
ATOM 2314 N N . GLN A 1 299 ? -21.896 8.536 24.589 1.00 96.38 299 GLN A N 1
ATOM 2315 C CA . GLN A 1 299 ? -21.425 8.480 25.970 1.00 96.38 299 GLN A CA 1
ATOM 2316 C C . GLN A 1 299 ? -20.884 7.075 26.276 1.00 96.38 299 GLN A C 1
ATOM 2318 O O . GLN A 1 299 ? -21.535 6.078 25.976 1.00 96.38 299 GLN A O 1
ATOM 2323 N N . GLY A 1 300 ? -19.675 6.998 26.839 1.00 95.88 300 GLY A N 1
ATOM 2324 C CA . GLY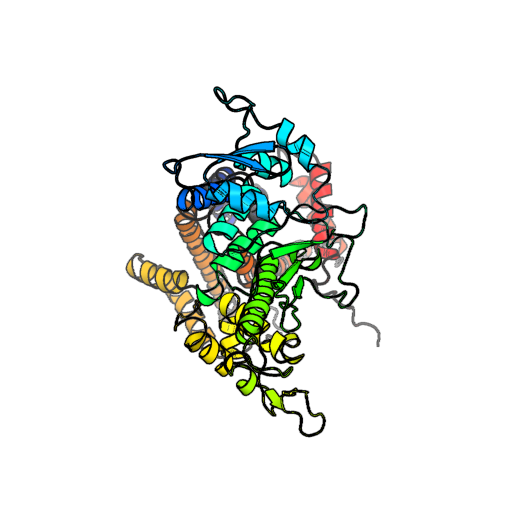 A 1 300 ? -19.004 5.725 27.129 1.00 95.88 300 GLY A CA 1
ATOM 2325 C C . GLY A 1 300 ? -18.422 5.003 25.907 1.00 95.88 300 GLY A C 1
ATOM 2326 O O . GLY A 1 300 ? -17.943 3.880 26.048 1.00 95.88 300 GLY A O 1
ATOM 2327 N N . ALA A 1 301 ? -18.437 5.619 24.717 1.00 96.75 301 ALA A N 1
ATOM 2328 C CA . ALA A 1 301 ? -17.805 5.048 23.533 1.00 96.75 301 ALA A CA 1
ATOM 2329 C C . ALA A 1 301 ? -16.306 4.811 23.753 1.00 96.75 301 ALA A C 1
ATOM 2331 O O . ALA A 1 301 ? -15.597 5.662 24.296 1.00 96.75 301 ALA A O 1
ATOM 2332 N N . ARG A 1 302 ? -15.824 3.660 23.278 1.00 97.81 302 ARG A N 1
ATOM 2333 C CA . ARG A 1 302 ? -14.426 3.252 23.398 1.00 97.81 302 ARG A CA 1
ATOM 2334 C C . ARG A 1 302 ? -13.698 3.368 22.071 1.00 97.81 302 ARG A C 1
ATOM 2336 O O . ARG A 1 302 ? -14.232 3.011 21.024 1.00 97.81 302 ARG A O 1
ATOM 2343 N N . PHE A 1 303 ? -12.466 3.848 22.127 1.00 98.12 303 PHE A N 1
ATOM 2344 C CA . PHE A 1 303 ? -11.640 4.189 20.975 1.00 98.12 303 PHE A CA 1
ATOM 2345 C C . PHE A 1 303 ? -10.248 3.584 21.151 1.00 98.12 303 PHE A C 1
ATOM 2347 O O . PHE A 1 303 ? -9.739 3.515 22.271 1.00 98.12 303 PHE A O 1
ATOM 2354 N N . VAL A 1 304 ? -9.647 3.102 20.062 1.00 97.94 304 VAL A N 1
ATOM 2355 C CA . VAL A 1 304 ? -8.342 2.422 20.121 1.00 97.94 304 VAL A CA 1
ATOM 2356 C C . VAL A 1 304 ? -7.194 3.423 20.305 1.00 97.94 304 VAL A C 1
ATOM 2358 O O . VAL A 1 304 ? -6.271 3.186 21.092 1.00 97.94 304 VAL A O 1
ATOM 2361 N N . THR A 1 305 ? -7.314 4.588 19.668 1.00 97.62 305 THR A N 1
ATOM 2362 C CA . THR A 1 305 ? -6.362 5.707 19.720 1.00 97.62 305 THR A CA 1
ATOM 2363 C C . THR A 1 305 ? -7.094 7.041 19.886 1.00 97.62 305 THR A C 1
ATOM 2365 O O . THR A 1 305 ? -8.294 7.144 19.628 1.00 97.62 305 THR A O 1
ATOM 2368 N N . ASP A 1 306 ? -6.385 8.103 20.265 1.00 97.31 306 ASP A N 1
ATOM 2369 C CA . ASP A 1 306 ? -6.971 9.452 20.272 1.00 97.31 306 ASP A CA 1
ATOM 2370 C C . ASP A 1 306 ? -7.329 9.928 18.863 1.00 97.31 306 ASP A C 1
ATOM 2372 O O . ASP A 1 306 ? -8.317 10.638 18.672 1.00 97.31 306 ASP A O 1
ATOM 2376 N N . TYR A 1 307 ? -6.578 9.479 17.856 1.00 96.25 307 TYR A N 1
ATOM 2377 C CA . TYR A 1 307 ? -6.857 9.789 16.460 1.00 96.25 307 TYR A CA 1
ATOM 2378 C C . TYR A 1 307 ? -8.203 9.201 16.003 1.00 96.25 307 TYR A C 1
ATOM 2380 O O . TYR A 1 307 ? -9.003 9.912 15.390 1.00 96.25 307 TYR A O 1
ATOM 2388 N N . SER A 1 308 ? -8.528 7.972 16.427 1.00 96.81 308 SER A N 1
ATOM 2389 C CA . SER A 1 308 ? -9.828 7.334 16.162 1.00 96.81 308 SER A CA 1
ATOM 2390 C C . SER A 1 308 ? -11.029 8.110 16.737 1.00 96.81 308 SER A C 1
ATOM 2392 O O . SER A 1 308 ? -12.157 7.927 16.291 1.00 96.81 308 SER A O 1
ATOM 2394 N N . GLN A 1 309 ? -10.816 9.046 17.673 1.00 96.44 309 GLN A N 1
ATOM 2395 C CA . GLN A 1 309 ? -11.875 9.902 18.226 1.00 96.44 309 GLN A CA 1
ATOM 2396 C C . GLN A 1 309 ? -12.236 11.108 17.347 1.00 96.44 309 GLN A C 1
ATOM 2398 O O . GLN A 1 309 ? -13.142 11.862 17.714 1.00 96.44 309 GLN A O 1
ATOM 2403 N N . LYS A 1 310 ? -11.521 11.352 16.240 1.00 93.88 310 LYS A N 1
ATOM 2404 C CA . LYS A 1 310 ? -11.711 12.560 15.421 1.00 93.88 310 LYS A CA 1
ATOM 2405 C C . LYS A 1 310 ? -12.999 12.524 14.598 1.00 93.88 310 LYS A C 1
ATOM 2407 O O . LYS A 1 310 ? -13.726 13.514 14.572 1.00 93.88 310 LYS A O 1
ATOM 2412 N N . LYS A 1 311 ? -13.283 11.409 13.918 1.00 92.94 311 LYS A N 1
ATOM 2413 C CA . LYS A 1 311 ? -14.501 11.202 13.110 1.00 92.94 311 LYS A CA 1
ATOM 2414 C C . LYS A 1 311 ? -14.722 9.703 12.838 1.00 92.94 311 LYS A C 1
ATOM 2416 O O . LYS A 1 311 ? -13.751 8.948 12.883 1.00 92.94 311 LYS A O 1
ATOM 2421 N N . PRO A 1 312 ? -15.950 9.272 12.486 1.00 93.56 312 PRO A N 1
ATOM 2422 C CA . PRO A 1 312 ? -16.262 7.857 12.261 1.00 93.56 312 PRO A CA 1
ATOM 2423 C C . PRO A 1 312 ? -15.378 7.144 11.229 1.00 93.56 312 PRO A C 1
ATOM 2425 O O . PRO A 1 312 ? -15.057 5.977 11.417 1.00 93.56 312 PRO A O 1
ATOM 2428 N N . ALA A 1 313 ? -14.975 7.838 10.161 1.00 92.12 313 ALA A N 1
ATOM 2429 C CA . ALA A 1 313 ? -14.106 7.261 9.135 1.00 92.12 313 ALA A CA 1
ATOM 2430 C C . ALA A 1 313 ? -12.705 6.933 9.684 1.00 92.12 313 ALA A C 1
ATOM 2432 O O . ALA A 1 313 ? -12.212 5.830 9.472 1.00 92.12 313 ALA A O 1
ATOM 2433 N N . GLU A 1 314 ? -12.090 7.843 10.458 1.00 95.31 314 GLU A N 1
ATOM 2434 C CA . GLU A 1 314 ? -10.791 7.558 11.103 1.00 95.31 314 GLU A CA 1
ATOM 2435 C C . GLU A 1 314 ? -10.936 6.454 12.140 1.00 95.31 314 GLU A C 1
ATOM 2437 O O . GLU A 1 314 ? -10.049 5.627 12.280 1.00 95.31 314 GLU A O 1
ATOM 2442 N N . ASP A 1 315 ? -12.063 6.403 12.852 1.00 97.31 315 ASP A N 1
ATOM 2443 C CA . ASP A 1 315 ? -12.320 5.337 13.813 1.00 97.31 315 ASP A CA 1
ATOM 2444 C C . ASP A 1 315 ? -12.301 3.950 13.166 1.00 97.31 315 ASP A C 1
ATOM 2446 O O . ASP A 1 315 ? -11.694 3.011 13.686 1.00 97.31 315 ASP A O 1
ATOM 2450 N N . PHE A 1 316 ? -12.941 3.827 12.004 1.00 96.44 316 PHE A N 1
ATOM 2451 C CA . PHE A 1 316 ? -12.918 2.595 11.232 1.00 96.44 316 PHE A CA 1
ATOM 2452 C C . PHE A 1 316 ? -11.517 2.270 10.718 1.00 96.44 316 PHE A C 1
ATOM 2454 O O . PHE A 1 316 ? -11.053 1.152 10.937 1.00 96.44 316 PHE A O 1
ATOM 2461 N N . ALA A 1 317 ? -10.835 3.231 10.093 1.00 96.75 317 ALA A N 1
ATOM 2462 C CA . ALA A 1 317 ? -9.503 3.015 9.541 1.00 96.75 317 ALA A CA 1
ATOM 2463 C C . ALA A 1 317 ? -8.481 2.621 10.620 1.00 96.75 317 ALA A C 1
ATOM 2465 O O . ALA A 1 317 ? -7.828 1.583 10.489 1.00 96.75 317 ALA A O 1
ATOM 2466 N N . GLU A 1 318 ? -8.448 3.351 11.740 1.00 97.94 318 GLU A N 1
ATOM 2467 C CA . GLU A 1 318 ? -7.633 3.040 12.923 1.00 97.94 318 GLU A CA 1
ATOM 2468 C C . GLU A 1 318 ? -7.979 1.675 13.519 1.00 97.94 318 GLU A C 1
ATOM 2470 O O . GLU A 1 318 ? -7.114 0.941 13.996 1.00 97.94 318 GLU A O 1
ATOM 2475 N N . SER A 1 319 ? -9.255 1.298 13.519 1.00 98.06 319 SER A N 1
ATOM 2476 C CA . SER A 1 319 ? -9.640 -0.012 14.034 1.00 98.06 319 SER A CA 1
ATOM 2477 C C . SER A 1 319 ? -9.208 -1.132 13.088 1.00 98.06 319 SER A C 1
ATOM 2479 O O . SER A 1 319 ? -8.761 -2.170 13.564 1.00 98.06 319 SER A O 1
ATOM 2481 N N . VAL A 1 320 ? -9.271 -0.944 11.767 1.00 97.31 320 VAL A N 1
ATOM 2482 C CA . VAL A 1 320 ? -8.782 -1.934 10.792 1.00 97.31 320 VAL A CA 1
ATOM 2483 C C . VAL A 1 320 ? -7.268 -2.115 10.897 1.00 97.31 320 VAL A C 1
ATOM 2485 O O . VAL A 1 320 ? -6.810 -3.259 10.969 1.00 97.31 320 VAL A O 1
ATOM 2488 N N . GLU A 1 321 ? -6.486 -1.032 10.959 1.00 97.44 321 GLU A N 1
ATOM 2489 C CA . GLU A 1 321 ? -5.031 -1.161 11.113 1.00 97.44 321 GLU A CA 1
ATOM 2490 C C . GLU A 1 321 ? -4.652 -1.826 12.441 1.00 97.44 321 GLU A C 1
ATOM 2492 O O . GLU A 1 321 ? -3.849 -2.762 12.451 1.00 97.44 321 GLU A O 1
ATOM 2497 N N . ASN A 1 322 ? -5.298 -1.459 13.553 1.00 97.62 322 ASN A N 1
ATOM 2498 C CA . ASN A 1 322 ? -5.026 -2.089 14.840 1.00 97.62 322 ASN A CA 1
ATOM 2499 C C . ASN A 1 322 ? -5.533 -3.533 14.879 1.00 97.62 322 ASN A C 1
ATOM 2501 O O . ASN A 1 322 ? -4.902 -4.366 15.515 1.00 97.62 322 ASN A O 1
ATOM 2505 N N . TYR A 1 323 ? -6.593 -3.893 14.158 1.00 97.19 323 TYR A N 1
ATOM 2506 C CA . TYR A 1 323 ? -7.012 -5.292 14.047 1.00 97.19 323 TYR A CA 1
ATOM 2507 C C . TYR A 1 323 ? -5.919 -6.177 13.431 1.00 97.19 323 TYR A C 1
ATOM 2509 O O . TYR A 1 323 ? -5.748 -7.325 13.833 1.00 97.19 323 TYR A O 1
ATOM 2517 N N . ILE A 1 324 ? -5.156 -5.647 12.473 1.00 95.31 324 ILE A N 1
ATOM 2518 C CA . ILE A 1 324 ? -4.097 -6.389 11.780 1.00 95.31 324 ILE A CA 1
ATOM 2519 C C . ILE A 1 324 ? -2.778 -6.319 12.552 1.00 95.31 324 ILE A C 1
ATOM 2521 O O . ILE A 1 324 ? -2.137 -7.350 12.759 1.00 95.31 324 ILE A O 1
ATOM 2525 N N . HIS A 1 325 ? -2.349 -5.120 12.950 1.00 94.81 325 HIS A N 1
ATOM 2526 C CA . HIS A 1 325 ? -0.994 -4.877 13.459 1.00 94.81 325 HIS A CA 1
ATOM 2527 C C . HIS A 1 325 ? -0.904 -4.802 14.983 1.00 94.81 325 HIS A C 1
ATOM 2529 O O . HIS A 1 325 ? 0.185 -4.992 15.522 1.00 94.81 325 HIS A O 1
ATOM 2535 N N . ASN A 1 326 ? -2.016 -4.565 15.685 1.00 95.38 326 ASN A N 1
ATOM 2536 C CA . ASN A 1 326 ? -2.065 -4.562 17.149 1.00 95.38 326 ASN A CA 1
ATOM 2537 C C . ASN A 1 326 ? -3.398 -5.122 17.706 1.00 95.38 326 ASN A C 1
ATOM 2539 O O . ASN A 1 326 ? -4.120 -4.432 18.441 1.00 95.38 326 ASN A O 1
ATOM 2543 N N . PRO A 1 327 ? -3.770 -6.373 17.352 1.00 96.00 327 PRO A N 1
ATOM 2544 C CA . PRO A 1 327 ? -5.095 -6.923 17.649 1.00 96.00 327 PRO A CA 1
ATOM 2545 C C . PRO A 1 327 ? -5.403 -6.953 19.148 1.00 96.00 327 PRO A C 1
ATOM 2547 O O . PRO A 1 327 ? -6.555 -6.781 19.547 1.00 96.00 327 PRO A O 1
ATOM 2550 N N . ARG A 1 328 ? -4.374 -7.131 19.991 1.00 93.88 328 ARG A N 1
ATOM 2551 C CA . ARG A 1 328 ? -4.503 -7.094 21.453 1.00 93.88 328 ARG A CA 1
ATOM 2552 C C . ARG A 1 328 ? -4.942 -5.715 21.938 1.00 93.88 328 ARG A C 1
ATOM 2554 O O . ARG A 1 328 ? -5.882 -5.638 22.724 1.00 93.88 328 ARG A O 1
ATOM 2561 N N . LEU A 1 329 ? -4.309 -4.642 21.457 1.00 95.50 329 LEU A N 1
ATOM 2562 C CA . LEU A 1 329 ? -4.673 -3.278 21.842 1.00 95.50 329 LEU A CA 1
ATOM 2563 C C . LEU A 1 329 ? -6.129 -2.976 21.489 1.00 95.50 329 LEU A C 1
ATOM 2565 O O . LEU A 1 329 ? -6.869 -2.488 22.345 1.00 95.50 329 LEU A O 1
ATOM 2569 N N . LEU A 1 330 ? -6.557 -3.313 20.268 1.00 97.56 330 LEU A N 1
ATOM 2570 C CA . LEU A 1 330 ? -7.942 -3.105 19.848 1.00 97.56 330 LEU A CA 1
ATOM 2571 C C . LEU A 1 330 ? -8.918 -3.931 20.691 1.00 97.56 330 LEU A C 1
ATOM 2573 O O . LEU A 1 330 ? -9.909 -3.389 21.171 1.00 97.56 330 LEU A O 1
ATOM 2577 N N . ARG A 1 331 ? -8.627 -5.216 20.920 1.00 96.50 331 ARG A N 1
ATOM 2578 C CA . ARG A 1 331 ? -9.475 -6.100 21.733 1.00 96.50 331 ARG A CA 1
ATOM 2579 C C . ARG A 1 331 ? -9.611 -5.608 23.173 1.00 96.50 331 ARG A C 1
ATOM 2581 O O . ARG A 1 331 ? -10.690 -5.701 23.744 1.00 96.50 331 ARG A O 1
ATOM 2588 N N . THR A 1 332 ? -8.543 -5.080 23.766 1.00 96.12 332 THR A N 1
ATOM 2589 C CA . THR A 1 332 ? -8.578 -4.552 25.136 1.00 96.12 332 THR A CA 1
ATOM 2590 C C . THR A 1 332 ? -9.294 -3.204 25.203 1.00 96.12 332 THR A C 1
ATOM 2592 O O . THR A 1 332 ? -10.150 -3.009 26.067 1.00 96.12 332 THR A O 1
ATOM 2595 N N . LYS A 1 333 ? -8.974 -2.270 24.301 1.00 97.81 333 LYS A N 1
ATOM 2596 C CA . LYS A 1 333 ? -9.532 -0.914 24.349 1.00 97.81 333 LYS A CA 1
ATOM 2597 C C . LYS A 1 333 ? -10.959 -0.836 23.819 1.00 97.81 333 LYS A C 1
ATOM 2599 O O . LYS A 1 333 ? -11.763 -0.141 24.424 1.00 97.81 333 LYS A O 1
ATOM 2604 N N . ALA A 1 334 ? -11.285 -1.537 22.737 1.00 97.88 334 ALA A N 1
ATOM 2605 C CA . ALA A 1 334 ? -12.590 -1.492 22.077 1.00 97.88 334 ALA A CA 1
ATOM 2606 C C . ALA A 1 334 ? -13.012 -2.883 21.534 1.00 97.88 334 ALA A C 1
ATOM 2608 O O . ALA A 1 334 ? -13.086 -3.081 20.317 1.00 97.88 334 ALA A O 1
ATOM 2609 N N . PRO A 1 335 ? -13.296 -3.864 22.413 1.00 97.25 335 PRO A N 1
ATOM 2610 C CA . PRO A 1 335 ? -13.657 -5.232 22.040 1.00 97.25 335 PRO A CA 1
ATOM 2611 C C . PRO A 1 335 ? -14.867 -5.316 21.104 1.00 97.25 335 PRO A C 1
ATOM 2613 O O . PRO A 1 335 ? -14.857 -6.152 20.211 1.00 97.25 335 PRO A O 1
ATOM 2616 N N . GLU A 1 336 ? -15.865 -4.433 21.209 1.00 97.56 336 GLU A N 1
ATOM 2617 C CA . GLU A 1 336 ? -17.013 -4.453 20.289 1.00 97.56 336 GLU A CA 1
ATOM 2618 C C . GLU A 1 336 ? -16.587 -4.175 18.841 1.00 97.56 336 GLU A C 1
ATOM 2620 O O . GLU A 1 336 ? -17.119 -4.771 17.904 1.00 97.56 336 GLU A O 1
ATOM 2625 N N . LYS A 1 337 ? -15.595 -3.296 18.649 1.00 97.56 337 LYS A N 1
ATOM 2626 C CA . LYS A 1 337 ? -15.008 -3.010 17.332 1.00 97.56 337 LYS A CA 1
ATOM 2627 C C . LYS A 1 337 ? -14.165 -4.178 16.848 1.00 97.56 337 LYS A C 1
ATOM 2629 O O . LYS A 1 337 ? -14.253 -4.542 15.678 1.00 97.56 337 LYS A O 1
ATOM 2634 N N . TYR A 1 338 ? -13.388 -4.785 17.744 1.00 97.44 338 TYR A N 1
ATOM 2635 C CA . TYR A 1 338 ? -12.629 -5.996 17.440 1.00 97.44 338 TYR A CA 1
ATOM 2636 C C . TYR A 1 338 ? -13.546 -7.121 16.933 1.00 97.44 338 TYR A C 1
ATOM 2638 O O . TYR A 1 338 ? -13.309 -7.675 15.858 1.00 97.44 338 TYR A O 1
ATOM 2646 N N . ASP A 1 339 ? -14.623 -7.413 17.665 1.00 96.56 339 ASP A N 1
ATOM 2647 C CA . ASP A 1 339 ? -15.581 -8.470 17.330 1.00 96.56 339 ASP A CA 1
ATOM 2648 C C . ASP A 1 339 ? -16.346 -8.157 16.041 1.00 96.56 339 ASP A C 1
ATOM 2650 O O . ASP A 1 339 ? -16.563 -9.047 15.207 1.00 96.56 339 ASP A O 1
ATOM 2654 N N . PHE A 1 340 ? -16.694 -6.883 15.830 1.00 95.56 340 PHE A N 1
ATOM 2655 C CA . PHE A 1 340 ? -17.291 -6.438 14.578 1.00 95.56 340 PHE A CA 1
ATOM 2656 C C . PHE A 1 340 ? -16.356 -6.695 13.397 1.00 95.56 340 PHE A C 1
ATOM 2658 O O . PHE A 1 340 ? -16.792 -7.289 12.412 1.00 95.56 340 PHE A O 1
ATOM 2665 N N . LEU A 1 341 ? -15.092 -6.265 13.470 1.00 95.19 341 LEU A N 1
ATOM 2666 C CA . LEU A 1 341 ? -14.139 -6.435 12.371 1.00 95.19 341 LEU A CA 1
ATOM 2667 C C . LEU A 1 341 ? -13.868 -7.914 12.107 1.00 95.19 341 LEU A C 1
ATOM 2669 O O . LEU A 1 341 ? -13.939 -8.343 10.954 1.00 95.19 341 LEU A O 1
ATOM 2673 N N . LYS A 1 342 ? -13.662 -8.705 13.168 1.00 95.19 342 LYS A N 1
ATOM 2674 C CA . LYS A 1 342 ? -13.513 -10.163 13.078 1.00 95.19 342 LYS A CA 1
ATOM 2675 C C . LYS A 1 342 ? -14.652 -10.772 12.273 1.00 95.19 342 LYS A C 1
ATOM 2677 O O . LYS A 1 342 ? -14.402 -11.493 11.315 1.00 95.19 342 LYS A O 1
ATOM 2682 N N . THR A 1 343 ? -15.890 -10.454 12.630 1.00 93.38 343 THR A N 1
ATOM 2683 C CA . THR A 1 343 ? -17.074 -11.102 12.054 1.00 93.38 343 THR A CA 1
ATOM 2684 C C . THR A 1 343 ? -17.415 -10.573 10.662 1.00 93.38 343 THR A C 1
ATOM 2686 O O . THR A 1 343 ? -17.645 -11.359 9.748 1.00 93.38 343 THR A O 1
ATOM 2689 N N . ASN A 1 344 ? -17.431 -9.251 10.483 1.00 91.12 344 ASN A N 1
ATOM 2690 C CA . ASN A 1 344 ? -18.018 -8.607 9.303 1.00 91.12 344 ASN A CA 1
ATOM 2691 C C . ASN A 1 344 ? -16.997 -8.275 8.210 1.00 91.12 344 ASN A C 1
ATOM 2693 O O . ASN A 1 344 ? -17.377 -8.141 7.051 1.00 91.12 344 ASN A O 1
ATOM 2697 N N . ILE A 1 345 ? -15.717 -8.124 8.562 1.00 91.62 345 ILE A N 1
ATOM 2698 C CA . ILE A 1 345 ? -14.675 -7.683 7.623 1.00 91.62 345 ILE A CA 1
ATOM 2699 C C . ILE A 1 345 ? -13.666 -8.796 7.342 1.00 91.62 345 ILE A C 1
ATOM 2701 O O . ILE A 1 345 ? -13.295 -9.003 6.189 1.00 91.62 345 ILE A O 1
ATOM 2705 N N . PHE A 1 346 ? -13.249 -9.532 8.374 1.00 92.25 346 PHE A N 1
ATOM 2706 C CA . PHE A 1 346 ? -12.188 -10.541 8.291 1.00 92.25 346 PHE A CA 1
ATOM 2707 C C . PHE A 1 346 ? -12.705 -11.989 8.267 1.00 92.25 346 PHE A C 1
ATOM 2709 O O . PHE A 1 346 ? -11.920 -12.926 8.399 1.00 92.25 346 PHE A O 1
ATOM 2716 N N . GLY A 1 347 ? -14.013 -12.203 8.083 1.00 89.75 347 GLY A N 1
ATOM 2717 C CA . GLY A 1 347 ? -14.588 -13.540 7.872 1.00 89.75 347 GLY A CA 1
ATOM 2718 C C . GLY A 1 347 ? -14.342 -14.520 9.025 1.00 89.75 347 GLY A C 1
ATOM 2719 O O . GLY A 1 347 ? -14.110 -15.704 8.798 1.00 89.75 347 GLY A O 1
ATOM 2720 N N . GLY A 1 348 ? -14.322 -14.023 10.260 1.00 90.88 348 GLY A N 1
ATOM 2721 C CA . GLY A 1 348 ? -14.062 -14.789 11.477 1.00 90.88 348 GLY A CA 1
ATOM 2722 C C . GLY A 1 348 ? -12.582 -15.044 11.781 1.00 90.88 348 GLY A C 1
ATOM 2723 O O . GLY A 1 348 ? -12.285 -15.586 12.848 1.00 90.88 348 GLY A O 1
ATOM 2724 N N . GLN A 1 349 ? -11.652 -14.658 10.898 1.00 87.62 349 GLN A N 1
ATOM 2725 C CA . GLN A 1 349 ? -10.222 -14.916 11.080 1.00 87.62 349 GLN A CA 1
ATOM 2726 C C . GLN A 1 349 ? -9.661 -14.137 12.263 1.00 87.62 349 GLN A C 1
ATOM 2728 O O . GLN A 1 349 ? -9.635 -12.914 12.245 1.00 87.62 349 GLN A O 1
ATOM 2733 N N . GLU A 1 350 ? -9.144 -14.839 13.266 1.00 86.19 350 GLU A N 1
ATOM 2734 C CA . GLU A 1 350 ? -8.465 -14.207 14.391 1.00 86.19 350 GLU A CA 1
ATOM 2735 C C . GLU A 1 350 ? -7.055 -13.787 13.969 1.00 86.19 350 GLU A C 1
ATOM 2737 O O . GLU A 1 350 ? -6.185 -14.622 13.715 1.00 86.19 350 GLU A O 1
ATOM 2742 N N . LYS A 1 351 ? -6.813 -12.477 13.877 1.00 83.94 351 LYS A N 1
ATOM 2743 C CA . LYS A 1 351 ? -5.445 -11.969 13.745 1.00 83.94 351 LYS A CA 1
ATOM 2744 C C . LYS A 1 351 ? -4.738 -12.237 15.064 1.00 83.94 351 LYS A C 1
ATOM 2746 O O . LYS A 1 351 ? -5.224 -11.800 16.106 1.00 83.94 351 LYS A O 1
ATOM 2751 N N . ASN A 1 352 ? -3.661 -13.027 14.991 1.00 69.56 352 ASN A N 1
ATOM 2752 C CA . ASN A 1 352 ? -2.959 -13.613 16.133 1.00 69.56 352 ASN A CA 1
ATOM 2753 C C . ASN A 1 352 ? -2.884 -12.634 17.314 1.00 69.56 352 ASN A C 1
ATOM 2755 O O . ASN A 1 352 ? -2.078 -11.710 17.329 1.00 69.56 352 ASN A O 1
ATOM 2759 N N . VAL A 1 353 ? -3.726 -12.878 18.320 1.00 59.19 353 VAL A N 1
ATOM 2760 C CA . VAL A 1 353 ? -3.683 -12.212 19.633 1.00 59.19 353 VAL A CA 1
ATOM 2761 C C . VAL A 1 353 ? -2.620 -12.870 20.525 1.00 59.19 353 VAL A C 1
ATOM 2763 O O . VAL A 1 353 ? -2.396 -12.460 21.662 1.00 59.19 353 VAL A O 1
ATOM 2766 N N . ASN A 1 354 ? -1.971 -13.916 20.006 1.00 48.12 354 ASN A N 1
ATOM 2767 C CA . ASN A 1 354 ? -1.055 -14.754 20.746 1.00 48.12 354 ASN A CA 1
ATOM 2768 C C . ASN A 1 354 ? 0.298 -14.064 20.915 1.00 48.12 354 ASN A C 1
ATOM 2770 O O . ASN A 1 354 ? 1.105 -13.978 19.991 1.00 48.12 354 ASN A O 1
ATOM 2774 N N . ILE A 1 355 ? 0.533 -13.648 22.156 1.00 51.28 355 ILE A N 1
ATOM 2775 C CA . ILE A 1 355 ? 1.834 -13.684 22.821 1.00 51.28 355 ILE A CA 1
ATOM 2776 C C . ILE A 1 355 ? 2.472 -15.034 22.455 1.00 51.28 355 ILE A C 1
ATOM 2778 O O . ILE A 1 355 ? 1.901 -16.070 22.780 1.00 51.28 355 ILE A O 1
ATOM 2782 N N . TRP A 1 356 ? 3.560 -15.012 21.683 1.00 39.62 356 TRP A N 1
ATOM 2783 C CA . TRP A 1 356 ? 4.422 -16.154 21.351 1.00 39.62 356 TRP A CA 1
ATOM 2784 C C . TRP A 1 356 ? 3.799 -17.567 21.521 1.00 39.62 356 TRP A C 1
ATOM 2786 O O . TRP A 1 356 ? 4.060 -18.255 22.514 1.00 39.62 356 TRP A O 1
ATOM 2796 N N . PRO A 1 357 ? 3.067 -18.088 20.517 1.00 41.25 357 PRO A N 1
ATOM 2797 C CA . PRO A 1 357 ? 2.854 -19.529 20.392 1.00 41.25 357 PRO A CA 1
ATOM 2798 C C . PRO A 1 357 ? 4.164 -20.338 20.413 1.00 41.25 357 PRO A C 1
ATOM 2800 O O . PRO A 1 357 ? 4.148 -21.425 20.997 1.00 41.25 357 PRO A O 1
ATOM 2803 N N . PRO A 1 358 ? 5.302 -19.843 19.865 1.00 51.94 358 PRO A N 1
ATOM 2804 C CA . PRO A 1 358 ? 6.558 -20.563 19.958 1.00 51.94 358 PRO A CA 1
ATOM 2805 C C . PRO A 1 358 ? 7.054 -20.694 21.390 1.00 51.94 358 PRO A C 1
ATOM 2807 O O . PRO A 1 358 ? 7.599 -21.734 21.678 1.00 51.94 358 PRO A O 1
ATOM 2810 N N . LEU A 1 359 ? 6.823 -19.753 22.317 1.00 43.72 359 LEU A N 1
ATOM 2811 C CA . LEU A 1 359 ? 7.464 -19.842 23.639 1.00 43.72 359 LEU A CA 1
ATOM 2812 C C . LEU A 1 359 ? 6.747 -20.867 24.501 1.00 43.72 359 LEU A C 1
ATOM 2814 O O . LEU A 1 359 ? 7.377 -21.749 25.050 1.00 43.72 359 LEU A O 1
ATOM 2818 N N . ALA A 1 360 ? 5.417 -20.817 24.579 1.00 46.00 360 ALA A N 1
ATOM 2819 C CA . ALA A 1 360 ? 4.664 -21.798 25.361 1.00 46.00 360 ALA A CA 1
ATOM 2820 C C . ALA A 1 360 ? 4.751 -23.217 24.761 1.00 46.00 360 ALA A C 1
ATOM 2822 O O . ALA A 1 360 ? 4.735 -24.205 25.497 1.00 46.00 360 ALA A O 1
ATOM 2823 N N . THR A 1 361 ? 4.859 -23.326 23.431 1.00 48.91 361 THR A N 1
ATOM 2824 C CA . THR A 1 361 ? 5.010 -24.611 22.727 1.00 48.91 361 THR A CA 1
ATOM 2825 C C . THR A 1 361 ? 6.453 -25.115 22.758 1.00 48.91 361 THR A C 1
ATOM 2827 O O . THR A 1 361 ? 6.652 -26.313 22.926 1.00 48.91 361 THR A O 1
ATOM 2830 N N . ALA A 1 362 ? 7.452 -24.231 22.669 1.00 49.75 362 ALA A N 1
ATOM 2831 C CA . ALA A 1 362 ? 8.864 -24.551 22.875 1.00 49.75 362 ALA A CA 1
ATOM 2832 C C . ALA A 1 362 ? 9.121 -24.915 24.333 1.00 49.75 362 ALA A C 1
ATOM 2834 O O . ALA A 1 362 ? 9.752 -25.926 24.570 1.00 49.75 362 ALA A O 1
ATOM 2835 N N . LEU A 1 363 ? 8.527 -24.218 25.306 1.00 49.28 363 LEU A N 1
ATOM 2836 C CA . LEU A 1 363 ? 8.606 -24.571 26.726 1.00 49.28 363 LEU A CA 1
ATOM 2837 C C . LEU A 1 363 ? 7.972 -25.938 26.997 1.00 49.28 363 LEU A C 1
ATOM 2839 O O . LEU A 1 363 ? 8.594 -26.763 27.652 1.00 49.28 363 LEU A O 1
ATOM 2843 N N . LYS A 1 364 ? 6.792 -26.242 26.435 1.00 52.59 364 LYS A N 1
ATOM 2844 C CA . LYS A 1 364 ? 6.187 -27.587 26.539 1.00 52.59 364 LYS A CA 1
ATOM 2845 C C . LYS A 1 364 ? 6.979 -28.668 25.799 1.00 52.59 364 LYS A C 1
ATOM 2847 O O . LYS A 1 364 ? 7.053 -29.805 26.258 1.00 52.59 364 LYS A O 1
ATOM 2852 N N . GLY A 1 365 ? 7.530 -28.339 24.633 1.00 51.56 365 GLY A N 1
ATOM 2853 C CA . GLY A 1 365 ? 8.349 -29.244 23.828 1.00 51.56 365 GLY A CA 1
ATOM 2854 C C . GLY A 1 365 ? 9.701 -29.528 24.478 1.00 51.56 365 GLY A C 1
ATOM 2855 O O . GLY A 1 365 ? 10.160 -30.666 24.449 1.00 51.56 365 GLY A O 1
ATOM 2856 N N . ALA A 1 366 ? 10.287 -28.520 25.116 1.00 48.31 366 ALA A N 1
ATOM 2857 C CA . ALA A 1 366 ? 11.496 -28.613 25.907 1.00 48.31 366 ALA A CA 1
ATOM 2858 C C . ALA A 1 366 ? 11.209 -29.418 27.182 1.00 48.31 366 ALA A C 1
ATOM 2860 O O . ALA A 1 366 ? 11.924 -30.389 27.406 1.00 48.31 366 ALA A O 1
ATOM 2861 N N . GLU A 1 367 ? 10.126 -29.126 27.931 1.00 51.19 367 GLU A N 1
ATOM 2862 C CA . GLU A 1 367 ? 9.621 -29.905 29.091 1.00 51.19 367 GLU A CA 1
ATOM 2863 C C . GLU A 1 367 ? 9.514 -31.406 28.794 1.00 51.19 367 GLU A C 1
ATOM 2865 O O . GLU A 1 367 ? 9.830 -32.236 29.645 1.00 51.19 367 GLU A O 1
ATOM 2870 N N . ALA A 1 368 ? 9.110 -31.756 27.571 1.00 48.91 368 ALA A N 1
ATOM 2871 C CA . ALA A 1 368 ? 8.968 -33.136 27.126 1.00 48.91 368 ALA A CA 1
ATOM 2872 C C . ALA A 1 368 ? 10.270 -33.782 26.604 1.00 48.91 368 ALA A C 1
ATOM 2874 O O . ALA A 1 368 ? 10.328 -35.010 26.516 1.00 48.91 368 ALA A O 1
ATOM 2875 N N . LYS A 1 369 ? 11.293 -32.998 26.229 1.00 45.03 369 LYS A N 1
ATOM 2876 C CA . LYS A 1 369 ? 12.521 -33.489 25.569 1.00 45.03 369 LYS A CA 1
ATOM 2877 C C . LYS A 1 369 ? 13.801 -33.363 26.399 1.00 45.03 369 LYS A C 1
ATOM 2879 O O . LYS A 1 369 ? 14.759 -34.068 26.091 1.00 45.03 369 LYS A O 1
ATOM 2884 N N . ALA A 1 370 ? 13.845 -32.528 27.435 1.00 42.00 370 ALA A N 1
ATOM 2885 C CA . ALA A 1 370 ? 15.053 -32.299 28.226 1.00 42.00 370 ALA A CA 1
ATOM 2886 C C . ALA A 1 370 ? 14.907 -32.779 29.679 1.00 42.00 370 ALA A C 1
ATOM 2888 O O . ALA A 1 370 ? 13.927 -32.490 30.365 1.00 42.00 370 ALA A O 1
ATOM 2889 N N . GLN A 1 371 ? 15.938 -33.464 30.184 1.00 46.81 371 GLN A N 1
ATOM 2890 C CA . GLN A 1 371 ? 16.221 -33.516 31.618 1.00 46.81 371 GLN A CA 1
ATOM 2891 C C . GLN A 1 371 ? 16.631 -32.107 32.056 1.00 46.81 371 GLN A C 1
ATOM 2893 O O . GLN A 1 371 ? 17.810 -31.761 32.052 1.00 46.81 371 GLN A O 1
ATOM 2898 N N . PHE A 1 372 ? 15.657 -31.266 32.392 1.00 48.03 372 PHE A N 1
ATOM 2899 C CA . PHE A 1 372 ? 15.956 -29.984 33.017 1.00 48.03 372 PHE A CA 1
ATOM 2900 C C . PHE A 1 372 ? 16.714 -30.216 34.314 1.00 48.03 372 PHE A C 1
ATOM 2902 O O . PHE A 1 372 ? 16.370 -31.104 35.100 1.00 48.03 372 PHE A O 1
ATOM 2909 N N . SER A 1 373 ? 17.697 -29.360 34.579 1.00 56.00 373 SER A N 1
ATOM 2910 C CA . SER A 1 373 ? 18.181 -29.215 35.940 1.00 56.00 373 SER A CA 1
ATOM 2911 C C . SER A 1 373 ? 17.013 -28.775 36.830 1.00 56.00 373 SER A C 1
ATOM 2913 O O . SER A 1 373 ? 16.144 -27.989 36.428 1.00 56.00 373 SER A O 1
ATOM 2915 N N . ILE A 1 374 ? 16.966 -29.310 38.048 1.00 52.09 374 ILE A N 1
ATOM 2916 C CA . ILE A 1 374 ? 15.934 -28.978 39.038 1.00 52.09 374 ILE A CA 1
ATOM 2917 C C . ILE A 1 374 ? 15.898 -27.456 39.267 1.00 52.09 374 ILE A C 1
ATOM 2919 O O . ILE A 1 374 ? 14.829 -26.891 39.501 1.00 52.09 374 ILE A O 1
ATOM 2923 N N . GLU A 1 375 ? 17.039 -26.779 39.121 1.00 50.25 375 GLU A N 1
ATOM 2924 C CA . GLU A 1 375 ? 17.183 -25.330 39.231 1.00 50.25 375 GLU A CA 1
ATOM 2925 C C . GLU A 1 375 ? 16.417 -24.543 38.153 1.00 50.25 375 GLU A C 1
ATOM 2927 O O . GLU A 1 375 ? 15.800 -23.525 38.478 1.00 50.25 375 GLU A O 1
ATOM 2932 N N . LEU A 1 376 ? 16.400 -25.001 36.896 1.00 47.94 376 LEU A N 1
ATOM 2933 C CA . LEU A 1 376 ? 15.714 -24.298 35.803 1.00 47.94 376 LEU A CA 1
ATOM 2934 C C . LEU A 1 376 ? 14.189 -24.454 35.910 1.00 47.94 376 LEU A C 1
ATOM 2936 O O . LEU A 1 376 ? 13.455 -23.471 35.798 1.00 47.94 376 LEU A O 1
ATOM 2940 N N . LEU A 1 377 ? 13.709 -25.657 36.247 1.00 51.78 377 LEU A N 1
ATOM 2941 C CA . LEU A 1 377 ? 12.288 -25.897 36.536 1.00 51.78 377 LEU A CA 1
ATOM 2942 C C . LEU A 1 377 ? 11.813 -25.127 37.773 1.00 51.78 377 LEU A C 1
ATOM 2944 O O . LEU A 1 377 ? 10.700 -24.594 37.782 1.00 51.78 377 LEU A O 1
ATOM 2948 N N . ALA A 1 378 ? 12.645 -25.043 38.815 1.00 56.47 378 ALA A N 1
ATOM 2949 C CA . ALA A 1 378 ? 12.344 -24.243 39.997 1.00 56.47 378 ALA A CA 1
ATOM 2950 C C . ALA A 1 378 ? 12.231 -22.754 39.648 1.00 56.47 378 ALA A C 1
ATOM 2952 O O . ALA A 1 378 ? 11.336 -22.081 40.161 1.00 56.47 378 ALA A O 1
ATOM 2953 N N . CYS A 1 379 ? 13.072 -22.249 38.742 1.00 52.03 379 CYS A N 1
ATOM 2954 C CA . CYS A 1 379 ? 13.009 -20.845 38.369 1.00 52.03 379 CYS A CA 1
ATOM 2955 C C . CYS A 1 379 ? 11.837 -20.498 37.440 1.00 52.03 379 CYS A C 1
ATOM 2957 O O . CYS A 1 379 ? 11.151 -19.503 37.670 1.00 52.03 379 CYS A O 1
ATOM 2959 N N . LEU A 1 380 ? 11.529 -21.343 36.452 1.00 50.41 380 LEU A N 1
ATOM 2960 C CA . LEU A 1 380 ? 10.361 -21.147 35.583 1.00 50.41 380 LEU A CA 1
ATOM 2961 C C . LEU A 1 380 ? 9.047 -21.190 36.380 1.00 50.41 380 LEU A C 1
ATOM 2963 O O . LEU A 1 380 ? 8.154 -20.370 36.161 1.00 50.41 380 LEU A O 1
ATOM 2967 N N . ARG A 1 381 ? 8.948 -22.081 37.378 1.00 54.84 381 ARG A N 1
ATOM 2968 C CA . ARG A 1 381 ? 7.810 -22.117 38.315 1.00 54.84 381 ARG A CA 1
ATOM 2969 C C . ARG A 1 381 ? 7.737 -20.874 39.200 1.00 54.84 381 ARG A C 1
ATOM 2971 O O . ARG A 1 381 ? 6.637 -20.406 39.479 1.00 54.84 381 ARG A O 1
ATOM 2978 N N . TYR A 1 382 ? 8.881 -20.340 39.625 1.00 50.75 382 TYR A N 1
ATOM 2979 C CA . TYR A 1 382 ? 8.954 -19.121 40.430 1.00 50.75 382 TYR A CA 1
ATOM 2980 C C . TYR A 1 382 ? 8.468 -17.886 39.647 1.00 50.75 382 TYR A C 1
ATOM 2982 O O . TYR A 1 382 ? 7.637 -17.138 40.155 1.00 50.75 382 TYR A O 1
ATOM 2990 N N . ILE A 1 383 ? 8.886 -17.732 38.384 1.00 47.31 383 ILE A N 1
ATOM 2991 C CA . ILE A 1 383 ? 8.446 -16.643 37.489 1.00 47.31 383 ILE A CA 1
ATOM 2992 C C . ILE A 1 383 ? 6.953 -16.773 37.135 1.00 47.31 383 ILE A C 1
ATOM 2994 O O . ILE A 1 383 ? 6.206 -15.794 37.160 1.00 47.31 383 ILE A O 1
ATOM 2998 N N . GLY A 1 384 ? 6.480 -17.992 36.855 1.00 44.34 384 GLY A N 1
ATOM 2999 C CA . GLY A 1 384 ? 5.061 -18.243 36.578 1.00 44.34 384 GLY A CA 1
ATOM 3000 C C . GLY A 1 384 ? 4.144 -18.008 37.787 1.00 44.34 384 GLY A C 1
ATOM 3001 O O . GLY A 1 384 ? 2.971 -17.673 37.616 1.00 44.34 384 GLY A O 1
ATOM 3002 N N . ALA A 1 385 ? 4.661 -18.160 39.011 1.00 46.50 385 ALA A N 1
ATOM 3003 C CA . ALA A 1 385 ? 3.930 -17.851 40.237 1.00 46.50 385 ALA A CA 1
ATOM 3004 C C . ALA A 1 385 ? 3.866 -16.340 40.514 1.00 46.50 385 ALA A C 1
ATOM 3006 O O . ALA A 1 385 ? 2.815 -15.859 40.932 1.00 46.50 385 ALA A O 1
ATOM 3007 N N . SER A 1 386 ? 4.934 -15.584 40.227 1.00 41.88 386 SER A N 1
ATOM 3008 C CA . SER A 1 386 ? 4.970 -14.132 40.456 1.00 41.88 386 SER A CA 1
ATOM 3009 C C . SER A 1 386 ? 4.102 -13.333 39.480 1.00 41.88 386 SER A C 1
ATOM 3011 O O . SER A 1 386 ? 3.601 -12.279 39.843 1.00 41.88 386 SER A O 1
ATOM 3013 N N . GLN A 1 387 ? 3.861 -13.836 38.262 1.00 39.28 387 GLN A N 1
ATOM 3014 C CA . GLN A 1 387 ? 2.955 -13.188 37.297 1.00 39.28 387 GLN A CA 1
ATOM 3015 C C . GLN A 1 387 ? 1.463 -13.310 37.656 1.00 39.28 387 GLN A C 1
ATOM 3017 O O . GLN A 1 387 ? 0.632 -12.641 37.048 1.00 39.28 387 GLN A O 1
ATOM 3022 N N . LYS A 1 388 ? 1.096 -14.167 38.619 1.00 38.03 388 LYS A N 1
ATOM 3023 C CA . LYS A 1 388 ? -0.298 -14.314 39.078 1.00 38.03 388 LYS A CA 1
ATOM 3024 C C . LYS A 1 388 ? -0.693 -13.330 40.177 1.00 38.03 388 LYS A C 1
ATOM 3026 O O . LYS A 1 388 ? -1.869 -13.263 40.522 1.00 38.03 388 LYS A O 1
ATOM 3031 N N . THR A 1 389 ? 0.262 -12.598 40.733 1.00 36.53 389 THR A N 1
ATOM 3032 C CA . THR A 1 389 ? 0.036 -11.628 41.803 1.00 36.53 389 THR A CA 1
ATOM 3033 C C . THR A 1 389 ? 0.461 -10.257 41.288 1.00 36.53 389 THR A C 1
ATOM 3035 O O . THR A 1 389 ? 1.653 -10.036 41.101 1.00 36.53 389 THR A O 1
ATOM 3038 N N . ASP A 1 390 ? -0.496 -9.356 41.046 1.00 33.66 390 ASP A N 1
ATOM 3039 C CA . ASP A 1 390 ? -0.287 -7.945 40.656 1.00 33.66 390 ASP A CA 1
ATOM 3040 C C . ASP A 1 390 ? 0.355 -7.114 41.799 1.00 33.66 390 ASP A C 1
ATOM 3042 O O . ASP A 1 390 ? -0.114 -6.039 42.165 1.00 33.66 390 ASP A O 1
ATOM 3046 N N . GLU A 1 391 ? 1.427 -7.610 42.418 1.00 32.44 391 GLU A N 1
ATOM 3047 C CA . GLU A 1 391 ? 2.162 -6.890 43.456 1.00 32.44 391 GLU A CA 1
ATOM 3048 C C . GLU A 1 391 ? 3.400 -6.223 42.849 1.00 32.44 391 GLU A C 1
ATOM 3050 O O . GLU A 1 391 ? 4.401 -6.862 42.520 1.00 32.44 391 GLU A O 1
ATOM 3055 N N . THR A 1 392 ? 3.335 -4.900 42.706 1.00 31.80 392 THR A N 1
ATOM 3056 C CA . THR A 1 392 ? 4.502 -4.047 42.471 1.00 31.80 392 THR A CA 1
ATOM 3057 C C . THR A 1 392 ? 5.365 -4.012 43.732 1.00 31.80 392 THR A C 1
ATOM 3059 O O . THR A 1 392 ? 4.986 -3.400 44.731 1.00 31.80 392 THR A O 1
ATOM 3062 N N . TRP A 1 393 ? 6.535 -4.649 43.695 1.00 33.75 393 TRP A N 1
ATOM 3063 C CA . TRP A 1 393 ? 7.498 -4.636 44.799 1.00 33.75 393 TRP A CA 1
ATOM 3064 C C . TRP A 1 393 ? 8.369 -3.374 44.731 1.00 33.75 393 TRP A C 1
ATOM 3066 O O . TRP A 1 393 ? 9.342 -3.326 43.982 1.00 33.75 393 TRP A O 1
ATOM 3076 N N . ILE A 1 394 ? 8.026 -2.349 45.516 1.00 29.78 394 ILE A N 1
ATOM 3077 C CA . ILE A 1 394 ? 8.900 -1.194 45.769 1.00 29.78 394 ILE A CA 1
ATOM 3078 C C . ILE A 1 394 ? 9.874 -1.577 46.891 1.00 29.78 394 ILE A C 1
ATOM 3080 O O . ILE A 1 394 ? 9.453 -1.963 47.982 1.00 29.78 394 ILE A O 1
ATOM 3084 N N . TRP A 1 395 ? 11.177 -1.493 46.620 1.00 30.20 395 TRP A N 1
ATOM 3085 C CA . TRP A 1 395 ? 12.231 -1.662 47.620 1.00 30.20 395 TRP A CA 1
ATOM 3086 C C . TRP A 1 395 ? 12.589 -0.297 48.217 1.00 30.20 395 TRP A C 1
ATOM 3088 O O . TRP A 1 395 ? 13.102 0.567 47.512 1.00 30.20 395 TRP A O 1
ATOM 3098 N N . GLU A 1 396 ? 12.340 -0.108 49.513 1.00 29.59 396 GLU A N 1
ATOM 3099 C CA . GLU A 1 396 ? 12.925 0.990 50.288 1.00 29.59 396 GLU A CA 1
ATOM 3100 C C . GLU A 1 396 ? 14.057 0.432 51.167 1.00 29.59 396 GLU A C 1
ATOM 3102 O O . GLU A 1 396 ? 13.809 -0.451 52.000 1.00 29.59 396 GLU A O 1
ATOM 3107 N N . PRO A 1 397 ? 15.305 0.917 51.036 1.00 33.31 397 PRO A N 1
ATOM 3108 C CA . PRO A 1 397 ? 16.354 0.550 51.970 1.00 33.31 397 PRO A CA 1
ATOM 3109 C C . PRO A 1 397 ? 16.057 1.163 53.338 1.00 33.31 397 PRO A C 1
ATOM 3111 O O . PRO A 1 397 ? 15.956 2.382 53.481 1.00 33.31 397 PRO A O 1
ATOM 3114 N N . ARG A 1 398 ? 16.014 0.336 54.388 1.00 34.75 398 ARG A N 1
ATOM 3115 C CA . ARG A 1 398 ? 16.188 0.859 55.748 1.00 34.75 398 ARG A CA 1
ATOM 3116 C C . ARG A 1 398 ? 17.635 1.314 55.895 1.00 34.75 398 ARG A C 1
ATOM 3118 O O . ARG A 1 398 ? 18.557 0.504 55.807 1.00 34.75 398 ARG A O 1
ATOM 3125 N N . ALA A 1 399 ? 17.827 2.604 56.145 1.00 32.91 399 ALA A N 1
ATOM 3126 C CA . ALA A 1 399 ? 19.125 3.160 56.491 1.00 32.91 399 ALA A CA 1
ATOM 3127 C C . ALA A 1 399 ? 19.716 2.407 57.702 1.00 32.91 399 ALA A C 1
ATOM 3129 O O . ALA A 1 399 ? 19.138 2.428 58.788 1.00 32.91 399 ALA A O 1
ATOM 3130 N N . GLY A 1 400 ? 20.855 1.729 57.505 1.00 40.59 400 GLY A N 1
ATOM 3131 C CA . GLY A 1 400 ? 21.679 1.189 58.595 1.00 40.59 400 GLY A CA 1
ATOM 3132 C C . GLY A 1 400 ? 22.119 -0.280 58.517 1.00 40.59 400 GLY A C 1
ATOM 3133 O O . GLY A 1 400 ? 22.931 -0.675 59.350 1.00 40.59 400 GLY A O 1
ATOM 3134 N N . SER A 1 401 ? 21.667 -1.104 57.562 1.00 39.56 401 SER A N 1
ATOM 3135 C CA . SER A 1 401 ? 22.161 -2.493 57.448 1.00 39.56 401 SER A CA 1
ATOM 3136 C C . SER A 1 401 ? 23.277 -2.619 56.406 1.00 39.56 401 SER A C 1
ATOM 3138 O O . SER A 1 401 ? 23.019 -2.582 55.207 1.00 39.56 401 SER A O 1
ATOM 3140 N N . THR A 1 402 ? 24.520 -2.804 56.852 1.00 40.69 402 THR A N 1
ATOM 3141 C CA . THR A 1 402 ? 25.701 -2.971 55.982 1.00 40.69 402 THR A CA 1
ATOM 3142 C C . THR A 1 402 ? 25.973 -4.415 55.550 1.00 40.69 402 THR A C 1
ATOM 3144 O O . THR A 1 402 ? 26.981 -4.672 54.897 1.00 40.69 402 THR A O 1
ATOM 3147 N N . MET A 1 403 ? 25.094 -5.374 55.859 1.00 42.16 403 MET A N 1
ATOM 3148 C CA . MET A 1 403 ? 25.208 -6.742 55.350 1.00 42.16 403 MET A CA 1
ATOM 3149 C C . MET A 1 403 ? 23.839 -7.334 55.027 1.00 42.16 403 MET A C 1
ATOM 3151 O O . MET A 1 403 ? 22.936 -7.304 55.860 1.00 42.16 403 MET A O 1
ATOM 3155 N N . LEU A 1 404 ? 23.725 -7.899 53.820 1.00 41.53 404 LEU A N 1
ATOM 3156 C CA . LEU A 1 404 ? 22.655 -8.827 53.468 1.00 41.53 404 LEU A CA 1
ATOM 3157 C C . LEU A 1 404 ? 22.715 -9.996 54.454 1.00 41.53 404 LEU A C 1
ATOM 3159 O O . LEU A 1 404 ? 23.787 -10.585 54.638 1.00 41.53 404 LEU A O 1
ATOM 3163 N N . ASP A 1 405 ? 21.594 -10.341 55.082 1.00 56.16 405 ASP A N 1
ATOM 3164 C CA . ASP A 1 405 ? 21.550 -11.574 55.861 1.00 56.16 405 ASP A CA 1
ATOM 3165 C C . ASP A 1 405 ? 21.750 -12.798 54.941 1.00 56.16 405 ASP A C 1
ATOM 3167 O O . ASP A 1 405 ? 21.687 -12.711 53.706 1.00 56.16 405 ASP A O 1
ATOM 3171 N N . GLY A 1 406 ? 22.028 -13.961 55.536 1.00 49.12 406 GLY A N 1
ATOM 3172 C CA . GLY A 1 406 ? 22.268 -15.191 54.774 1.00 49.12 406 GLY A CA 1
ATOM 3173 C C . GLY A 1 406 ? 21.121 -15.543 53.820 1.00 49.12 406 GLY A C 1
ATOM 3174 O O . GLY A 1 406 ? 21.361 -16.076 52.740 1.00 49.12 406 GLY A O 1
ATOM 3175 N N . HIS A 1 407 ? 19.888 -15.160 54.158 1.00 44.59 407 HIS A N 1
ATOM 3176 C CA . HIS A 1 407 ? 18.712 -15.442 53.351 1.00 44.59 407 HIS A CA 1
ATOM 3177 C C . HIS A 1 407 ? 18.608 -14.515 52.129 1.00 44.59 407 HIS A C 1
ATOM 3179 O O . HIS A 1 407 ? 18.236 -14.958 51.037 1.00 44.59 407 HIS A O 1
ATOM 3185 N N . GLN A 1 408 ? 18.973 -13.244 52.284 1.00 48.91 408 GLN A N 1
ATOM 3186 C CA . GLN A 1 408 ? 19.029 -12.259 51.207 1.00 48.91 408 GLN A CA 1
ATOM 3187 C C . GLN A 1 408 ? 20.178 -12.549 50.236 1.00 48.91 408 GLN A C 1
ATOM 3189 O O . GLN A 1 408 ? 19.993 -12.475 49.019 1.00 48.91 408 GLN A O 1
ATOM 3194 N N . ARG A 1 409 ? 21.342 -12.960 50.752 1.00 46.44 409 ARG A N 1
ATOM 3195 C CA . ARG A 1 409 ? 22.500 -13.357 49.935 1.00 46.44 409 ARG A CA 1
ATOM 3196 C C . ARG A 1 409 ? 22.205 -14.599 49.094 1.00 46.44 409 ARG A C 1
ATOM 3198 O O . ARG A 1 409 ? 22.511 -14.618 47.902 1.00 46.44 409 ARG A O 1
ATOM 3205 N N . ASP A 1 410 ? 21.545 -15.589 49.688 1.00 50.16 410 ASP A N 1
ATOM 3206 C CA . ASP A 1 410 ? 21.106 -16.793 48.984 1.00 50.16 410 ASP A CA 1
ATOM 3207 C C . ASP A 1 410 ? 20.047 -16.488 47.922 1.00 50.16 410 ASP A C 1
ATOM 3209 O O . ASP A 1 410 ? 20.070 -17.087 46.848 1.00 50.16 410 ASP A O 1
ATOM 3213 N N . ASN A 1 411 ? 19.154 -15.527 48.169 1.00 49.91 411 ASN A N 1
ATOM 3214 C CA . ASN A 1 411 ? 18.175 -15.094 47.174 1.00 49.91 411 ASN A CA 1
ATOM 3215 C C . ASN A 1 411 ? 18.836 -14.390 45.980 1.00 49.91 411 ASN A C 1
ATOM 3217 O O . ASN A 1 411 ? 18.479 -14.683 44.840 1.00 49.91 411 ASN A O 1
ATOM 3221 N N . VAL A 1 412 ? 19.827 -13.523 46.203 1.00 45.47 412 VAL A N 1
ATOM 3222 C CA . VAL A 1 412 ? 20.590 -12.875 45.119 1.00 45.47 412 VAL A CA 1
ATOM 3223 C C . VAL A 1 412 ? 21.398 -13.905 44.319 1.00 45.47 412 VAL A C 1
ATOM 3225 O O . VAL A 1 412 ? 21.358 -13.898 43.090 1.00 45.47 412 VAL A O 1
ATOM 3228 N N . LEU A 1 413 ? 22.057 -14.857 44.989 1.00 48.19 413 LEU A N 1
ATOM 3229 C CA . LEU A 1 413 ? 22.788 -15.948 44.331 1.00 48.19 413 LEU A CA 1
ATOM 3230 C C . LEU A 1 413 ? 21.867 -16.880 43.530 1.00 48.19 413 LEU A C 1
ATOM 3232 O O . LEU A 1 413 ? 22.215 -17.268 42.415 1.00 48.19 413 LEU A O 1
ATOM 3236 N N . ARG A 1 414 ? 20.685 -17.223 44.057 1.00 51.53 414 ARG A N 1
ATOM 3237 C CA . ARG A 1 414 ? 19.679 -18.017 43.328 1.00 51.53 414 ARG A CA 1
ATOM 3238 C C . ARG A 1 414 ? 19.135 -17.261 42.116 1.00 51.53 414 ARG A C 1
ATOM 3240 O O . ARG A 1 414 ? 18.970 -17.872 41.065 1.00 51.53 414 ARG A O 1
ATOM 3247 N N . ARG A 1 415 ? 18.924 -15.944 42.226 1.00 50.41 415 ARG A N 1
ATOM 3248 C CA . ARG A 1 415 ? 18.524 -15.077 41.103 1.00 50.41 415 ARG A CA 1
ATOM 3249 C C . ARG A 1 415 ? 19.603 -15.011 40.023 1.00 50.41 415 ARG A C 1
ATOM 3251 O O . ARG A 1 415 ? 19.281 -15.210 38.859 1.00 50.41 415 ARG A O 1
ATOM 3258 N N . GLY A 1 416 ? 20.870 -14.831 40.400 1.00 48.94 416 GLY A N 1
ATOM 3259 C CA . GLY A 1 416 ? 21.996 -14.821 39.459 1.00 48.94 416 GLY A CA 1
ATOM 3260 C C . GLY A 1 416 ? 22.172 -16.156 38.731 1.00 48.94 416 GLY A C 1
ATOM 3261 O O . GLY A 1 416 ? 22.292 -16.183 37.509 1.00 48.94 416 GLY A O 1
ATOM 3262 N N . LYS A 1 417 ? 22.090 -17.279 39.458 1.00 53.16 417 LYS A N 1
ATOM 3263 C CA . LYS A 1 417 ? 22.129 -18.624 38.857 1.00 53.16 417 LYS A CA 1
ATOM 3264 C C . LYS A 1 417 ? 20.935 -18.888 37.943 1.00 53.16 417 LYS A C 1
ATOM 3266 O O . LYS A 1 417 ? 21.103 -19.499 36.893 1.00 53.16 417 LYS A O 1
ATOM 3271 N N . CYS A 1 418 ? 19.748 -18.409 38.310 1.00 48.91 418 CYS A N 1
ATOM 3272 C CA . CYS A 1 418 ? 18.580 -18.509 37.447 1.00 48.91 418 CYS A CA 1
ATOM 3273 C C . CYS A 1 418 ? 18.731 -17.675 36.167 1.00 48.91 418 CYS A C 1
ATOM 3275 O O . CYS A 1 418 ? 18.522 -18.207 35.081 1.00 48.91 418 CYS A O 1
ATOM 3277 N N . ALA A 1 419 ? 19.145 -16.410 36.273 1.00 47.28 419 ALA A N 1
ATOM 3278 C CA . ALA A 1 419 ? 19.371 -15.545 35.117 1.00 47.28 419 ALA A CA 1
ATOM 3279 C C . ALA A 1 419 ? 20.420 -16.145 34.167 1.00 47.28 419 ALA A C 1
ATOM 3281 O O . ALA A 1 419 ? 20.208 -16.178 32.959 1.00 47.28 419 ALA A O 1
ATOM 3282 N N . GLN A 1 420 ? 21.500 -16.711 34.715 1.00 51.31 420 GLN A N 1
ATOM 3283 C CA . GLN A 1 420 ? 22.521 -17.417 33.941 1.00 51.31 420 GLN A CA 1
ATOM 3284 C C . GLN A 1 420 ? 21.973 -18.683 33.261 1.00 51.31 420 GLN A C 1
ATOM 3286 O O . GLN A 1 420 ? 22.272 -18.932 32.097 1.00 51.31 420 GLN A O 1
ATOM 3291 N N . SER A 1 421 ? 21.145 -19.471 33.955 1.00 52.41 421 SER A N 1
ATOM 3292 C CA . SER A 1 421 ? 20.556 -20.692 33.390 1.00 52.41 421 SER A CA 1
ATOM 3293 C C . SER A 1 421 ? 19.518 -20.395 32.303 1.00 52.41 421 SER A C 1
ATOM 3295 O O . SER A 1 421 ? 19.457 -21.124 31.317 1.00 52.41 421 SER A O 1
ATOM 3297 N N . ILE A 1 422 ? 18.735 -19.321 32.455 1.00 49.81 422 ILE A N 1
ATOM 3298 C CA . ILE A 1 422 ? 17.796 -18.834 31.436 1.00 49.81 422 ILE A CA 1
ATOM 3299 C C . ILE A 1 422 ? 18.567 -18.280 30.234 1.00 49.81 422 ILE A C 1
ATOM 3301 O O . ILE A 1 422 ? 18.244 -18.628 29.104 1.00 49.81 422 ILE A O 1
ATOM 3305 N N . ALA A 1 423 ? 19.619 -17.485 30.457 1.00 48.09 423 ALA A N 1
ATOM 3306 C CA . ALA A 1 423 ? 20.451 -16.948 29.381 1.00 48.09 423 ALA A CA 1
ATOM 3307 C C . ALA A 1 423 ? 21.111 -18.061 28.553 1.00 48.09 423 ALA A C 1
ATOM 3309 O O . ALA A 1 423 ? 21.030 -18.035 27.330 1.00 48.09 423 ALA A O 1
ATOM 3310 N N . ASN A 1 424 ? 21.691 -19.076 29.202 1.00 51.19 424 ASN A N 1
ATOM 3311 C CA . ASN A 1 424 ? 22.306 -20.213 28.511 1.00 51.19 424 ASN A CA 1
ATOM 3312 C C . ASN A 1 424 ? 21.290 -21.016 27.676 1.00 51.19 424 ASN A C 1
ATOM 3314 O O . ASN A 1 424 ? 21.627 -21.478 26.589 1.00 51.19 424 ASN A O 1
ATOM 3318 N N . GLN A 1 425 ? 20.048 -21.154 28.154 1.00 54.00 425 GLN A N 1
ATOM 3319 C CA . GLN A 1 425 ? 18.986 -21.856 27.428 1.00 54.00 425 GLN A CA 1
ATOM 3320 C C . GLN A 1 425 ? 18.433 -21.021 26.263 1.00 54.00 425 GLN A C 1
ATOM 3322 O O . GLN A 1 425 ? 18.290 -21.550 25.167 1.00 54.00 425 GLN A O 1
ATOM 3327 N N . ILE A 1 426 ? 18.198 -19.717 26.461 1.00 47.53 426 ILE A N 1
ATOM 3328 C CA . ILE A 1 426 ? 17.823 -18.787 25.382 1.00 47.53 426 ILE A CA 1
ATOM 3329 C C . ILE A 1 426 ? 18.890 -18.811 24.286 1.00 47.53 426 ILE A C 1
ATOM 3331 O O . ILE A 1 426 ? 18.552 -18.857 23.112 1.00 47.53 426 ILE A O 1
ATOM 3335 N N . ILE A 1 427 ? 20.174 -18.835 24.649 1.00 48.66 427 ILE A N 1
ATOM 3336 C CA . ILE A 1 427 ? 21.280 -18.937 23.690 1.00 48.66 427 ILE A CA 1
ATOM 3337 C C . ILE A 1 427 ? 21.245 -20.279 22.939 1.00 48.66 427 ILE A C 1
ATOM 3339 O O . ILE A 1 427 ? 21.403 -20.279 21.723 1.00 48.66 427 ILE A O 1
ATOM 3343 N N . SER A 1 428 ? 20.981 -21.402 23.618 1.00 47.41 428 SER A N 1
ATOM 3344 C CA . SER A 1 428 ? 20.852 -22.720 22.974 1.00 47.41 428 SER A CA 1
ATOM 3345 C C . SER A 1 428 ? 19.646 -22.819 22.032 1.00 47.41 428 SER A C 1
ATOM 3347 O O . SER A 1 428 ? 19.741 -23.449 20.984 1.00 47.41 428 SER A O 1
ATOM 3349 N N . GLU A 1 429 ? 18.516 -22.207 22.383 1.00 47.19 429 GLU A N 1
ATOM 3350 C CA . GLU A 1 429 ? 17.312 -22.190 21.540 1.00 47.19 429 GLU A CA 1
ATOM 3351 C C . GLU A 1 429 ? 17.432 -21.177 20.395 1.00 47.19 429 GLU A C 1
ATOM 3353 O O . GLU A 1 429 ? 16.923 -21.417 19.301 1.00 47.19 429 GLU A O 1
ATOM 3358 N N . LEU A 1 430 ? 18.159 -20.075 20.603 1.00 43.06 430 LEU A N 1
ATOM 3359 C CA . LEU A 1 430 ? 18.557 -19.165 19.533 1.00 43.06 430 LEU A CA 1
ATOM 3360 C C . LEU A 1 430 ? 19.541 -19.828 18.566 1.00 43.06 430 LEU A C 1
ATOM 3362 O O . LEU A 1 430 ? 19.465 -19.517 17.387 1.00 43.06 430 LEU A O 1
ATOM 3366 N N . ASP A 1 431 ? 20.412 -20.736 19.014 1.00 40.22 431 ASP A N 1
ATOM 3367 C CA . ASP A 1 431 ? 21.306 -21.523 18.147 1.00 40.22 431 ASP A CA 1
ATOM 3368 C C . ASP A 1 431 ? 20.508 -22.509 17.267 1.00 40.22 431 ASP A C 1
ATOM 3370 O O . ASP A 1 431 ? 20.722 -22.594 16.056 1.00 40.22 431 ASP A O 1
ATOM 3374 N N . GLU A 1 432 ? 19.486 -23.164 17.829 1.00 40.28 432 GLU A N 1
ATOM 3375 C CA . GLU A 1 432 ? 18.591 -24.069 17.088 1.00 40.28 432 GLU A CA 1
ATOM 3376 C C . GLU A 1 432 ? 17.646 -23.304 16.130 1.00 40.28 432 GLU A C 1
ATOM 3378 O O . GLU A 1 432 ? 17.448 -23.706 14.979 1.00 40.28 432 GLU A O 1
ATOM 3383 N N . ALA A 1 433 ? 17.132 -22.138 16.542 1.00 36.88 433 ALA A N 1
ATOM 3384 C CA . ALA A 1 433 ? 16.354 -21.240 15.684 1.00 36.88 433 ALA A CA 1
ATOM 3385 C C . ALA A 1 433 ? 17.221 -20.539 14.615 1.00 36.88 433 ALA A C 1
ATOM 3387 O O . ALA A 1 433 ? 16.755 -20.277 13.499 1.00 36.88 433 ALA A O 1
ATOM 3388 N N . ALA A 1 434 ? 18.497 -20.266 14.909 1.00 39.75 434 ALA A N 1
ATOM 3389 C CA . ALA A 1 434 ? 19.435 -19.635 13.983 1.00 39.75 434 ALA A CA 1
ATOM 3390 C C . ALA A 1 434 ? 19.837 -20.544 12.821 1.00 39.75 434 ALA A C 1
ATOM 3392 O O . ALA A 1 434 ? 20.111 -20.033 11.734 1.00 39.75 434 ALA A O 1
ATOM 3393 N N . GLN A 1 435 ? 19.784 -21.865 13.001 1.00 38.78 435 GLN A N 1
ATOM 3394 C CA . GLN A 1 435 ? 20.051 -22.821 11.926 1.00 38.78 435 GLN A CA 1
ATOM 3395 C C . GLN A 1 435 ? 18.939 -22.878 10.863 1.00 38.78 435 GLN A C 1
ATOM 3397 O O . GLN A 1 435 ? 19.189 -23.383 9.769 1.00 38.78 435 GLN A O 1
ATOM 3402 N N . THR A 1 436 ? 17.745 -22.318 11.124 1.00 36.84 436 THR A N 1
ATOM 3403 C CA . THR A 1 436 ? 16.616 -22.401 10.173 1.00 36.84 436 THR A CA 1
ATOM 3404 C C . THR A 1 436 ? 15.939 -21.057 9.843 1.00 36.84 436 THR A C 1
ATOM 3406 O O . THR A 1 436 ? 15.416 -20.915 8.739 1.00 36.84 436 THR A O 1
ATOM 3409 N N . GLU A 1 437 ? 15.969 -20.034 10.716 1.00 39.06 437 GLU A N 1
ATOM 3410 C CA . GLU A 1 437 ? 15.118 -18.831 10.550 1.00 39.06 437 GLU A CA 1
ATOM 3411 C C . GLU A 1 437 ? 15.779 -17.456 10.820 1.00 39.06 437 GLU A C 1
ATOM 3413 O O . GLU A 1 437 ? 15.154 -16.422 10.558 1.00 39.06 437 GLU A O 1
ATOM 3418 N N . ALA A 1 438 ? 17.045 -17.378 11.258 1.00 41.00 438 ALA A N 1
ATOM 3419 C CA . ALA A 1 438 ? 17.666 -16.105 11.679 1.00 41.00 438 ALA A CA 1
ATOM 3420 C C . ALA A 1 438 ? 17.776 -15.021 10.587 1.00 41.00 438 ALA A C 1
ATOM 3422 O O . ALA A 1 438 ? 17.743 -13.831 10.905 1.00 41.00 438 ALA A O 1
ATOM 3423 N N . CYS A 1 439 ? 17.869 -15.391 9.306 1.00 41.31 439 CYS A N 1
ATOM 3424 C CA . CYS A 1 439 ? 17.865 -14.398 8.225 1.00 41.31 439 CYS A CA 1
ATOM 3425 C C . CYS A 1 439 ? 16.441 -14.048 7.730 1.00 41.31 439 CYS A C 1
ATOM 3427 O O . CYS A 1 439 ? 16.284 -13.038 7.047 1.00 41.31 439 CYS A O 1
ATOM 3429 N N . LEU A 1 440 ? 15.411 -14.839 8.074 1.00 38.28 440 LEU A N 1
ATOM 3430 C CA . LEU A 1 440 ? 14.026 -14.692 7.589 1.00 38.28 440 LEU A CA 1
ATOM 3431 C C . LEU A 1 440 ? 13.116 -13.923 8.554 1.00 38.28 440 LEU A C 1
ATOM 3433 O O . LEU A 1 440 ? 12.186 -13.244 8.111 1.00 38.28 440 LEU A O 1
ATOM 3437 N N . ILE A 1 441 ? 13.381 -13.970 9.863 1.00 39.09 441 ILE A N 1
ATOM 3438 C CA . ILE A 1 441 ? 12.638 -13.152 10.827 1.00 39.09 441 ILE A CA 1
ATOM 3439 C C . ILE A 1 441 ? 13.135 -11.712 10.694 1.00 39.09 441 ILE A C 1
ATOM 3441 O O . ILE A 1 441 ? 14.120 -11.292 11.303 1.00 39.09 441 ILE A O 1
ATOM 3445 N N . GLY A 1 442 ? 12.443 -10.948 9.845 1.00 39.16 442 GLY A N 1
ATOM 3446 C CA . GLY A 1 442 ? 12.677 -9.526 9.639 1.00 39.16 442 GLY A CA 1
ATOM 3447 C C . GLY A 1 442 ? 12.928 -8.818 10.971 1.00 39.16 442 GLY A C 1
ATOM 3448 O O . GLY A 1 442 ? 12.178 -8.978 11.935 1.00 39.16 442 GLY A O 1
ATOM 3449 N N . SER A 1 443 ? 13.996 -8.021 11.011 1.00 40.44 443 SER A N 1
ATOM 3450 C CA . SER A 1 443 ? 14.598 -7.446 12.223 1.00 40.44 443 SER A CA 1
ATOM 3451 C C . SER A 1 443 ? 13.663 -6.669 13.159 1.00 40.44 443 SER A C 1
ATOM 3453 O O . SER A 1 443 ? 14.104 -6.266 14.222 1.00 40.44 443 SER A O 1
ATOM 3455 N N . GLY A 1 444 ? 12.401 -6.435 12.797 1.00 37.03 444 GLY A N 1
ATOM 3456 C CA . GLY A 1 444 ? 11.418 -5.790 13.664 1.00 37.03 444 GLY A CA 1
ATOM 3457 C C . GLY A 1 444 ? 10.886 -6.677 14.794 1.00 37.03 444 GLY A C 1
ATOM 3458 O O . GLY A 1 444 ? 10.604 -6.143 15.856 1.00 37.03 444 GLY A O 1
ATOM 3459 N N . ALA A 1 445 ? 10.759 -7.998 14.606 1.00 36.50 445 ALA A N 1
ATOM 3460 C CA . ALA A 1 445 ? 10.243 -8.885 15.661 1.00 36.50 445 ALA A CA 1
ATOM 3461 C C . ALA A 1 445 ? 11.321 -9.219 16.703 1.00 36.50 445 ALA A C 1
ATOM 3463 O O . ALA A 1 445 ? 11.061 -9.165 17.899 1.00 36.50 445 ALA A O 1
ATOM 3464 N N . VAL A 1 446 ? 12.551 -9.473 16.243 1.00 37.41 446 VAL A N 1
ATOM 3465 C CA . VAL A 1 446 ? 13.704 -9.728 17.118 1.00 37.41 446 VAL A CA 1
ATOM 3466 C C . VAL A 1 446 ? 14.158 -8.445 17.823 1.00 37.41 446 VAL A C 1
ATOM 3468 O O . VAL A 1 446 ? 14.427 -8.491 19.012 1.00 37.41 446 VAL A O 1
ATOM 3471 N N . SER A 1 447 ? 14.183 -7.286 17.145 1.00 37.31 447 SER A N 1
ATOM 3472 C CA . SER A 1 447 ? 14.527 -6.007 17.799 1.00 37.31 447 SER A CA 1
ATOM 3473 C C . SER A 1 447 ? 13.471 -5.578 18.814 1.00 37.31 447 SER A C 1
ATOM 3475 O O . SER A 1 447 ? 13.847 -5.140 19.885 1.00 37.31 447 SER A O 1
ATOM 3477 N N . ALA A 1 448 ? 12.173 -5.746 18.530 1.00 39.00 448 ALA A N 1
ATOM 3478 C CA . ALA A 1 448 ? 11.127 -5.412 19.501 1.00 39.00 448 ALA A CA 1
ATOM 3479 C C . ALA A 1 448 ? 11.155 -6.342 20.725 1.00 39.00 448 ALA A C 1
ATOM 3481 O O . ALA A 1 448 ? 11.033 -5.863 21.844 1.00 39.00 448 ALA A O 1
ATOM 3482 N N . ALA A 1 449 ? 11.387 -7.646 20.526 1.00 38.75 449 ALA A N 1
ATOM 3483 C CA . ALA A 1 449 ? 11.565 -8.586 21.634 1.00 38.75 449 ALA A CA 1
ATOM 3484 C C . ALA A 1 449 ? 12.837 -8.286 22.452 1.00 38.75 449 ALA A C 1
ATOM 3486 O O . ALA A 1 449 ? 12.828 -8.376 23.677 1.00 38.75 449 ALA A O 1
ATOM 3487 N N . LEU A 1 450 ? 13.929 -7.885 21.791 1.00 40.56 450 LEU A N 1
ATOM 3488 C CA . LEU A 1 450 ? 15.161 -7.477 22.466 1.00 40.56 450 LEU A CA 1
ATOM 3489 C C . LEU A 1 450 ? 14.994 -6.153 23.233 1.00 40.56 450 LEU A C 1
ATOM 3491 O O . LEU A 1 450 ? 15.460 -6.062 24.363 1.00 40.56 450 LEU A O 1
ATOM 3495 N N . ASP A 1 451 ? 14.322 -5.152 22.662 1.00 37.12 451 ASP A N 1
ATOM 3496 C CA . ASP A 1 451 ? 14.148 -3.832 23.283 1.00 37.12 451 ASP A CA 1
ATOM 3497 C C . ASP A 1 451 ? 13.128 -3.855 24.438 1.00 37.12 451 ASP A C 1
ATOM 3499 O O . ASP A 1 451 ? 13.370 -3.225 25.468 1.00 37.12 451 ASP A O 1
ATOM 3503 N N . GLU A 1 452 ? 12.017 -4.595 24.312 1.00 40.03 452 GLU A N 1
ATOM 3504 C CA . GLU A 1 452 ? 10.983 -4.665 25.359 1.00 40.03 452 GLU A CA 1
ATOM 3505 C C . GLU A 1 452 ? 11.336 -5.631 26.503 1.00 40.03 452 GLU A C 1
ATOM 3507 O O . GLU A 1 452 ? 10.965 -5.362 27.646 1.00 40.03 452 GLU A O 1
ATOM 3512 N N . GLU A 1 453 ? 12.064 -6.726 26.242 1.00 40.12 453 GLU A N 1
ATOM 3513 C CA . GLU A 1 453 ? 12.278 -7.783 27.248 1.00 40.12 453 GLU A CA 1
ATOM 3514 C C . GLU A 1 453 ? 13.747 -7.993 27.647 1.00 40.12 453 GLU A C 1
ATOM 3516 O O . GLU A 1 453 ? 14.037 -8.253 28.817 1.00 40.12 453 GLU A O 1
ATOM 3521 N N . VAL A 1 454 ? 14.697 -7.838 26.718 1.00 40.00 454 VAL A N 1
ATOM 3522 C CA . VAL A 1 454 ? 16.134 -8.042 26.997 1.00 40.00 454 VAL A CA 1
ATOM 3523 C C . VAL A 1 454 ? 16.815 -6.751 27.452 1.00 40.00 454 VAL A C 1
ATOM 3525 O O . VAL A 1 454 ? 17.704 -6.812 28.298 1.00 40.00 454 VAL A O 1
ATOM 3528 N N . GLY A 1 455 ? 16.367 -5.582 26.990 1.00 41.81 455 GLY A N 1
ATOM 3529 C CA . GLY A 1 455 ? 16.843 -4.268 27.438 1.00 41.81 455 GLY A CA 1
ATOM 3530 C C . GLY A 1 455 ? 16.782 -4.086 28.963 1.00 41.81 455 GLY A C 1
ATOM 3531 O O . GLY A 1 455 ? 17.812 -3.772 29.564 1.00 41.81 455 GLY A O 1
ATOM 3532 N N . PRO A 1 456 ? 15.639 -4.366 29.621 1.00 45.00 456 PRO A N 1
ATOM 3533 C CA . PRO A 1 456 ? 15.537 -4.333 31.082 1.00 45.00 456 PRO A CA 1
ATOM 3534 C C . PRO A 1 456 ? 16.424 -5.371 31.784 1.00 45.00 456 PRO A C 1
ATOM 3536 O O . PRO A 1 456 ? 16.966 -5.094 32.851 1.00 45.00 456 PRO A O 1
ATOM 3539 N N . LEU A 1 457 ? 16.612 -6.554 31.187 1.00 39.00 457 LEU A N 1
ATOM 3540 C CA . LEU A 1 457 ? 17.432 -7.632 31.754 1.00 39.00 457 LEU A CA 1
ATOM 3541 C C . LEU A 1 457 ? 18.937 -7.321 31.671 1.00 39.00 457 LEU A C 1
ATOM 3543 O O . LEU A 1 457 ? 19.688 -7.572 32.616 1.00 39.00 457 LEU A O 1
ATOM 3547 N N . VAL A 1 458 ? 19.377 -6.748 30.547 1.00 41.62 458 VAL A N 1
ATOM 3548 C CA . VAL A 1 458 ? 20.746 -6.263 30.322 1.00 41.62 458 VAL A CA 1
ATOM 3549 C C . VAL A 1 458 ? 21.024 -5.053 31.207 1.00 41.62 458 VAL A C 1
ATOM 3551 O O . VAL A 1 458 ? 22.088 -5.004 31.818 1.00 41.62 458 VAL A O 1
ATOM 3554 N N . GLY A 1 459 ? 20.057 -4.139 31.345 1.00 43.09 459 GLY A N 1
ATOM 3555 C CA . GLY A 1 459 ? 20.100 -3.037 32.308 1.00 43.09 459 GLY A CA 1
ATOM 3556 C C . GLY A 1 459 ? 20.295 -3.545 33.736 1.00 43.09 459 GLY A C 1
ATOM 3557 O O . GLY A 1 459 ? 21.304 -3.235 34.353 1.00 43.09 459 GLY A O 1
ATOM 3558 N N . ALA A 1 460 ? 19.436 -4.454 34.204 1.00 41.88 460 ALA A N 1
ATOM 3559 C CA . ALA A 1 460 ? 19.541 -5.042 35.541 1.00 41.88 460 ALA A CA 1
ATOM 3560 C C . ALA A 1 460 ? 20.853 -5.817 35.773 1.00 41.88 460 ALA A C 1
ATOM 3562 O O . ALA A 1 460 ? 21.378 -5.842 36.884 1.00 41.88 460 ALA A O 1
ATOM 3563 N N . THR A 1 461 ? 21.403 -6.453 34.734 1.00 40.25 461 THR A N 1
ATOM 3564 C CA . THR A 1 461 ? 22.692 -7.159 34.818 1.00 40.25 461 THR A CA 1
ATOM 3565 C C . THR A 1 461 ? 23.867 -6.183 34.884 1.00 40.25 461 THR A C 1
ATOM 3567 O O . THR A 1 461 ? 24.814 -6.416 35.636 1.00 40.25 461 THR A O 1
ATOM 3570 N N . LEU A 1 462 ? 23.812 -5.088 34.119 1.00 41.88 462 LEU A N 1
ATOM 3571 C CA . LEU A 1 462 ? 24.799 -4.011 34.169 1.00 41.88 462 LEU A CA 1
ATOM 3572 C C . LEU A 1 462 ? 24.743 -3.279 35.507 1.00 41.88 462 LEU A C 1
ATOM 3574 O O . LEU A 1 462 ? 25.798 -3.076 36.096 1.00 41.88 462 LEU A O 1
ATOM 3578 N N . ASP A 1 463 ? 23.549 -2.984 36.018 1.00 44.66 463 ASP A N 1
ATOM 3579 C CA . ASP A 1 463 ? 23.334 -2.363 37.326 1.00 44.66 463 ASP A CA 1
ATOM 3580 C C . ASP A 1 463 ? 23.861 -3.265 38.450 1.00 44.66 463 ASP A C 1
ATOM 3582 O O . ASP A 1 463 ? 24.637 -2.813 39.286 1.00 44.66 463 ASP A O 1
ATOM 3586 N N . ALA A 1 464 ? 23.576 -4.572 38.412 1.00 41.62 464 ALA A N 1
ATOM 3587 C CA . ALA A 1 464 ? 24.117 -5.531 39.378 1.00 41.62 464 ALA A CA 1
ATOM 3588 C C . ALA A 1 464 ? 25.650 -5.671 39.290 1.00 41.62 464 ALA A C 1
ATOM 3590 O O . ALA A 1 464 ? 26.322 -5.846 40.309 1.00 41.62 464 ALA A O 1
ATOM 3591 N N . ALA A 1 465 ? 26.230 -5.592 38.088 1.00 40.50 465 ALA A N 1
ATOM 3592 C CA . ALA A 1 465 ? 27.680 -5.583 37.906 1.00 40.50 465 ALA A CA 1
ATOM 3593 C C . ALA A 1 465 ? 28.312 -4.271 38.408 1.00 40.50 465 ALA A C 1
ATOM 3595 O O . ALA A 1 465 ? 29.407 -4.302 38.978 1.00 40.50 465 ALA A O 1
ATOM 3596 N N . TYR A 1 466 ? 27.615 -3.144 38.239 1.00 42.56 466 TYR A N 1
ATOM 3597 C CA . TYR A 1 466 ? 28.003 -1.828 38.742 1.00 42.56 466 TYR A CA 1
ATOM 3598 C C . TYR A 1 466 ? 27.962 -1.789 40.274 1.00 42.56 466 TYR A C 1
ATOM 3600 O O . TYR A 1 466 ? 28.956 -1.426 40.898 1.00 42.56 466 TYR A O 1
ATOM 3608 N N . GLU A 1 467 ? 26.882 -2.279 40.886 1.00 45.28 467 GLU A N 1
ATOM 3609 C CA . GLU A 1 467 ? 26.737 -2.426 42.339 1.00 45.28 467 GLU A CA 1
ATOM 3610 C C . GLU A 1 467 ? 27.794 -3.375 42.923 1.00 45.28 467 GLU A C 1
ATOM 3612 O O . GLU A 1 467 ? 28.387 -3.106 43.968 1.00 45.28 467 GLU A O 1
ATOM 3617 N N . PHE A 1 468 ? 28.105 -4.479 42.236 1.00 38.19 468 PHE A N 1
ATOM 3618 C CA . PHE A 1 468 ? 29.151 -5.407 42.673 1.00 38.19 468 PHE A CA 1
ATOM 3619 C C . PHE A 1 468 ? 30.559 -4.789 42.585 1.00 38.19 468 PHE A C 1
ATOM 3621 O O . PHE A 1 468 ? 31.421 -5.079 43.423 1.00 38.19 468 PHE A O 1
ATOM 3628 N N . ALA A 1 469 ? 30.800 -3.923 41.596 1.00 40.88 469 ALA A N 1
ATOM 3629 C CA . ALA A 1 469 ? 32.031 -3.146 41.477 1.00 40.88 469 ALA A CA 1
ATOM 3630 C C . ALA A 1 469 ? 32.119 -2.045 42.552 1.00 40.88 469 ALA A C 1
ATOM 3632 O O . ALA A 1 469 ? 33.176 -1.891 43.173 1.00 40.88 469 ALA A O 1
ATOM 3633 N N . GLU A 1 470 ? 31.012 -1.356 42.849 1.00 44.09 470 GLU A N 1
ATOM 3634 C CA . GLU A 1 470 ? 30.899 -0.395 43.955 1.00 44.09 470 GLU A CA 1
ATOM 3635 C C . GLU A 1 470 ? 31.077 -1.052 45.329 1.00 44.09 470 GLU A C 1
ATOM 3637 O O . GLU A 1 470 ? 31.661 -0.443 46.217 1.00 44.09 470 GLU A O 1
ATOM 3642 N N . LEU A 1 471 ? 30.680 -2.316 45.509 1.00 42.28 471 LEU A N 1
ATOM 3643 C CA . LEU A 1 471 ? 30.903 -3.070 46.750 1.00 42.28 471 LEU A CA 1
ATOM 3644 C C . LEU A 1 471 ? 32.360 -3.526 46.940 1.00 42.28 471 LEU A C 1
ATOM 3646 O O . LEU A 1 471 ? 32.787 -3.773 48.070 1.00 42.28 471 LEU A O 1
ATOM 3650 N N . LYS A 1 472 ? 33.148 -3.635 45.861 1.00 37.59 472 LYS A N 1
ATOM 3651 C CA . LYS A 1 472 ? 34.579 -3.994 45.926 1.00 37.59 472 LYS A CA 1
ATOM 3652 C C . LYS A 1 472 ? 35.525 -2.794 45.931 1.00 37.59 472 LYS A C 1
ATOM 3654 O O . LYS A 1 472 ? 36.638 -2.928 46.442 1.00 37.59 472 LYS A O 1
ATOM 3659 N N . ALA A 1 473 ? 35.104 -1.634 45.430 1.00 39.25 473 ALA A N 1
ATOM 3660 C CA . ALA A 1 473 ? 35.889 -0.400 45.490 1.00 39.25 473 ALA A CA 1
ATOM 3661 C C . ALA A 1 473 ? 36.340 -0.006 46.927 1.00 39.25 473 ALA A C 1
ATOM 3663 O O . ALA A 1 473 ? 37.505 0.367 47.093 1.00 39.25 473 ALA A O 1
ATOM 3664 N N . PRO A 1 474 ? 35.536 -0.197 47.998 1.00 40.34 474 PRO A N 1
ATOM 3665 C CA . PRO A 1 474 ? 35.950 0.095 49.370 1.00 40.34 474 PRO A CA 1
ATOM 3666 C C . PRO A 1 474 ? 37.096 -0.795 49.866 1.00 40.34 474 PRO A C 1
ATOM 3668 O O . PRO A 1 474 ? 37.904 -0.359 50.682 1.00 40.34 474 PRO A O 1
ATOM 3671 N N . LEU A 1 475 ? 37.219 -2.025 49.353 1.00 39.94 475 LEU A N 1
ATOM 3672 C CA . LEU A 1 475 ? 38.267 -2.971 49.759 1.00 39.94 475 LEU A CA 1
ATOM 3673 C C . LEU A 1 475 ? 39.650 -2.614 49.195 1.00 39.94 475 LEU A C 1
ATOM 3675 O O . LEU A 1 475 ? 40.659 -2.956 49.810 1.00 39.94 475 LEU A O 1
ATOM 3679 N N . ALA A 1 476 ? 39.710 -1.909 48.063 1.00 41.31 476 ALA A N 1
ATOM 3680 C CA . ALA A 1 476 ? 40.963 -1.407 47.498 1.00 41.31 476 ALA A CA 1
ATOM 3681 C C . ALA A 1 476 ? 41.374 -0.053 48.108 1.00 41.31 476 ALA A C 1
ATOM 3683 O O . ALA A 1 476 ? 42.563 0.192 48.309 1.00 41.31 476 ALA A O 1
ATOM 3684 N N . CYS A 1 477 ? 40.405 0.798 48.463 1.00 41.22 477 CYS A N 1
ATOM 3685 C CA . CYS A 1 477 ? 40.662 2.118 49.046 1.00 41.22 477 CYS A CA 1
ATOM 3686 C C . CYS A 1 477 ? 40.952 2.087 50.559 1.00 41.22 477 CYS A C 1
ATOM 3688 O O . CYS A 1 477 ? 41.601 2.994 51.069 1.00 41.22 477 CYS A O 1
ATOM 3690 N N . ALA A 1 478 ? 40.575 1.028 51.284 1.00 43.22 478 ALA A N 1
ATOM 3691 C CA . ALA A 1 478 ? 40.801 0.912 52.732 1.00 43.22 478 ALA A CA 1
ATOM 3692 C C . ALA A 1 478 ? 42.282 0.793 53.170 1.00 43.22 478 ALA A C 1
ATOM 3694 O O . ALA A 1 478 ? 42.557 0.687 54.364 1.00 43.22 478 ALA A O 1
ATOM 3695 N N . LYS A 1 479 ? 43.250 0.806 52.241 1.00 45.84 479 LYS A N 1
ATOM 3696 C CA . LYS A 1 479 ? 44.694 0.801 52.555 1.00 45.84 479 LYS A CA 1
ATOM 3697 C C . LYS A 1 479 ? 45.404 2.145 52.353 1.00 45.84 479 LYS A C 1
ATOM 3699 O O . LYS A 1 479 ? 46.613 2.207 52.563 1.00 45.84 479 LYS A O 1
ATOM 3704 N N . GLY A 1 480 ? 44.697 3.213 51.990 1.00 45.12 480 GLY A N 1
ATOM 3705 C CA . GLY A 1 480 ? 45.298 4.536 51.824 1.00 45.12 480 GLY A CA 1
ATOM 3706 C C . GLY A 1 480 ? 44.300 5.647 52.110 1.00 45.12 480 GLY A C 1
ATOM 3707 O O . GLY A 1 480 ? 43.225 5.695 51.527 1.00 45.12 480 GLY A O 1
ATOM 3708 N N . ASP A 1 481 ? 44.676 6.532 53.021 1.00 43.22 481 ASP A N 1
ATOM 3709 C CA . ASP A 1 481 ? 43.839 7.570 53.616 1.00 43.22 481 ASP A CA 1
ATOM 3710 C C . ASP A 1 481 ? 43.528 8.714 52.631 1.00 43.22 481 ASP A C 1
ATOM 3712 O O . ASP A 1 481 ? 44.161 9.763 52.703 1.00 43.22 481 ASP A O 1
ATOM 3716 N N . LYS A 1 482 ? 42.611 8.506 51.666 1.00 44.19 482 LYS A N 1
ATOM 3717 C CA . LYS A 1 482 ? 41.922 9.576 50.908 1.00 44.19 482 LYS A CA 1
ATOM 3718 C C . LYS A 1 482 ? 40.539 9.136 50.412 1.00 44.19 482 LYS A C 1
ATOM 3720 O O . LYS A 1 482 ? 40.416 8.267 49.553 1.00 44.19 482 LYS A O 1
ATOM 3725 N N . THR A 1 483 ? 39.497 9.819 50.879 1.00 49.09 483 THR A N 1
ATOM 3726 C CA . THR A 1 483 ? 38.151 9.809 50.291 1.00 49.09 483 THR A CA 1
ATOM 3727 C C . THR A 1 483 ? 38.081 10.845 49.167 1.00 49.09 483 THR A C 1
ATOM 3729 O O . THR A 1 483 ? 37.744 12.000 49.420 1.00 49.09 483 THR A O 1
ATOM 3732 N N . ASP A 1 484 ? 38.427 10.473 47.932 1.00 45.69 484 ASP A N 1
ATOM 3733 C CA . ASP A 1 484 ? 38.242 11.366 46.780 1.00 45.69 484 ASP A CA 1
ATOM 3734 C C . ASP A 1 484 ? 37.852 10.602 45.500 1.00 45.69 484 ASP A C 1
ATOM 3736 O O . ASP A 1 484 ? 38.432 9.561 45.176 1.00 45.69 484 ASP A O 1
ATOM 3740 N N . LYS A 1 485 ? 36.868 11.135 44.757 1.00 44.38 485 LYS A N 1
ATOM 3741 C CA . LYS A 1 485 ? 36.300 10.558 43.514 1.00 44.38 485 LYS A CA 1
ATOM 3742 C C . LYS A 1 485 ? 37.341 10.428 42.394 1.00 44.38 485 LYS A C 1
ATOM 3744 O O . LYS A 1 485 ? 37.168 9.636 41.468 1.00 44.38 485 LYS A O 1
ATOM 3749 N N . THR A 1 486 ? 38.439 11.162 42.516 1.00 46.62 486 THR A N 1
ATOM 3750 C CA . THR A 1 486 ? 39.607 11.143 41.630 1.00 46.62 486 THR A CA 1
ATOM 3751 C C . THR A 1 486 ? 40.320 9.783 41.640 1.00 46.62 486 THR A C 1
ATOM 3753 O O . THR A 1 486 ? 40.775 9.316 40.598 1.00 46.62 486 THR A O 1
ATOM 3756 N N . CYS A 1 487 ? 40.315 9.074 42.777 1.00 45.28 487 CYS A N 1
ATOM 3757 C CA . CYS A 1 487 ? 40.977 7.773 42.921 1.00 45.28 487 CYS A CA 1
ATOM 3758 C C . CYS A 1 487 ? 40.316 6.675 42.066 1.00 45.28 487 CYS A C 1
ATOM 3760 O O . CYS A 1 487 ? 41.004 5.861 41.453 1.00 45.28 487 CYS A O 1
ATOM 3762 N N . PHE A 1 488 ? 38.985 6.700 41.941 1.00 45.97 488 PHE A N 1
ATOM 3763 C CA . PHE A 1 488 ? 38.238 5.746 41.116 1.00 45.97 488 PHE A CA 1
ATOM 3764 C C . PHE A 1 488 ? 38.603 5.869 39.629 1.00 45.97 488 PHE A C 1
ATOM 3766 O O . PHE A 1 488 ? 38.909 4.872 38.974 1.00 45.97 488 PHE A O 1
ATOM 3773 N N . TRP A 1 489 ? 38.636 7.098 39.105 1.00 43.84 489 TRP A N 1
ATOM 3774 C CA . TRP A 1 489 ? 38.933 7.348 37.694 1.00 43.84 489 TRP A CA 1
ATOM 3775 C C . TRP A 1 489 ? 40.407 7.133 37.345 1.00 43.84 489 TRP A C 1
ATOM 3777 O O . TRP A 1 489 ? 40.706 6.588 36.280 1.00 43.84 489 TRP A O 1
ATOM 3787 N N . GLU A 1 490 ? 41.333 7.479 38.240 1.00 47.06 490 GLU A N 1
ATOM 3788 C CA . GLU A 1 490 ? 42.761 7.218 38.035 1.00 47.06 490 GLU A CA 1
ATOM 3789 C C . GLU A 1 490 ? 43.082 5.719 38.083 1.00 47.06 490 GLU A C 1
ATOM 3791 O O . GLU A 1 490 ? 43.801 5.227 37.212 1.00 47.06 490 GLU A O 1
ATOM 3796 N N . SER A 1 491 ? 42.494 4.956 39.013 1.00 44.97 491 SER A N 1
ATOM 3797 C CA . SER A 1 491 ? 42.657 3.496 39.067 1.00 44.97 491 SER A CA 1
ATOM 3798 C C . SER A 1 491 ? 42.009 2.784 37.877 1.00 44.97 491 SER A C 1
ATOM 3800 O O . SER A 1 491 ? 42.607 1.854 37.334 1.00 44.97 491 SER A O 1
ATOM 3802 N N . PHE A 1 492 ? 40.841 3.242 37.412 1.00 39.91 492 PHE A N 1
ATOM 3803 C CA . PHE A 1 492 ? 40.177 2.696 36.224 1.00 39.91 492 PHE A CA 1
ATOM 3804 C C . PHE A 1 492 ? 40.979 2.964 34.939 1.00 39.91 492 PHE A C 1
ATOM 3806 O O . PHE A 1 492 ? 41.170 2.071 34.113 1.00 39.91 492 PHE A O 1
ATOM 3813 N N . THR A 1 493 ? 41.523 4.176 34.790 1.00 45.84 493 THR A N 1
ATOM 3814 C CA . THR A 1 493 ? 42.312 4.571 33.610 1.00 45.84 493 THR A CA 1
ATOM 3815 C C . THR A 1 493 ? 43.693 3.910 33.603 1.00 45.84 493 THR A C 1
ATOM 3817 O O . THR A 1 493 ? 44.156 3.452 32.556 1.00 45.84 493 THR A O 1
ATOM 3820 N N . LYS A 1 494 ? 44.330 3.780 34.774 1.00 41.28 494 LYS A N 1
ATOM 3821 C CA . LYS A 1 494 ? 45.629 3.112 34.937 1.00 41.28 494 LYS A CA 1
ATOM 3822 C C . LYS A 1 494 ? 45.536 1.600 34.707 1.00 41.28 494 LYS A C 1
ATOM 3824 O O . LYS A 1 494 ? 46.348 1.060 33.962 1.00 41.28 494 LYS A O 1
ATOM 3829 N N . ALA A 1 495 ? 44.495 0.938 35.221 1.00 41.50 495 ALA A N 1
ATOM 3830 C CA . ALA A 1 495 ? 44.242 -0.481 34.953 1.00 41.50 495 ALA A CA 1
ATOM 3831 C C . ALA A 1 495 ? 43.979 -0.767 33.461 1.00 41.50 495 ALA A C 1
ATOM 3833 O O . ALA A 1 495 ? 44.375 -1.814 32.957 1.00 41.50 495 ALA A O 1
ATOM 3834 N N . LYS A 1 496 ? 43.369 0.178 32.731 1.00 42.16 496 LYS A N 1
ATOM 3835 C CA . LYS A 1 496 ? 43.113 0.070 31.284 1.00 42.16 496 LYS A CA 1
ATOM 3836 C C . LYS A 1 496 ? 44.380 0.263 30.432 1.00 42.16 496 LYS A C 1
ATOM 3838 O O . LYS A 1 496 ? 44.514 -0.375 29.392 1.00 42.16 496 LYS A O 1
ATOM 3843 N N . LEU A 1 497 ? 45.311 1.117 30.870 1.00 39.12 497 LEU A N 1
ATOM 3844 C CA . LEU A 1 497 ? 46.584 1.377 30.179 1.00 39.12 497 LEU A CA 1
ATOM 3845 C C . LEU A 1 497 ? 47.647 0.303 30.455 1.00 39.12 497 LEU A C 1
ATOM 3847 O O . LEU A 1 497 ? 48.387 -0.059 29.545 1.00 39.12 497 LEU A O 1
ATOM 3851 N N . GLU A 1 498 ? 47.706 -0.240 31.672 1.00 39.69 498 GLU A N 1
ATOM 3852 C CA . GLU A 1 498 ? 48.709 -1.247 32.059 1.00 39.69 498 GLU A CA 1
ATOM 3853 C C . GLU A 1 498 ? 48.313 -2.683 31.655 1.00 39.69 498 GLU A C 1
ATOM 3855 O O . GLU A 1 498 ? 49.184 -3.535 31.489 1.00 39.69 498 GLU A O 1
ATOM 3860 N N . ALA A 1 499 ? 47.023 -2.960 31.416 1.00 39.47 499 ALA A N 1
ATOM 3861 C CA . ALA A 1 499 ? 46.536 -4.278 30.986 1.00 39.47 499 ALA A CA 1
ATOM 3862 C C . ALA A 1 499 ? 46.710 -4.574 29.482 1.00 39.47 499 ALA A C 1
ATOM 3864 O O . ALA A 1 499 ? 46.282 -5.633 29.024 1.00 39.47 499 ALA A O 1
ATOM 3865 N N . THR A 1 500 ? 47.340 -3.680 28.710 1.00 40.81 500 THR A N 1
ATOM 3866 C CA . THR A 1 500 ? 47.502 -3.868 27.260 1.00 40.81 500 THR A CA 1
ATOM 3867 C C . THR A 1 500 ? 48.974 -3.955 26.855 1.00 40.81 500 THR A C 1
ATOM 3869 O O . THR A 1 500 ? 49.608 -2.942 26.567 1.00 40.81 500 THR A O 1
ATOM 3872 N N . PRO A 1 501 ? 49.504 -5.178 26.706 1.00 36.69 501 PRO A N 1
ATOM 3873 C CA . PRO A 1 501 ? 50.369 -5.471 25.577 1.00 36.69 501 PRO A CA 1
ATOM 3874 C C . PRO A 1 501 ? 49.719 -6.532 24.678 1.00 36.69 501 PRO A C 1
ATOM 3876 O O . PRO A 1 501 ? 49.346 -7.605 25.143 1.00 36.69 501 PRO A O 1
ATOM 3879 N N . ALA A 1 502 ? 49.656 -6.210 23.381 1.00 41.72 502 ALA A N 1
ATOM 3880 C CA . ALA A 1 502 ? 49.222 -7.044 22.253 1.00 41.72 502 ALA A CA 1
ATOM 3881 C C . ALA A 1 502 ? 47.706 -7.299 22.112 1.00 41.72 502 ALA A C 1
ATOM 3883 O O . ALA A 1 502 ? 47.223 -8.422 22.220 1.00 41.72 502 ALA A O 1
ATOM 3884 N N . ALA A 1 503 ? 46.960 -6.250 21.756 1.00 37.38 503 ALA A N 1
ATOM 3885 C CA . ALA A 1 503 ? 45.857 -6.410 20.812 1.00 37.38 503 ALA A CA 1
ATOM 3886 C C . ALA A 1 503 ? 46.367 -5.914 19.455 1.00 37.38 503 ALA A C 1
ATOM 3888 O O . ALA A 1 503 ? 46.453 -4.707 19.219 1.00 37.38 503 ALA A O 1
ATOM 3889 N N . ASP A 1 504 ? 46.782 -6.842 18.596 1.00 42.62 504 ASP A N 1
ATOM 3890 C CA . ASP A 1 504 ? 47.155 -6.518 17.225 1.00 42.62 504 ASP A CA 1
ATOM 3891 C C . ASP A 1 504 ? 45.966 -5.856 16.512 1.00 42.62 504 ASP A C 1
ATOM 3893 O O . ASP A 1 504 ? 44.867 -6.405 16.447 1.00 42.62 504 ASP A O 1
ATOM 3897 N N . GLY A 1 505 ? 46.198 -4.657 15.972 1.00 46.97 505 GLY A N 1
ATOM 3898 C CA . GLY A 1 505 ? 45.365 -4.082 14.913 1.00 46.97 505 GLY A CA 1
ATOM 3899 C C . GLY A 1 505 ? 44.456 -2.902 15.264 1.00 46.97 505 GLY A C 1
ATOM 3900 O O . GLY A 1 505 ? 43.890 -2.320 14.342 1.00 46.97 505 GLY A O 1
ATOM 3901 N N . LEU A 1 506 ? 44.331 -2.473 16.525 1.00 39.25 506 LEU A N 1
ATOM 3902 C CA . LEU A 1 506 ? 43.534 -1.280 16.858 1.00 39.25 506 LEU A CA 1
ATOM 3903 C C . LEU A 1 506 ? 44.404 -0.160 17.423 1.00 39.25 506 LEU A C 1
ATOM 3905 O O . LEU A 1 506 ? 45.043 -0.291 18.463 1.00 39.25 506 LEU A O 1
ATOM 3909 N N . SER A 1 507 ? 44.416 0.974 16.720 1.00 59.72 507 SER A N 1
ATOM 3910 C CA . SER A 1 507 ? 45.177 2.140 17.155 1.00 59.72 507 SER A CA 1
ATOM 3911 C C . SER A 1 507 ? 44.578 2.738 18.434 1.00 59.72 507 SER A C 1
ATOM 3913 O O . SER A 1 507 ? 43.359 2.772 18.623 1.00 59.72 507 SER A O 1
ATOM 3915 N N . ALA A 1 508 ? 45.425 3.318 19.287 1.00 45.25 508 ALA A N 1
ATOM 3916 C CA . ALA A 1 508 ? 44.992 4.070 20.470 1.00 45.25 508 ALA A CA 1
ATOM 3917 C C . ALA A 1 508 ? 44.075 5.271 20.140 1.00 45.25 508 ALA A C 1
ATOM 3919 O O . ALA A 1 508 ? 43.473 5.860 21.040 1.00 45.25 508 ALA A O 1
ATOM 3920 N N . LYS A 1 509 ? 43.993 5.659 18.861 1.00 57.06 509 LYS A N 1
ATOM 3921 C CA . LYS A 1 509 ? 43.052 6.654 18.341 1.00 57.06 509 LYS A CA 1
ATOM 3922 C C . LYS A 1 509 ? 41.654 6.050 18.174 1.00 57.06 509 LYS A C 1
ATOM 3924 O O . LYS A 1 509 ? 40.700 6.602 18.703 1.00 57.06 509 LYS A O 1
ATOM 3929 N N . THR A 1 510 ? 41.553 4.870 17.564 1.00 48.97 510 THR A N 1
ATOM 3930 C CA . THR A 1 510 ? 40.288 4.142 17.354 1.00 48.97 510 THR A CA 1
ATOM 3931 C C . THR A 1 510 ? 39.603 3.783 18.674 1.00 48.97 510 THR A C 1
ATOM 3933 O O . THR A 1 510 ? 38.392 3.924 18.813 1.00 48.97 510 THR A O 1
ATOM 3936 N N . LEU A 1 511 ? 40.381 3.382 19.684 1.00 45.28 511 LEU A N 1
ATOM 3937 C CA . LEU A 1 511 ? 39.852 3.094 21.022 1.00 45.28 511 LEU A CA 1
ATOM 3938 C C . LEU A 1 511 ? 39.340 4.349 21.747 1.00 45.28 511 LEU A C 1
ATOM 3940 O O . LEU A 1 511 ? 38.380 4.262 22.511 1.00 45.28 511 LEU A O 1
ATOM 3944 N N . ARG A 1 512 ? 39.951 5.514 21.495 1.00 49.09 512 ARG A N 1
ATOM 3945 C CA . ARG A 1 512 ? 39.465 6.806 22.005 1.00 49.09 512 ARG A CA 1
ATOM 3946 C C . ARG A 1 512 ? 38.184 7.240 21.298 1.00 49.09 512 ARG A C 1
ATOM 3948 O O . ARG A 1 512 ? 37.219 7.578 21.967 1.00 49.09 512 ARG A O 1
ATOM 3955 N N . GLU A 1 513 ? 38.133 7.122 19.975 1.00 51.22 513 GLU A N 1
ATOM 3956 C CA . GLU A 1 513 ? 36.950 7.472 19.179 1.00 51.22 513 GLU A CA 1
ATOM 3957 C C . GLU A 1 513 ? 35.721 6.626 19.549 1.00 51.22 513 GLU A C 1
ATOM 3959 O O . GLU A 1 513 ? 34.624 7.167 19.691 1.00 51.22 513 GLU A O 1
ATOM 3964 N N . LEU A 1 514 ? 35.904 5.321 19.782 1.00 44.94 514 LEU A N 1
ATOM 3965 C CA . LEU A 1 514 ? 34.851 4.430 20.285 1.00 44.94 514 LEU A CA 1
ATOM 3966 C C . LEU A 1 514 ? 34.392 4.817 21.696 1.00 44.94 514 LEU A C 1
ATOM 3968 O O . LEU A 1 514 ? 33.194 4.834 21.970 1.00 44.94 514 LEU A O 1
ATOM 3972 N N . SER A 1 515 ? 35.328 5.173 22.579 1.00 47.78 515 SER A N 1
ATOM 3973 C CA . SER A 1 515 ? 35.008 5.649 23.930 1.00 47.78 515 SER A CA 1
ATOM 3974 C C . SER A 1 515 ? 34.177 6.935 23.892 1.00 47.78 515 SER A C 1
ATOM 3976 O O . SER A 1 515 ? 33.185 7.044 24.610 1.00 47.78 515 SER A O 1
ATOM 3978 N N . ASP A 1 516 ? 34.530 7.878 23.019 1.00 51.12 516 ASP A N 1
ATOM 3979 C CA . ASP A 1 516 ? 33.813 9.147 22.865 1.00 51.12 516 ASP A CA 1
ATOM 3980 C C . ASP A 1 516 ? 32.436 8.959 22.210 1.00 51.12 516 ASP A C 1
ATOM 3982 O O . ASP A 1 516 ? 31.501 9.716 22.472 1.00 51.12 516 ASP A O 1
ATOM 3986 N N . GLN A 1 517 ? 32.278 7.965 21.330 1.00 46.16 517 GLN A N 1
ATOM 3987 C CA . GLN A 1 517 ? 30.977 7.604 20.756 1.00 46.16 517 GLN A CA 1
ATOM 3988 C C . GLN A 1 517 ? 30.045 6.977 21.796 1.00 46.16 517 GLN A C 1
ATOM 3990 O O . GLN A 1 517 ? 28.881 7.362 21.868 1.00 46.16 517 GLN A O 1
ATOM 3995 N N . VAL A 1 518 ? 30.557 6.071 22.633 1.00 43.91 518 VAL A N 1
ATOM 3996 C CA . VAL A 1 518 ? 29.789 5.479 23.739 1.00 43.91 518 VAL A CA 1
ATOM 3997 C C . VAL A 1 518 ? 29.421 6.545 24.770 1.00 43.91 518 VAL A C 1
ATOM 3999 O O . VAL A 1 518 ? 28.278 6.583 25.213 1.00 43.91 518 VAL A O 1
ATOM 4002 N N . HIS A 1 519 ? 30.342 7.455 25.101 1.00 48.06 519 HIS A N 1
ATOM 4003 C CA . HIS A 1 519 ? 30.054 8.562 26.012 1.00 48.06 519 HIS A CA 1
ATOM 4004 C C . HIS A 1 519 ? 28.907 9.437 25.493 1.00 48.06 519 HIS A C 1
ATOM 4006 O O . HIS A 1 519 ? 27.936 9.629 26.215 1.00 48.06 519 HIS A O 1
ATOM 4012 N N . ARG A 1 520 ? 28.954 9.855 24.220 1.00 45.62 520 ARG A N 1
ATOM 4013 C CA . ARG A 1 520 ? 27.876 10.634 23.582 1.00 45.62 520 ARG A CA 1
ATOM 4014 C C . ARG A 1 520 ? 26.537 9.898 23.557 1.00 45.62 520 ARG A C 1
ATOM 4016 O O . ARG A 1 520 ? 25.510 10.484 23.868 1.00 45.62 520 ARG A O 1
ATOM 4023 N N . LEU A 1 521 ? 26.537 8.599 23.257 1.00 40.31 521 LEU A N 1
ATOM 4024 C CA . LEU A 1 521 ? 25.319 7.779 23.272 1.00 40.31 521 LEU A CA 1
ATOM 4025 C C . LEU A 1 521 ? 24.673 7.676 24.660 1.00 40.31 521 LEU A C 1
ATOM 4027 O O . LEU A 1 521 ? 23.462 7.493 24.751 1.00 40.31 521 LEU A O 1
ATOM 4031 N N . VAL A 1 522 ? 25.463 7.792 25.727 1.00 40.91 522 VAL A N 1
ATOM 4032 C CA . VAL A 1 522 ? 24.974 7.752 27.110 1.00 40.91 522 VAL A CA 1
ATOM 4033 C C . VAL A 1 522 ? 24.575 9.145 27.604 1.00 40.91 522 VAL A C 1
ATOM 4035 O O . VAL A 1 522 ? 23.565 9.276 28.288 1.00 40.91 522 VAL A O 1
ATOM 4038 N N . THR A 1 523 ? 25.323 10.195 27.256 1.00 45.06 523 THR A N 1
ATOM 4039 C CA . THR A 1 523 ? 25.060 11.563 27.739 1.00 45.06 523 THR A CA 1
ATOM 4040 C C . THR A 1 523 ? 23.985 12.301 26.950 1.00 45.06 523 THR A C 1
ATOM 4042 O O . THR A 1 523 ? 23.297 13.150 27.519 1.00 45.06 523 THR A O 1
ATOM 4045 N N . ASP A 1 524 ? 23.820 11.977 25.667 1.00 46.28 524 ASP A N 1
ATOM 4046 C CA . ASP A 1 524 ? 22.932 12.710 24.756 1.00 46.28 524 ASP A CA 1
ATOM 4047 C C . ASP A 1 524 ? 21.575 12.006 24.576 1.00 46.28 524 ASP A C 1
ATOM 4049 O O . ASP A 1 524 ? 20.706 12.489 23.849 1.00 46.28 524 ASP A O 1
ATOM 4053 N N . ASN A 1 525 ? 21.365 10.874 25.257 1.00 37.44 525 ASN A N 1
ATOM 4054 C CA . ASN A 1 525 ? 20.108 10.138 25.239 1.00 37.44 525 ASN A CA 1
ATOM 4055 C C . ASN A 1 525 ? 19.092 10.773 26.217 1.00 37.44 525 ASN A C 1
ATOM 4057 O O . ASN A 1 525 ? 19.307 10.733 27.431 1.00 37.44 525 ASN A O 1
ATOM 4061 N N . PRO A 1 526 ? 17.961 11.326 25.729 1.00 35.50 526 PRO A N 1
ATOM 4062 C CA . PRO A 1 526 ? 16.971 12.009 26.567 1.00 35.50 526 PRO A CA 1
ATOM 4063 C C . PRO A 1 526 ? 16.203 11.076 27.519 1.00 35.50 526 PRO A C 1
ATOM 4065 O O . PRO A 1 526 ? 15.424 11.560 28.337 1.00 35.50 526 PRO A O 1
ATOM 4068 N N . PHE A 1 527 ? 16.420 9.760 27.431 1.00 34.41 527 PHE A N 1
ATOM 4069 C CA . PHE A 1 527 ? 15.789 8.748 28.279 1.00 34.41 527 PHE A CA 1
ATOM 4070 C C . PHE A 1 527 ? 16.674 8.271 29.440 1.00 34.41 527 PHE A C 1
ATOM 4072 O O . PHE A 1 527 ? 16.221 7.458 30.243 1.00 34.41 527 PHE A O 1
ATOM 4079 N N . VAL A 1 528 ? 17.907 8.780 29.573 1.00 33.72 528 VAL A N 1
ATOM 4080 C CA . VAL A 1 528 ? 18.740 8.539 30.762 1.00 33.72 528 VAL A CA 1
ATOM 4081 C C . VAL A 1 528 ? 18.380 9.587 31.825 1.00 33.72 528 VAL A C 1
ATOM 4083 O O . VAL A 1 528 ? 18.562 10.785 31.578 1.00 33.72 528 VAL A O 1
ATOM 4086 N N . PRO A 1 529 ? 17.861 9.195 33.006 1.00 31.22 529 PRO A N 1
ATOM 4087 C CA . PRO A 1 529 ? 17.494 10.150 34.044 1.00 31.22 529 PRO A CA 1
ATOM 4088 C C . PRO A 1 529 ? 18.721 10.949 34.487 1.00 31.22 529 PRO A C 1
ATOM 4090 O O . PRO A 1 529 ? 19.700 10.395 34.988 1.00 31.22 529 PRO A O 1
ATOM 4093 N N . ARG A 1 530 ? 18.675 12.277 34.335 1.00 35.81 530 ARG A N 1
ATOM 4094 C CA . ARG A 1 530 ? 19.656 13.156 34.976 1.00 35.81 530 ARG A CA 1
ATOM 4095 C C . ARG A 1 530 ? 19.391 13.117 36.476 1.00 35.81 530 ARG A C 1
ATOM 4097 O O . ARG A 1 530 ? 18.322 13.532 36.918 1.00 35.81 530 ARG A O 1
ATOM 4104 N N . VAL A 1 531 ? 20.360 12.651 37.260 1.00 29.41 531 VAL A N 1
ATOM 4105 C CA . VAL A 1 531 ? 20.329 12.809 38.717 1.00 29.41 531 VAL A CA 1
ATOM 4106 C C . VAL A 1 531 ? 20.407 14.307 39.019 1.00 29.41 531 VAL A C 1
ATOM 4108 O O . VAL A 1 531 ? 21.462 14.929 38.899 1.00 29.41 531 VAL A O 1
ATOM 4111 N N . ILE A 1 532 ? 19.261 14.903 39.346 1.00 28.05 532 ILE A N 1
ATOM 4112 C CA . ILE A 1 532 ? 19.163 16.285 39.812 1.00 28.05 532 ILE A CA 1
ATOM 4113 C C . ILE A 1 532 ? 19.674 16.315 41.252 1.00 28.05 532 ILE A C 1
ATOM 4115 O O . ILE A 1 532 ? 19.160 15.624 42.129 1.00 28.05 532 ILE A O 1
ATOM 4119 N N . ASN A 1 533 ? 20.708 17.119 41.481 1.00 26.75 533 ASN A N 1
ATOM 4120 C CA . ASN A 1 533 ? 21.252 17.408 42.799 1.00 26.75 533 ASN A CA 1
ATOM 4121 C C . ASN A 1 533 ? 20.241 18.258 43.588 1.00 26.75 533 ASN A C 1
ATOM 4123 O O . ASN A 1 533 ? 20.159 19.468 43.389 1.00 26.75 533 ASN A O 1
ATOM 4127 N N . LEU A 1 534 ? 19.461 17.624 44.464 1.00 31.55 534 LEU A N 1
ATOM 4128 C CA . LEU A 1 534 ? 18.661 18.312 45.475 1.00 31.55 534 LEU A CA 1
ATOM 4129 C C . LEU A 1 534 ? 19.537 18.575 46.702 1.00 31.55 534 LEU A C 1
ATOM 4131 O O . LEU A 1 534 ? 19.480 17.859 47.694 1.00 31.55 534 LEU A O 1
ATOM 4135 N N . ASN A 1 535 ? 20.372 19.605 46.610 1.00 28.78 535 ASN A N 1
ATOM 4136 C CA . ASN A 1 535 ? 20.922 20.294 47.772 1.00 28.78 535 ASN A CA 1
ATOM 4137 C C . ASN A 1 535 ? 20.895 21.791 47.472 1.00 28.78 535 ASN A C 1
ATOM 4139 O O . ASN A 1 535 ? 21.820 22.340 46.874 1.00 28.78 535 ASN A O 1
ATOM 4143 N N . GLY A 1 536 ? 19.791 22.424 47.865 1.00 37.25 536 GLY A N 1
ATOM 4144 C CA . GLY A 1 536 ? 19.592 23.864 47.764 1.00 37.25 536 GLY A CA 1
ATOM 4145 C C . GLY A 1 536 ? 18.129 24.245 47.563 1.00 37.25 536 GLY A C 1
ATOM 4146 O O . GLY A 1 536 ? 17.792 24.669 46.463 1.00 37.25 536 GLY A O 1
ATOM 4147 N N . PHE A 1 537 ? 17.333 24.064 48.626 1.00 30.25 537 PHE A N 1
ATOM 4148 C CA . PHE A 1 537 ? 16.072 24.715 49.040 1.00 30.25 537 PHE A CA 1
ATOM 4149 C C . PHE A 1 537 ? 15.054 23.727 49.604 1.00 30.25 537 PHE A C 1
ATOM 4151 O O . PHE A 1 537 ? 14.685 22.772 48.886 1.00 30.25 537 PHE A O 1
#

Secondary structure (DSSP, 8-state):
-HHHHHHHHHHHHHHHHHHHHHT-TT-TT-HHHHHHHHHHHHHHHHHHHHHHSPPTTHHHHHHHHHHHHHHS-TTSPEEEEEETTEEEEEEHHHHHHHHHHT-SSS--TTHHHHHHTSPBPTT-SSPPEEHHHHHHHHTT-HHHHHHHHHHHHHHS-EE----TTSPTT---PPPHHHHHHHHHHHHHS-GGGSS-TTEEEEEE--TT---SS-TT-SEEEEPPP-STT--PPEEEEE-GGGTTTHHHHHHHHHHHHHHHHHHHHHTTT--STT--STTTHHHHEEE-TTSTT-EEEPTT---SSSGGGS-HHHHHHHHHHHHHH-HHHHHHH-HHHHHHHHHHTSTT------S-HHHHHHHHHHHHH----HHHHHHHHHHHHHTTS------PPPTT--S--HHHHHHHHHHHHHHHHHHHHHHHHHHHHHTTTTTTS-HHHHHHHIIIIIHHHHHHHHHHHHHHHHHHHHHHHTTS----THHHHHHHHHHHHHT-S--TT--HHHHHHHHHHHHHHHHS-TTSPP-------

Sequence (537 aa):
MKTLRATVLIAASVLLATSALAKNKNCPDCIIGESANALSKQTDPILEVARSCPEPGKLELEEARKAHAAVFPPSLPTAEKNASGLRLRGTNEELRIFGEIVAGNRTPSNWPDAAANCPKLNGSYPQAYDVRCVLSAVFESEESALRALVIAKKTGYIVSLSQEKSPEGYEQIWKPEEVRAIHYATQDLPFNFLNLKTFKQFYRVHDDFVSPTNPDAAAIAHSPHGNTFSFTPGHIVAYFGAFKNGVKAARTTMVHELAHQLDYSNWLGTSTYMNRTIGFEKISWEPDPLNPGKMRKKQGARFVTDYSQKKPAEDFAESVENYIHNPRLLRTKAPEKYDFLKTNIFGGQEKNVNIWPPLATALKGAEAKAQFSIELLACLRYIGASQKTDETWIWEPRAGSTMLDGHQRDNVLRRGKCAQSIANQIISELDEAAQTEACLIGSGAVSAALDEEVGPLVGATLDAAYEFAELKAPLACAKGDKTDKTCFWESFTKAKLEATPAADGLSAKTLRELSDQVHRLVTDNPFVPRVINLNGF

Foldseek 3Di:
DVVVLVVLVVVVVVLVVQQLVVVPVPPPPDPSNVVSVVVNVLSVLVVVLSVPFDDPPPVLLVVLVVLLCVLFPPPADKDWDDAPNATAIDHPLLVVLLNVQQDDPAADPCLVVLQVPFDFDPPDVVTHGYSLSSQCSSLVHSSLSSLQSSLCRWFVAGAHRYQPQEPPPDGDRDDNQLSLLLSVLSVLFDCLLGPLVQEHYEAEYHAPDADPVCRQDQKAWATQDDDPPDGDHIYMYGYNSLDVVTSVSVSLSSQLSSQLHSQSSVVVPDPAPDDDSVPLCVQFWDADPVDGRAIAGDVVRFALDPQLRPHVSSRRSVLRSCQQNPVLSCCVGPVVSNVCCCVPGVPVDRRDPDDDPPVVVVVVVCVVPDPDDPLQVVVVVVVVVVVVDPDDDDDDDDPDDPDDPPVRVVVVVSVVVNLVVVVVVVSVVCSVCSVPPPSPPPVPVVVVCCVVPVVVVVVVVVVVVVVVVVVCVCVVPVVDPDDDPVVVVVVVVVCVVVSDDDPPDDDPVNVVVVVVVVVCVQPVDPPNDDPDDPDDD

Radius of gyration: 30.2 Å; chains: 1; bounding box: 79×58×94 Å

pLDDT: mean 71.36, std 24.3, range [26.75, 98.62]